Protein AF-A0AA41TY16-F1 (afdb_monomer)

Foldseek 3Di:
DDDDPDDDDFKDFPDKPPQQPAFPFPFWKKKFAFWQQQVLLVVQCVVQFWWKKKKFFAAPVRDTPDIDIFGRKGFNDWAQHPVHHNGIMTMIGGGDADPDDPGDDPPRGQKIFMWIQPAPDRDDAPPFPTHRRTITRDMDTDDDDDPFQFDWMKRAFIDGDDPNVVLVVVVVVVCVVPNDDDLVVSQVVSQPDWDWDFDAAPVRATQAIFTFPFRFSDWAQHPVHHPGIMTTGGGGPNRGQHSLLVVVCVCCNNHADQDPPPLLPGDPSNLLSLQRSQVSVLVVPVPDDDADEEAAEWEFECPRLQALSVVQLSVQCRQVNGSGGCDRGLVSVLCCLVVRSNYDPPYEYEYEPLVNNCVRQCDVSRNSSVVVVVSCVVSNYHYHYD

Organism: NCBI:txid2908204

Radius of gyration: 24.27 Å; Cα contacts (8 Å, |Δi|>4): 783; chains: 1; bounding box: 64×51×65 Å

Solvent-accessible surface area (backbone atoms only — not comparable to full-atom values): 20918 Å² total; per-residue (Å²): 145,76,97,66,90,75,89,74,75,42,58,55,57,76,47,67,45,61,51,49,49,75,75,77,79,63,68,44,38,42,34,38,33,37,23,61,40,53,71,58,53,55,48,42,41,72,66,62,48,63,27,29,36,37,40,38,24,16,32,89,87,66,47,80,73,48,57,39,69,37,43,57,24,27,44,75,44,80,43,77,24,91,89,31,87,91,20,26,26,36,36,32,36,30,45,70,54,80,83,61,71,82,71,69,65,59,93,71,48,53,30,30,40,36,26,41,34,75,26,94,58,92,69,95,61,92,85,72,79,66,38,82,52,38,44,23,52,40,78,45,77,52,80,89,68,74,97,45,67,60,47,70,29,35,37,31,34,22,48,63,27,64,73,47,36,52,51,52,51,53,49,54,56,45,43,73,72,75,44,93,70,63,69,71,64,59,36,68,73,51,73,69,67,90,37,69,52,73,40,61,20,80,82,69,47,61,41,45,78,32,65,33,51,62,38,67,79,42,80,42,78,24,90,90,30,87,95,22,30,25,38,33,27,39,26,55,60,43,52,54,58,57,52,51,29,53,68,44,51,66,58,35,37,84,33,76,44,84,55,74,71,73,58,59,86,43,54,67,67,22,25,44,40,44,44,51,34,12,45,45,35,41,66,68,45,70,73,75,71,81,47,42,59,60,70,44,74,30,67,28,71,20,86,60,18,62,48,71,44,37,43,29,47,32,47,0,26,37,63,52,34,37,63,22,45,43,28,82,50,69,65,43,30,51,49,26,56,75,64,43,55,44,44,27,73,48,33,35,40,38,31,36,45,38,63,47,27,46,73,56,17,58,46,90,63,39,37,56,44,57,52,49,56,48,50,43,45,74,68,52,34,46,77,47,78,73

Sequence (386 aa):
MTDEGGEALLAECADVEGLFAPDDPVADWVWLAGCTTRDLWDALLAEGREVSIWLAARDEAGQDIGGDGFDHAVVCEVVPSPEHPGCVDVGLQYRIDLWQARPELPSAAAAVSVEVLSGLATDSGPGREWRSSGDCRGVQYRVDGPWFPVHPLTLVGCTPQGRLADALAAFAERLARDGAHDPEEASREMEFGPVMLRVFDDAGLGVEDIPLGLDIAEVRPSVRFRGRVDLVVTAPAGFRPPPAARPVWELWRNGPPNEPGLWERLDTPGRRAWLHCAVVRGRAYGIGTVDDPPGAVYDLDGRQVTDEAGMYCALGEAVNGPGGYFGQDPQGLHECCSRDFGARSPFTIVWNDAEVARTHGSSPGDAWFTDTVALLREEGVEVVLR

Mean predicted aligned error: 13.05 Å

Structure (mmCIF, N/CA/C/O backbone):
data_AF-A0AA41TY16-F1
#
_entry.id   AF-A0AA41TY16-F1
#
loop_
_atom_site.group_PDB
_atom_site.id
_atom_site.type_symbol
_atom_site.label_atom_id
_atom_site.label_alt_id
_atom_site.label_comp_id
_atom_site.label_asym_id
_atom_site.label_entity_id
_atom_site.label_seq_id
_atom_site.pdbx_PDB_ins_code
_atom_site.Cartn_x
_atom_site.Cartn_y
_atom_site.Cartn_z
_atom_site.occupancy
_atom_site.B_iso_or_equiv
_atom_site.auth_seq_id
_atom_site.auth_comp_id
_atom_site.auth_asym_id
_atom_site.auth_atom_id
_atom_site.pdbx_PDB_model_num
ATOM 1 N N . MET A 1 1 ? -13.909 17.088 -26.161 1.00 36.31 1 MET A N 1
ATOM 2 C CA . MET A 1 1 ? -12.628 16.966 -26.886 1.00 36.31 1 MET A CA 1
ATOM 3 C C . MET A 1 1 ? -11.784 18.156 -26.499 1.00 36.31 1 MET A C 1
ATOM 5 O O . MET A 1 1 ? -11.872 19.209 -27.118 1.00 36.31 1 MET A O 1
ATOM 9 N N . THR A 1 2 ? -11.060 17.978 -25.410 1.00 32.31 2 THR A N 1
ATOM 10 C CA . THR A 1 2 ? -10.043 18.876 -24.876 1.00 32.31 2 THR A CA 1
ATOM 11 C C . THR A 1 2 ? -8.872 17.963 -24.548 1.00 32.31 2 THR A C 1
ATOM 13 O O . THR A 1 2 ? -9.070 16.891 -23.985 1.00 32.31 2 THR A O 1
ATOM 16 N N . ASP A 1 3 ? -7.716 18.352 -25.060 1.00 40.22 3 ASP A N 1
ATOM 17 C CA . ASP A 1 3 ? -6.417 17.700 -24.962 1.00 40.22 3 ASP A CA 1
ATOM 18 C C . ASP A 1 3 ? -5.929 17.800 -23.505 1.00 40.22 3 ASP A C 1
ATOM 20 O O . ASP A 1 3 ? -5.492 18.862 -23.067 1.00 40.22 3 ASP A O 1
ATOM 24 N N . GLU A 1 4 ? -6.116 16.730 -22.729 1.00 35.38 4 GLU A N 1
ATOM 25 C CA . GLU A 1 4 ? -5.512 16.515 -21.407 1.00 35.38 4 GLU A CA 1
ATOM 26 C C . GLU A 1 4 ? -4.443 15.428 -21.585 1.00 35.38 4 GLU A C 1
ATOM 28 O O . GLU A 1 4 ? -4.716 14.396 -22.196 1.00 35.38 4 GLU A O 1
ATOM 33 N N . GLY A 1 5 ? -3.213 15.706 -21.137 1.00 41.50 5 GLY A N 1
ATOM 34 C CA . GLY A 1 5 ? -1.983 14.989 -21.499 1.00 41.50 5 GLY A CA 1
ATOM 35 C C . GLY A 1 5 ? -2.115 13.465 -21.535 1.00 41.50 5 GLY A C 1
ATOM 36 O O . GLY A 1 5 ? -2.224 12.815 -20.501 1.00 41.50 5 GLY A O 1
ATOM 37 N N . GLY A 1 6 ? -2.092 12.909 -22.748 1.00 56.47 6 GLY A N 1
ATOM 38 C CA . GLY A 1 6 ? -2.291 11.485 -22.987 1.00 56.47 6 GLY A CA 1
ATOM 39 C C . GLY A 1 6 ? -1.142 10.637 -22.454 1.00 56.47 6 GLY A C 1
ATOM 40 O O . GLY A 1 6 ? 0.024 10.855 -22.789 1.00 56.47 6 GLY A O 1
ATOM 41 N N . GLU A 1 7 ? -1.485 9.631 -21.658 1.00 70.94 7 GLU A N 1
ATOM 42 C CA . GLU A 1 7 ? -0.573 8.557 -21.282 1.00 70.94 7 GLU A CA 1
ATOM 43 C C . GLU A 1 7 ? -0.052 7.854 -22.543 1.00 70.94 7 GLU A C 1
ATOM 45 O O . GLU A 1 7 ? -0.823 7.454 -23.418 1.00 70.94 7 GLU A O 1
ATOM 50 N N . ALA A 1 8 ? 1.268 7.704 -22.651 1.00 82.12 8 ALA A N 1
ATOM 51 C CA . ALA A 1 8 ? 1.906 7.066 -23.795 1.00 82.12 8 ALA A CA 1
ATOM 52 C C . ALA A 1 8 ? 2.510 5.719 -23.387 1.00 82.12 8 ALA A C 1
ATOM 54 O O . ALA A 1 8 ? 3.395 5.668 -22.529 1.00 82.12 8 ALA A O 1
ATOM 55 N N . LEU A 1 9 ? 2.070 4.641 -24.041 1.00 88.38 9 LEU A N 1
ATOM 56 C CA . LEU A 1 9 ? 2.633 3.304 -23.860 1.00 88.38 9 LEU A CA 1
ATOM 57 C C . LEU A 1 9 ? 4.105 3.283 -24.296 1.00 88.38 9 LEU A C 1
ATOM 59 O O . LEU A 1 9 ? 4.428 3.595 -25.44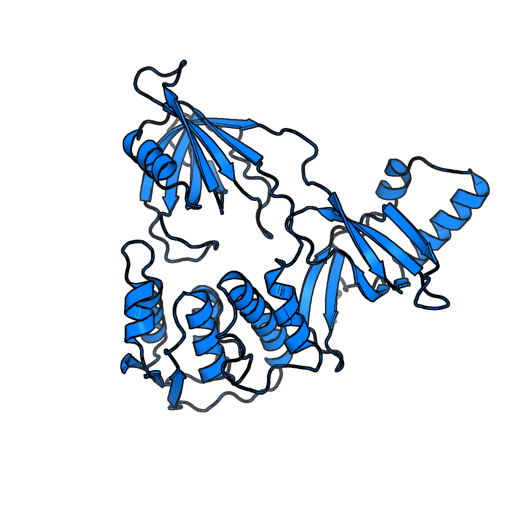3 1.00 88.38 9 LEU A O 1
ATOM 63 N N . LEU A 1 10 ? 4.992 2.911 -23.371 1.00 89.38 10 LEU A N 1
ATOM 64 C CA . LEU A 1 10 ? 6.436 2.842 -23.615 1.00 89.38 10 LEU A CA 1
ATOM 65 C C . LEU A 1 10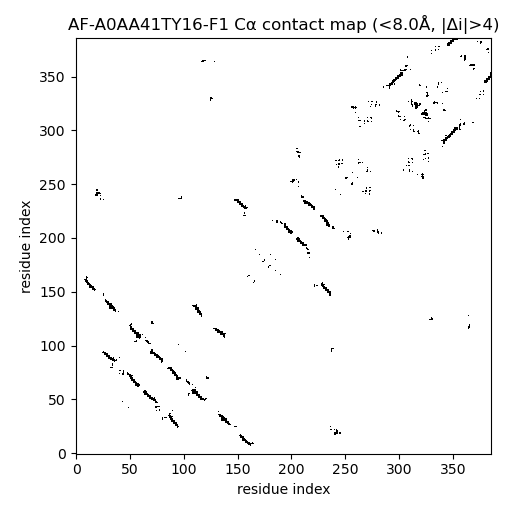 ? 6.893 1.462 -24.075 1.00 89.38 10 LEU A C 1
ATOM 67 O O . LEU A 1 10 ? 7.721 1.353 -24.974 1.00 89.38 10 LEU A O 1
ATOM 71 N N . ALA A 1 11 ? 6.379 0.409 -23.451 1.00 91.75 11 ALA A N 1
ATOM 72 C CA . ALA A 1 11 ? 6.694 -0.964 -23.802 1.00 91.75 11 ALA A CA 1
ATOM 73 C C . ALA A 1 11 ? 5.616 -1.913 -23.289 1.00 91.75 11 ALA A C 1
ATOM 75 O O . ALA A 1 11 ? 4.996 -1.666 -22.258 1.00 91.75 11 ALA A O 1
ATOM 76 N N . GLU A 1 12 ? 5.474 -3.040 -23.977 1.00 93.81 12 GLU A N 1
ATOM 77 C CA . GLU A 1 12 ? 4.784 -4.218 -23.454 1.00 93.81 12 GLU A CA 1
ATOM 78 C C . GLU A 1 12 ? 5.824 -5.268 -23.083 1.00 93.81 12 GLU A C 1
ATOM 80 O O . GLU A 1 12 ? 6.515 -5.792 -23.965 1.00 93.81 12 GLU A O 1
ATOM 85 N N . CYS A 1 13 ? 5.934 -5.576 -21.796 1.00 93.62 13 CYS A N 1
ATOM 86 C CA . CYS A 1 13 ? 6.875 -6.554 -21.262 1.00 93.62 13 CYS A CA 1
ATOM 87 C C . CYS A 1 13 ? 6.139 -7.815 -20.813 1.00 93.62 13 CYS A C 1
ATOM 89 O O . CYS A 1 13 ? 4.978 -7.760 -20.421 1.00 93.62 13 CYS A O 1
ATOM 91 N N . ALA A 1 14 ? 6.807 -8.959 -20.930 1.00 92.12 14 ALA A N 1
ATOM 92 C CA . ALA A 1 14 ? 6.218 -10.255 -20.615 1.00 92.12 14 ALA A CA 1
ATOM 93 C C . ALA A 1 14 ? 6.331 -10.613 -19.127 1.00 92.12 14 ALA A C 1
ATOM 95 O O . ALA A 1 14 ? 5.535 -11.408 -18.639 1.00 92.12 14 ALA A O 1
ATOM 96 N N . ASP A 1 15 ? 7.339 -10.081 -18.433 1.00 90.38 15 ASP A N 1
ATOM 97 C CA . ASP A 1 15 ? 7.577 -10.332 -17.010 1.00 90.38 15 ASP A CA 1
ATOM 98 C C . ASP A 1 15 ? 8.468 -9.230 -16.408 1.00 90.38 15 ASP A C 1
ATOM 100 O O . ASP A 1 15 ? 9.044 -8.415 -17.138 1.00 90.38 15 ASP A O 1
ATOM 104 N N . VAL A 1 16 ? 8.615 -9.227 -15.085 1.00 89.81 16 VAL A N 1
ATOM 105 C CA . VAL A 1 16 ? 9.540 -8.358 -14.352 1.00 89.81 16 VAL A CA 1
ATOM 106 C C . VAL A 1 16 ? 10.264 -9.135 -13.251 1.00 89.81 16 VAL A C 1
ATOM 108 O O . VAL A 1 16 ? 9.668 -9.661 -12.312 1.00 89.81 16 VAL A O 1
ATOM 111 N N . GLU A 1 17 ? 11.590 -9.195 -13.344 1.00 89.31 17 GLU A N 1
ATOM 112 C CA . GLU A 1 17 ? 12.448 -9.836 -12.347 1.00 89.31 17 GLU A CA 1
ATOM 113 C C . GLU A 1 17 ? 12.971 -8.814 -11.330 1.00 89.31 17 GLU A C 1
ATOM 115 O O . GLU A 1 17 ? 13.314 -7.683 -11.676 1.00 89.31 17 GLU A O 1
ATOM 120 N N . GLY A 1 18 ? 13.053 -9.229 -10.062 1.00 83.94 18 GLY A N 1
ATOM 121 C CA . GLY A 1 18 ? 13.531 -8.388 -8.956 1.00 83.94 18 GLY A CA 1
ATOM 122 C C . GLY A 1 18 ? 12.464 -7.495 -8.314 1.00 83.94 18 GLY A C 1
ATOM 123 O O . GLY A 1 18 ? 12.773 -6.817 -7.336 1.00 83.94 18 GLY A O 1
ATOM 124 N N . LEU A 1 19 ? 11.218 -7.523 -8.809 1.00 84.31 19 LEU A N 1
ATOM 125 C CA . LEU A 1 19 ? 10.144 -6.6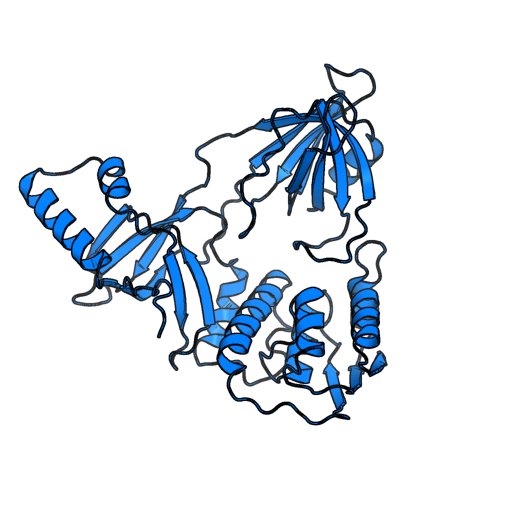51 -8.318 1.00 84.31 19 LEU A CA 1
ATOM 126 C C . LEU A 1 19 ? 9.807 -6.889 -6.843 1.00 84.31 19 LEU A C 1
ATOM 128 O O . LEU A 1 19 ? 9.680 -5.938 -6.093 1.00 84.31 19 LEU A O 1
ATOM 132 N N . PHE A 1 20 ? 9.720 -8.152 -6.428 1.00 82.75 20 PHE A N 1
ATOM 133 C CA . PHE A 1 20 ? 9.403 -8.545 -5.048 1.00 82.75 20 PHE A CA 1
ATOM 134 C C . PHE A 1 20 ? 10.643 -8.883 -4.219 1.00 82.75 20 PHE A C 1
ATOM 136 O O . PHE A 1 20 ? 10.540 -9.585 -3.210 1.00 82.75 20 PHE A O 1
ATOM 143 N N . ALA A 1 21 ? 11.839 -8.516 -4.690 1.00 76.75 21 ALA A N 1
ATOM 144 C CA . ALA A 1 21 ? 13.020 -8.699 -3.863 1.00 76.75 21 ALA A CA 1
ATOM 145 C C . ALA A 1 21 ? 12.862 -7.812 -2.619 1.00 76.75 21 ALA A C 1
ATOM 147 O O . ALA A 1 21 ? 12.394 -6.683 -2.766 1.00 76.75 21 ALA A O 1
ATOM 148 N N . PRO A 1 22 ? 13.208 -8.311 -1.417 1.00 65.56 22 PRO A N 1
ATOM 149 C CA . PRO A 1 22 ? 13.161 -7.481 -0.224 1.00 65.56 22 PRO A CA 1
ATOM 150 C C . PRO A 1 22 ? 13.961 -6.205 -0.492 1.00 65.56 22 PRO A C 1
ATOM 152 O O . PRO A 1 22 ? 15.063 -6.267 -1.048 1.00 65.56 22 PRO A O 1
ATOM 155 N N . ASP A 1 23 ? 13.378 -5.057 -0.162 1.00 59.78 23 ASP A N 1
ATOM 156 C CA . ASP A 1 23 ? 14.166 -3.842 -0.045 1.00 59.78 23 ASP A CA 1
ATOM 157 C C . ASP A 1 23 ? 15.191 -4.104 1.059 1.00 59.78 23 ASP A C 1
ATOM 159 O O . ASP A 1 23 ? 14.830 -4.512 2.167 1.00 59.78 23 ASP A O 1
ATOM 163 N N . ASP A 1 24 ? 16.476 -3.926 0.751 1.00 50.94 24 ASP A N 1
ATOM 164 C CA . ASP A 1 24 ? 17.439 -3.720 1.824 1.00 50.94 24 ASP A CA 1
ATOM 165 C C . ASP A 1 24 ? 16.988 -2.412 2.481 1.00 50.94 24 ASP A C 1
ATOM 167 O O . ASP A 1 24 ? 16.934 -1.396 1.780 1.00 50.94 24 ASP A O 1
ATOM 171 N N . PRO A 1 25 ? 16.568 -2.413 3.760 1.00 50.25 25 PRO A N 1
ATOM 172 C CA . PRO A 1 25 ? 16.015 -1.217 4.361 1.00 50.25 25 PRO A CA 1
ATOM 173 C C . PRO A 1 25 ? 17.067 -0.121 4.262 1.00 50.25 25 PRO A C 1
ATOM 175 O O . PRO A 1 25 ? 18.160 -0.230 4.826 1.00 50.25 25 PRO A O 1
ATOM 178 N N . VAL A 1 26 ? 16.731 0.944 3.538 1.00 51.00 26 VAL A N 1
ATOM 179 C CA . VAL A 1 26 ? 17.454 2.205 3.655 1.00 51.00 26 VAL A CA 1
ATOM 180 C C . VAL A 1 26 ? 17.033 2.770 4.977 1.00 51.00 26 VAL A C 1
ATOM 182 O O . VAL A 1 26 ? 16.065 3.507 5.104 1.00 51.00 26 VAL A O 1
ATOM 185 N N . ALA A 1 27 ? 17.740 2.317 5.985 1.00 56.97 27 ALA A N 1
ATOM 186 C CA . ALA A 1 27 ? 17.789 2.965 7.255 1.00 56.97 27 ALA A CA 1
ATOM 187 C C . ALA A 1 27 ? 18.425 4.343 7.056 1.00 56.97 27 ALA A C 1
ATOM 189 O O . ALA A 1 27 ? 19.647 4.473 7.170 1.00 56.97 27 ALA A O 1
ATOM 190 N N . ASP A 1 28 ? 17.621 5.350 6.728 1.00 67.00 28 ASP A N 1
ATOM 191 C CA . ASP A 1 28 ? 18.090 6.725 6.808 1.00 67.00 28 ASP A CA 1
ATOM 192 C C . ASP A 1 28 ? 17.935 7.208 8.252 1.00 67.00 28 ASP A C 1
ATOM 194 O O . ASP A 1 28 ? 17.070 6.739 9.003 1.00 67.00 28 ASP A O 1
ATOM 198 N N . TRP A 1 29 ? 18.840 8.085 8.675 1.00 75.12 29 TRP A N 1
ATOM 199 C CA . TRP A 1 29 ? 18.924 8.496 10.073 1.00 75.12 29 TRP A CA 1
ATOM 200 C C . TRP A 1 29 ? 18.531 9.953 10.240 1.00 75.12 29 TRP A C 1
ATOM 202 O O . TRP A 1 29 ? 19.067 10.849 9.578 1.00 75.12 29 TRP A O 1
ATOM 212 N N . VAL A 1 30 ? 17.659 10.199 11.212 1.00 80.31 30 VAL A N 1
ATOM 213 C CA . VAL A 1 30 ? 17.373 11.541 11.707 1.00 80.31 30 VAL A CA 1
ATOM 214 C C . VAL A 1 30 ? 17.738 11.628 13.183 1.00 80.31 30 VAL A C 1
ATOM 216 O O . VAL A 1 30 ? 17.378 10.779 13.997 1.00 80.31 30 VAL A O 1
ATOM 219 N N . TRP A 1 31 ? 18.507 12.656 13.517 1.00 85.12 31 TRP A N 1
ATOM 220 C CA . TRP A 1 31 ? 18.919 12.974 14.872 1.00 85.12 31 TRP A CA 1
ATOM 221 C C . TRP A 1 31 ? 18.128 14.170 15.373 1.00 85.12 31 TRP A C 1
ATOM 223 O O . TRP A 1 31 ? 18.196 15.256 14.796 1.00 85.12 31 TRP A O 1
ATOM 233 N N . LEU A 1 32 ? 17.389 13.979 16.459 1.00 87.25 32 LEU A N 1
ATOM 234 C CA . LEU A 1 32 ? 16.696 15.051 17.157 1.00 87.25 32 LEU A CA 1
ATOM 235 C C . LEU A 1 32 ? 17.582 15.527 18.306 1.00 87.25 32 LEU A C 1
ATOM 237 O O . LEU A 1 32 ? 17.952 14.736 19.170 1.00 87.25 32 LEU A O 1
ATOM 241 N N . ALA A 1 33 ? 17.935 16.808 18.319 1.00 87.94 33 ALA A N 1
ATOM 242 C CA . ALA A 1 33 ? 18.823 17.384 19.322 1.00 87.94 33 ALA A CA 1
ATOM 243 C C . ALA A 1 33 ? 18.033 18.074 20.439 1.00 87.94 33 ALA A C 1
ATOM 245 O O . ALA A 1 33 ? 17.071 18.801 20.178 1.00 87.94 33 ALA A O 1
ATOM 246 N N . GLY A 1 34 ? 18.468 17.910 21.688 1.00 87.31 34 GLY A N 1
ATOM 247 C CA . GLY A 1 34 ? 17.952 18.676 22.823 1.00 87.31 34 GLY A CA 1
ATOM 248 C C . GLY A 1 34 ? 16.484 18.413 23.160 1.00 87.31 34 GLY A C 1
ATOM 249 O O . GLY A 1 34 ? 15.770 19.348 23.522 1.00 87.31 34 GLY A O 1
ATOM 250 N N . CYS A 1 35 ? 16.038 17.167 23.044 1.00 88.94 35 CYS A N 1
ATOM 251 C CA . CYS A 1 35 ? 14.676 16.755 23.341 1.00 88.94 35 CYS A CA 1
ATOM 252 C C . CYS A 1 35 ? 14.386 16.736 24.849 1.00 88.94 35 CYS A C 1
ATOM 254 O O . CYS A 1 35 ? 15.192 16.254 25.653 1.00 88.94 35 CYS A O 1
ATOM 256 N N . THR A 1 36 ? 13.217 17.250 25.237 1.00 85.31 36 THR A N 1
ATOM 257 C CA . THR A 1 36 ? 12.833 17.453 26.645 1.00 85.31 36 THR A CA 1
ATOM 258 C C . THR A 1 36 ? 12.190 16.225 27.302 1.00 85.31 36 THR A C 1
ATOM 260 O O . THR A 1 36 ? 12.350 16.026 28.508 1.00 85.31 36 THR A O 1
ATOM 263 N N . THR A 1 37 ? 11.512 15.365 26.536 1.00 81.38 37 THR A N 1
ATOM 264 C CA . THR A 1 37 ? 10.734 14.227 27.067 1.00 81.38 37 THR A CA 1
ATOM 265 C C . THR A 1 37 ? 11.529 12.921 27.085 1.00 81.38 37 THR A C 1
ATOM 267 O O . THR A 1 37 ? 11.246 11.990 26.335 1.00 81.38 37 THR A O 1
ATOM 270 N N . ARG A 1 38 ? 12.541 12.825 27.952 1.00 83.69 38 ARG A N 1
ATOM 271 C CA . ARG A 1 38 ? 13.393 11.625 28.044 1.00 83.69 38 ARG A CA 1
ATOM 272 C C . ARG A 1 38 ? 12.615 10.322 28.281 1.00 83.69 38 ARG A C 1
ATOM 274 O O . ARG A 1 38 ? 12.908 9.334 27.622 1.00 83.69 38 ARG A O 1
ATOM 281 N N . ASP A 1 39 ? 11.638 10.326 29.186 1.00 81.31 39 ASP A N 1
ATOM 282 C CA . ASP A 1 39 ? 10.916 9.104 29.579 1.00 81.31 39 ASP A CA 1
ATOM 283 C C . ASP A 1 39 ? 10.185 8.444 28.398 1.00 81.31 39 ASP A C 1
ATOM 285 O O . ASP A 1 39 ? 10.117 7.220 28.318 1.00 81.31 39 ASP A O 1
ATOM 289 N N . LEU A 1 40 ? 9.676 9.250 27.459 1.00 81.12 40 LEU A N 1
ATOM 290 C CA . LEU A 1 40 ? 9.062 8.748 26.231 1.00 81.12 40 LEU A CA 1
ATOM 291 C C . LEU A 1 40 ? 10.097 8.059 25.341 1.00 81.12 40 LEU A C 1
ATOM 293 O O . LEU A 1 40 ? 9.866 6.949 24.871 1.00 81.12 40 LEU A O 1
ATOM 297 N N . TRP A 1 41 ? 11.228 8.722 25.101 1.00 85.44 41 TRP A N 1
ATOM 298 C CA . TRP A 1 41 ? 12.276 8.190 24.237 1.00 85.44 41 TRP A CA 1
ATOM 299 C C . TRP A 1 41 ? 12.883 6.911 24.808 1.00 85.44 41 TRP A C 1
ATOM 301 O O . TRP A 1 41 ? 13.086 5.955 24.066 1.00 85.44 41 TRP A O 1
ATOM 311 N N . ASP A 1 42 ? 13.094 6.862 26.125 1.00 83.38 42 ASP A N 1
ATOM 312 C CA . ASP A 1 42 ? 13.559 5.661 26.820 1.00 83.38 42 ASP A CA 1
ATOM 313 C C . ASP A 1 42 ? 12.527 4.515 26.709 1.00 83.38 42 ASP A C 1
ATOM 315 O O . ASP A 1 42 ? 12.916 3.359 26.535 1.00 83.38 42 ASP A O 1
ATOM 319 N N . ALA A 1 43 ? 11.219 4.811 26.747 1.00 78.75 43 ALA A N 1
ATOM 320 C CA . ALA A 1 43 ? 10.167 3.812 26.540 1.00 78.75 43 ALA A CA 1
ATOM 321 C C . ALA A 1 43 ? 10.147 3.274 25.098 1.00 78.75 43 ALA A C 1
ATOM 323 O O . ALA A 1 43 ? 10.173 2.062 24.899 1.00 78.75 43 ALA A O 1
ATOM 324 N N . LEU A 1 44 ? 10.175 4.157 24.096 1.00 80.81 44 LEU A N 1
ATOM 325 C CA . LEU A 1 44 ? 10.202 3.771 22.682 1.00 80.81 44 LEU A CA 1
ATOM 326 C C . LEU A 1 44 ? 11.467 2.975 22.324 1.00 80.81 44 LEU A C 1
ATOM 328 O O . LEU A 1 44 ? 11.385 1.976 21.610 1.00 80.81 44 LEU A O 1
ATOM 332 N N . LEU A 1 45 ? 12.621 3.371 22.871 1.00 83.44 45 LEU A N 1
ATOM 333 C CA . LEU A 1 45 ? 13.878 2.634 22.731 1.00 83.44 45 LEU A CA 1
ATOM 334 C C . LEU A 1 45 ? 13.780 1.230 23.347 1.00 83.44 45 LEU A C 1
ATOM 336 O O . LEU A 1 45 ? 14.275 0.265 22.769 1.00 83.44 45 LEU A O 1
ATOM 340 N N . ALA A 1 46 ? 13.151 1.104 24.520 1.00 78.69 46 ALA A N 1
ATOM 341 C CA . ALA A 1 46 ? 12.983 -0.180 25.195 1.00 78.69 46 ALA A CA 1
ATOM 342 C C . ALA A 1 46 ? 12.004 -1.114 24.466 1.00 78.69 46 ALA A C 1
ATOM 344 O O . ALA A 1 46 ? 12.197 -2.330 24.484 1.00 78.69 46 ALA A O 1
ATOM 345 N N . GLU A 1 47 ? 10.963 -0.562 23.838 1.00 78.38 47 GLU A N 1
ATOM 346 C CA . GLU A 1 47 ? 10.008 -1.329 23.036 1.00 78.38 47 GLU A CA 1
ATOM 347 C C . GLU A 1 47 ? 10.613 -1.791 21.706 1.00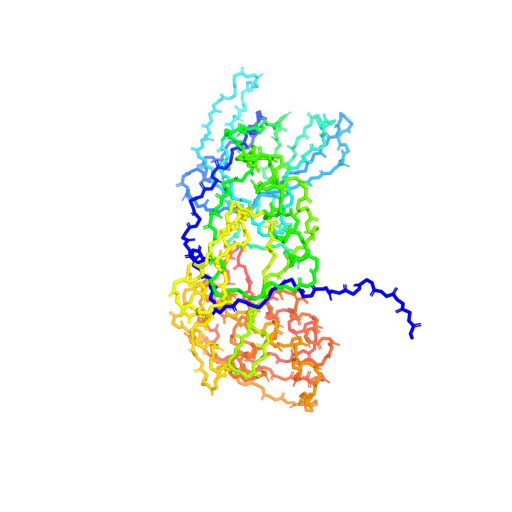 78.38 47 GLU A C 1
ATOM 349 O O . GLU A 1 47 ? 10.293 -2.887 21.245 1.00 78.38 47 GLU A O 1
ATOM 354 N N . GLY A 1 48 ? 11.485 -0.978 21.093 1.00 71.50 48 GLY A N 1
ATOM 355 C CA . GLY A 1 48 ? 12.166 -1.312 19.837 1.00 71.50 48 GLY A CA 1
ATOM 356 C C . GLY A 1 48 ? 11.212 -1.559 18.663 1.00 71.50 48 GLY A C 1
ATOM 357 O O . GLY A 1 48 ? 11.566 -2.262 17.718 1.00 71.50 48 GLY A O 1
ATOM 358 N N . ARG A 1 49 ? 9.987 -1.030 18.748 1.00 69.19 49 ARG A N 1
ATOM 359 C CA . ARG A 1 49 ? 8.948 -1.155 17.722 1.00 69.19 49 ARG A CA 1
ATOM 360 C C . ARG A 1 49 ? 8.973 0.025 16.762 1.00 69.19 49 ARG A C 1
ATOM 362 O O . ARG A 1 49 ? 9.409 1.118 17.114 1.00 69.19 49 ARG A O 1
ATOM 369 N N . GLU A 1 50 ? 8.416 -0.201 15.582 1.00 74.06 50 GLU A N 1
ATOM 370 C CA . GLU A 1 50 ? 8.118 0.865 14.633 1.00 74.06 50 GLU A CA 1
ATOM 371 C C . GLU A 1 50 ? 6.988 1.768 15.159 1.00 74.06 50 GLU A C 1
ATOM 373 O O . GLU A 1 50 ? 6.005 1.307 15.762 1.00 74.06 50 GLU A O 1
ATOM 378 N N . VAL A 1 51 ? 7.150 3.069 14.929 1.00 71.44 51 VAL A N 1
ATOM 379 C CA . VAL A 1 51 ? 6.196 4.137 15.236 1.00 71.44 51 VAL A CA 1
ATOM 380 C C . VAL A 1 51 ? 6.130 5.139 14.085 1.00 71.44 51 VAL A C 1
ATOM 382 O O . VAL A 1 51 ? 7.080 5.269 13.317 1.00 71.44 51 VAL A O 1
ATOM 385 N N . SER A 1 52 ? 5.025 5.875 13.991 1.00 74.69 52 SER A N 1
ATOM 386 C CA . SER A 1 52 ? 4.945 7.057 13.128 1.00 74.69 52 SER A CA 1
ATOM 387 C C . SER A 1 52 ? 5.217 8.310 13.956 1.00 74.69 52 SER A C 1
ATOM 389 O O . SER A 1 52 ? 4.649 8.497 15.038 1.00 74.69 52 SER A O 1
ATOM 391 N N . ILE A 1 53 ? 6.103 9.169 13.460 1.00 77.06 53 ILE A N 1
ATOM 392 C CA . ILE A 1 53 ? 6.525 10.405 14.125 1.00 77.06 53 ILE A CA 1
ATOM 393 C C . ILE A 1 53 ? 6.210 11.579 13.207 1.00 77.06 53 ILE A C 1
ATOM 395 O O . ILE A 1 53 ? 6.602 11.578 12.049 1.00 77.06 53 ILE A O 1
ATOM 399 N N . TRP A 1 54 ? 5.543 12.602 13.726 1.00 80.25 54 TRP A N 1
ATOM 400 C CA . TRP A 1 54 ? 5.370 13.877 13.049 1.00 80.25 54 TRP A CA 1
ATOM 401 C C . TRP A 1 54 ? 6.268 14.914 13.707 1.00 80.25 54 TRP A C 1
ATOM 403 O O . TRP A 1 54 ? 6.253 15.105 14.927 1.00 80.25 54 TRP A O 1
ATOM 413 N N . LEU A 1 55 ? 7.069 15.588 12.890 1.00 81.75 55 LEU A N 1
ATOM 414 C CA . LEU A 1 55 ? 7.908 16.694 13.315 1.00 81.75 55 LEU A CA 1
ATOM 415 C C . LEU A 1 55 ? 7.276 17.992 12.826 1.00 81.75 55 LEU A C 1
ATOM 417 O O . LEU A 1 55 ? 7.274 18.262 11.631 1.00 81.75 55 LEU A O 1
ATOM 421 N N . ALA A 1 56 ? 6.776 18.823 13.738 1.00 82.25 56 ALA A N 1
ATOM 422 C CA . ALA A 1 56 ? 6.301 20.164 13.410 1.00 82.25 56 ALA A CA 1
ATOM 423 C C . ALA A 1 56 ? 7.410 21.194 13.669 1.00 82.25 56 ALA A C 1
ATOM 425 O O . ALA A 1 56 ? 7.893 21.341 14.793 1.00 82.25 56 ALA A O 1
ATOM 426 N N . ALA A 1 57 ? 7.823 21.907 12.622 1.00 83.12 57 ALA A N 1
ATOM 427 C CA . ALA A 1 57 ? 8.820 22.967 12.683 1.00 83.12 57 ALA A CA 1
ATOM 428 C C . ALA A 1 57 ? 8.202 24.298 13.117 1.00 83.12 57 ALA A C 1
ATOM 430 O O . ALA A 1 57 ? 7.191 24.745 12.567 1.00 83.12 57 ALA A O 1
ATOM 431 N N . ARG A 1 58 ? 8.885 24.975 14.043 1.00 81.69 58 ARG A N 1
ATOM 432 C CA . ARG A 1 58 ? 8.514 26.300 14.547 1.00 81.69 58 ARG A CA 1
ATOM 433 C C . ARG A 1 58 ? 9.621 27.317 14.299 1.00 81.69 58 ARG A C 1
ATOM 435 O O . ARG A 1 58 ? 10.803 26.985 14.397 1.00 81.69 58 ARG A O 1
ATOM 442 N N . ASP A 1 59 ? 9.247 28.554 13.994 1.00 80.44 59 ASP A N 1
ATOM 443 C CA . ASP A 1 59 ? 10.189 29.676 13.904 1.00 80.44 59 ASP A CA 1
ATOM 444 C C . ASP A 1 59 ? 10.607 30.210 15.293 1.00 80.44 59 ASP A C 1
ATOM 446 O O . ASP A 1 59 ? 10.169 29.717 16.334 1.00 80.44 59 ASP A O 1
ATOM 450 N N . GLU A 1 60 ? 11.464 31.238 15.332 1.00 79.88 60 GLU A N 1
ATOM 451 C CA . GLU A 1 60 ? 11.913 31.869 16.588 1.00 79.88 60 GLU A CA 1
ATOM 452 C C . GLU A 1 60 ? 10.769 32.498 17.408 1.00 79.88 60 GLU A C 1
ATOM 454 O O . GLU A 1 60 ? 10.909 32.688 18.618 1.00 79.88 60 GLU A O 1
ATOM 459 N N . ALA A 1 61 ? 9.641 32.827 16.769 1.00 80.38 61 ALA A N 1
ATOM 460 C CA . ALA A 1 61 ? 8.451 33.355 17.429 1.00 80.38 61 ALA A CA 1
ATOM 461 C C . ALA A 1 61 ? 7.531 32.240 17.969 1.00 80.38 61 ALA A C 1
ATOM 463 O O . ALA A 1 61 ? 6.546 32.542 18.646 1.00 80.38 61 ALA A O 1
ATOM 464 N N . GLY A 1 62 ? 7.861 30.969 17.710 1.00 76.56 62 GLY A N 1
ATOM 465 C CA . GLY A 1 62 ? 7.082 29.798 18.105 1.00 76.56 62 GLY A CA 1
ATOM 466 C C . GLY A 1 62 ? 5.918 29.476 17.164 1.00 76.56 62 GLY A C 1
ATOM 467 O O . GLY A 1 62 ? 5.076 28.643 17.510 1.00 76.56 62 GLY A O 1
ATOM 468 N N . GLN A 1 63 ? 5.844 30.123 15.998 1.00 79.00 63 GLN A N 1
ATOM 469 C CA . GLN A 1 63 ? 4.794 29.887 15.012 1.00 79.00 63 GLN A CA 1
ATOM 470 C C . GLN A 1 63 ? 5.110 28.640 14.179 1.00 79.00 63 GLN A C 1
ATOM 472 O O . GLN A 1 63 ? 6.245 28.460 13.742 1.00 79.00 63 GLN A O 1
ATOM 477 N N . ASP A 1 64 ? 4.099 27.802 13.931 1.00 80.44 64 ASP A N 1
ATOM 478 C CA . ASP A 1 64 ? 4.221 26.645 13.040 1.00 80.44 64 ASP A CA 1
ATOM 479 C C . ASP A 1 64 ? 4.471 27.103 11.598 1.00 80.44 64 ASP A C 1
ATOM 481 O O . ASP A 1 64 ? 3.684 27.862 11.022 1.00 80.44 64 ASP A O 1
ATOM 485 N N . ILE A 1 65 ? 5.584 26.643 11.026 1.00 79.19 65 ILE A N 1
ATOM 486 C CA . ILE A 1 65 ? 6.034 26.992 9.668 1.00 79.19 65 ILE A CA 1
ATOM 487 C C . ILE A 1 65 ? 6.049 25.792 8.716 1.00 79.19 65 ILE A C 1
ATOM 489 O O . ILE A 1 65 ? 6.423 25.932 7.552 1.00 79.19 65 ILE A O 1
ATOM 493 N N . GLY A 1 66 ? 5.635 24.622 9.197 1.00 77.06 66 GLY A N 1
ATOM 494 C CA . GLY A 1 66 ? 5.551 23.387 8.430 1.00 77.06 66 GLY A CA 1
ATOM 495 C C . GLY A 1 66 ? 5.833 22.178 9.308 1.00 77.06 66 GLY A C 1
ATOM 496 O O . GLY A 1 66 ? 6.040 22.301 10.513 1.00 77.06 66 GLY A O 1
ATOM 497 N N . GLY A 1 67 ? 5.855 21.006 8.702 1.00 75.06 67 GLY A N 1
ATOM 498 C CA . GLY A 1 67 ? 6.193 19.769 9.378 1.00 75.06 67 GLY A CA 1
ATOM 499 C C . GLY A 1 67 ? 6.195 18.617 8.398 1.00 75.06 67 GLY A C 1
ATOM 500 O O . GLY A 1 67 ? 5.715 18.776 7.275 1.00 75.06 67 GLY A O 1
ATOM 501 N N . ASP A 1 68 ? 6.749 17.495 8.828 1.00 73.06 68 ASP A N 1
ATOM 502 C CA . ASP A 1 68 ? 6.759 16.289 8.018 1.00 73.06 68 ASP A CA 1
ATOM 503 C C . ASP A 1 68 ? 6.671 15.021 8.869 1.00 73.06 68 ASP A C 1
ATOM 505 O O . ASP A 1 68 ? 7.010 15.019 10.061 1.00 73.06 68 ASP A O 1
ATOM 509 N N . GLY A 1 69 ? 6.176 13.961 8.239 1.00 74.81 69 GLY A N 1
ATOM 510 C CA . GLY A 1 69 ? 5.957 12.653 8.834 1.00 74.81 69 GLY A CA 1
ATOM 511 C C . GLY A 1 69 ? 7.114 11.699 8.563 1.00 74.81 69 GLY A C 1
ATOM 512 O O . GLY A 1 69 ? 7.739 11.725 7.510 1.00 74.81 69 GLY A O 1
ATOM 513 N N . PHE A 1 70 ? 7.376 10.836 9.534 1.00 73.62 70 PHE A N 1
ATOM 514 C CA . PHE A 1 70 ? 8.317 9.732 9.456 1.00 73.62 70 PHE A CA 1
ATOM 515 C C . PHE A 1 70 ? 7.550 8.474 9.827 1.00 73.62 70 PHE A C 1
ATOM 517 O O . PHE A 1 70 ? 7.275 8.235 11.007 1.00 73.62 70 PHE A O 1
ATOM 524 N N . ASP A 1 71 ? 7.182 7.688 8.824 1.00 69.12 71 ASP A N 1
ATOM 525 C CA . ASP A 1 71 ? 6.581 6.380 9.044 1.00 69.12 71 ASP A CA 1
ATOM 526 C C . ASP A 1 71 ? 7.660 5.318 9.269 1.00 69.12 71 ASP A C 1
ATOM 528 O O . ASP A 1 71 ? 8.821 5.471 8.879 1.00 69.12 71 ASP A O 1
ATOM 532 N N . HIS A 1 72 ? 7.284 4.235 9.955 1.00 70.38 72 HIS A N 1
ATOM 533 C CA . HIS A 1 72 ? 8.197 3.135 10.280 1.00 70.38 72 HIS A CA 1
ATOM 534 C C . HIS A 1 72 ? 9.480 3.580 11.007 1.00 70.38 72 HIS A C 1
ATOM 536 O O . HIS A 1 72 ? 10.546 2.986 10.836 1.00 70.38 72 HIS A O 1
ATOM 542 N N . ALA A 1 73 ? 9.393 4.637 11.815 1.00 77.56 73 ALA A N 1
ATOM 543 C CA . ALA A 1 73 ? 10.512 5.118 12.599 1.00 77.56 73 ALA A CA 1
ATOM 544 C C . ALA A 1 73 ? 10.757 4.195 13.799 1.00 77.56 73 ALA A C 1
ATOM 546 O O . ALA A 1 73 ? 9.831 3.804 14.507 1.00 77.56 73 ALA A O 1
ATOM 547 N N . VAL A 1 74 ? 12.015 3.873 14.063 1.00 81.44 74 VAL A N 1
ATOM 548 C CA . VAL A 1 74 ? 12.469 3.120 15.229 1.00 81.44 74 VAL A CA 1
ATOM 549 C C . VAL A 1 74 ? 13.447 3.992 15.997 1.00 81.44 74 VAL A C 1
ATOM 551 O O . VAL A 1 74 ? 14.401 4.535 15.436 1.00 81.44 74 VAL A O 1
ATOM 554 N N . VAL A 1 75 ? 13.222 4.118 17.305 1.00 84.81 75 VAL A N 1
ATOM 555 C CA . VAL A 1 75 ? 14.183 4.769 18.197 1.00 84.81 75 VAL A CA 1
ATOM 556 C C . VAL A 1 75 ? 15.350 3.818 18.411 1.00 84.81 75 VAL A C 1
ATOM 558 O O . VAL A 1 75 ? 15.195 2.759 19.016 1.00 84.81 75 VAL A O 1
ATOM 561 N N . CYS A 1 76 ? 16.521 4.189 17.903 1.00 85.56 76 CYS A N 1
ATOM 562 C CA . CYS A 1 76 ? 17.718 3.357 17.986 1.00 85.56 76 CYS A CA 1
ATOM 563 C C . CYS A 1 76 ? 18.668 3.809 19.093 1.00 85.56 76 CYS A C 1
ATOM 565 O O . CYS A 1 76 ? 19.418 2.993 19.629 1.00 85.56 76 CYS A O 1
ATOM 567 N N . GLU A 1 77 ? 18.657 5.099 19.432 1.00 88.19 77 GLU A N 1
ATOM 568 C CA . GLU A 1 77 ? 19.580 5.663 20.409 1.00 88.19 77 GLU A CA 1
ATOM 569 C C . GLU A 1 77 ? 18.963 6.850 21.156 1.00 88.19 77 GLU A C 1
ATOM 571 O O . GLU A 1 77 ? 18.295 7.694 20.564 1.00 88.19 77 GLU A O 1
ATOM 576 N N . VAL A 1 78 ? 19.210 6.916 22.467 1.00 89.81 78 VAL A N 1
ATOM 577 C CA . VAL A 1 78 ? 18.841 8.040 23.337 1.00 89.81 78 VAL A CA 1
ATOM 578 C C . VAL A 1 78 ? 20.036 8.350 24.228 1.00 89.81 78 VAL A C 1
ATOM 580 O O . VAL A 1 78 ? 20.418 7.544 25.081 1.00 89.81 78 VAL A O 1
ATOM 583 N N . VAL A 1 79 ? 20.653 9.514 24.035 1.00 91.50 79 VAL A N 1
ATOM 584 C CA . VAL A 1 79 ? 21.877 9.910 24.747 1.00 91.50 79 VAL A CA 1
ATOM 585 C C . VAL A 1 79 ? 21.726 11.280 25.398 1.00 91.50 79 VAL A C 1
ATOM 587 O O . VAL A 1 79 ? 20.995 12.122 24.892 1.00 91.50 79 VAL A O 1
ATOM 590 N N . PRO A 1 80 ? 22.393 11.559 26.533 1.00 92.25 80 PRO A N 1
ATOM 591 C CA . PRO A 1 80 ? 22.410 12.906 27.097 1.00 92.25 80 PRO A CA 1
ATOM 592 C C . PRO A 1 80 ? 22.948 13.924 26.086 1.00 92.25 80 PRO A C 1
ATOM 594 O O . PRO A 1 80 ? 24.029 13.722 25.532 1.00 92.25 80 PRO A O 1
ATOM 597 N N . SER A 1 81 ? 22.222 15.026 25.893 1.00 86.75 81 SER A N 1
ATOM 598 C CA . SER A 1 81 ? 22.628 16.061 24.942 1.00 86.75 81 SER A CA 1
ATOM 599 C C . SER A 1 81 ? 23.888 16.785 25.442 1.00 86.75 81 SER A C 1
ATOM 601 O O . SER A 1 81 ? 23.884 17.306 26.566 1.00 86.75 81 SER A O 1
ATOM 603 N N . PRO A 1 82 ? 24.975 16.855 24.649 1.00 86.06 82 PRO A N 1
ATOM 604 C CA . PRO A 1 82 ? 26.179 17.583 25.030 1.00 86.06 82 PRO A CA 1
ATOM 605 C C . PRO A 1 82 ? 25.971 19.104 24.968 1.00 86.06 82 PRO A C 1
ATOM 607 O O . PRO A 1 82 ? 26.640 19.842 25.691 1.00 86.06 82 PRO A O 1
ATOM 610 N N . GLU A 1 83 ? 25.037 19.572 24.135 1.00 83.81 83 GLU A N 1
ATOM 611 C CA . GLU A 1 83 ? 24.760 20.996 23.911 1.00 83.81 83 GLU A CA 1
ATOM 612 C C . GLU A 1 83 ? 23.656 21.539 24.831 1.00 83.81 83 GLU A C 1
ATOM 614 O O . GLU A 1 83 ? 23.619 22.736 25.135 1.00 83.81 83 GLU A O 1
ATOM 619 N N . HIS A 1 84 ? 22.772 20.665 25.325 1.00 84.38 84 HIS A N 1
ATOM 620 C CA . HIS A 1 84 ? 21.590 21.054 26.092 1.00 84.38 84 HIS A CA 1
ATOM 621 C C . HIS A 1 84 ? 21.491 20.298 27.430 1.00 84.38 84 HIS A C 1
ATOM 623 O O . HIS A 1 84 ? 20.900 19.218 27.501 1.00 84.38 84 HIS A O 1
ATOM 629 N N . PRO A 1 85 ? 22.024 20.867 28.532 1.00 87.44 85 PRO A N 1
ATOM 630 C CA . PRO A 1 85 ? 21.974 20.239 29.849 1.00 87.44 85 PRO A CA 1
ATOM 631 C C . PRO A 1 85 ? 20.544 19.898 30.288 1.00 87.44 85 PRO A C 1
ATOM 633 O O . PRO A 1 85 ? 19.665 20.758 30.298 1.00 87.44 85 PRO A O 1
ATOM 636 N N . GLY A 1 86 ? 20.325 18.643 30.687 1.00 85.69 86 GLY A N 1
ATOM 637 C CA . GLY A 1 86 ? 19.012 18.137 31.105 1.00 85.69 86 GLY A CA 1
ATOM 638 C C . GLY A 1 86 ? 18.122 17.632 29.964 1.00 85.69 86 GLY A C 1
ATOM 639 O O . GLY A 1 86 ? 17.035 17.142 30.247 1.00 85.69 86 GLY A O 1
ATOM 640 N N . CYS A 1 87 ? 18.582 17.713 28.713 1.00 90.25 87 CYS A N 1
ATOM 641 C CA . CYS A 1 87 ? 17.900 17.167 27.538 1.00 90.25 87 CYS A CA 1
ATOM 642 C C . CYS A 1 87 ? 18.616 15.910 27.011 1.00 90.25 87 CYS A C 1
ATOM 644 O O . CYS A 1 87 ? 19.729 15.583 27.442 1.00 90.25 87 CYS A O 1
ATOM 646 N N . VAL A 1 88 ? 17.986 15.219 26.060 1.00 90.38 88 VAL A N 1
ATOM 647 C CA . VAL A 1 88 ? 18.567 14.075 25.338 1.00 90.38 88 VAL A CA 1
ATOM 648 C C . VAL A 1 88 ? 18.617 14.337 23.837 1.00 90.38 88 VAL A C 1
ATOM 650 O O . VAL A 1 88 ? 17.748 15.022 23.308 1.00 90.38 88 VAL A O 1
ATOM 653 N N . ASP A 1 89 ? 19.620 13.790 23.164 1.00 89.62 89 ASP A N 1
ATOM 654 C CA . ASP A 1 89 ? 19.630 13.661 21.712 1.00 89.62 89 ASP A CA 1
ATOM 655 C C . ASP A 1 89 ? 19.149 12.252 21.346 1.00 89.62 89 ASP A C 1
ATOM 657 O O . ASP A 1 89 ? 19.474 11.276 22.033 1.00 89.62 89 ASP A O 1
ATOM 661 N N . VAL A 1 90 ? 18.345 12.154 20.290 1.00 87.56 90 VAL A N 1
ATOM 662 C CA . VAL A 1 90 ? 17.636 10.931 19.903 1.00 87.56 90 VAL A CA 1
ATOM 663 C C . VAL A 1 90 ? 17.981 10.573 18.468 1.00 87.56 90 VAL A C 1
ATOM 665 O O . VAL A 1 90 ? 17.760 11.375 17.563 1.00 87.56 90 VAL A O 1
ATOM 668 N N . GLY A 1 91 ? 18.501 9.366 18.265 1.00 87.31 91 GLY A N 1
ATOM 669 C CA . GLY A 1 91 ? 18.757 8.789 16.952 1.00 87.31 91 GLY A CA 1
ATOM 670 C C . GLY A 1 91 ? 17.581 7.925 16.510 1.00 87.31 91 GLY A C 1
ATOM 671 O O . GLY A 1 91 ? 17.280 6.907 17.140 1.00 87.31 91 GLY A O 1
ATOM 672 N N . LEU A 1 92 ? 16.937 8.328 15.419 1.00 83.25 92 LEU A N 1
ATOM 673 C CA . LEU A 1 92 ? 15.838 7.610 14.789 1.00 83.25 92 LEU A CA 1
ATOM 674 C C . LEU A 1 92 ? 16.307 7.027 13.461 1.00 83.25 92 LEU A C 1
ATOM 676 O O . LEU A 1 92 ? 16.912 7.727 12.646 1.00 83.25 92 LEU A O 1
ATOM 680 N N . GLN A 1 93 ? 15.971 5.766 13.235 1.00 79.81 93 GLN A N 1
ATOM 681 C CA . GLN A 1 93 ? 16.033 5.140 11.925 1.00 79.81 93 GLN A CA 1
ATOM 682 C C . GLN A 1 93 ? 14.621 5.108 11.359 1.00 79.81 93 GLN A C 1
ATOM 684 O O . GLN A 1 93 ? 13.714 4.678 12.059 1.00 79.81 93 GLN A O 1
ATOM 689 N N . TYR A 1 94 ? 14.416 5.557 10.129 1.00 72.44 94 TYR A N 1
ATOM 690 C CA . TYR A 1 94 ? 13.095 5.554 9.499 1.00 72.44 94 TYR A CA 1
ATOM 691 C C . TYR A 1 94 ? 13.170 4.958 8.099 1.00 72.44 94 TYR A C 1
ATOM 693 O O . TYR A 1 94 ? 14.257 4.834 7.526 1.00 72.44 94 TYR A O 1
ATOM 701 N N . ARG A 1 95 ? 12.011 4.571 7.562 1.00 66.94 95 ARG A N 1
ATOM 702 C CA . ARG A 1 95 ? 11.885 4.131 6.172 1.00 66.94 95 ARG A CA 1
ATOM 703 C C . ARG A 1 95 ? 11.120 5.184 5.388 1.00 66.94 95 ARG A C 1
ATOM 705 O O . ARG A 1 95 ? 10.191 5.792 5.905 1.00 66.94 95 ARG A O 1
ATOM 712 N N . ILE A 1 96 ? 11.499 5.367 4.133 1.00 56.59 96 ILE A N 1
ATOM 713 C CA . ILE A 1 96 ? 10.761 6.220 3.205 1.00 56.59 96 ILE A CA 1
ATOM 714 C C . ILE A 1 96 ? 9.761 5.323 2.476 1.00 56.59 96 ILE A C 1
ATOM 716 O O . ILE A 1 96 ? 10.165 4.451 1.706 1.00 56.59 96 ILE A O 1
ATOM 720 N N . ASP A 1 97 ? 8.473 5.514 2.747 1.00 49.69 97 ASP A N 1
ATOM 721 C CA . ASP A 1 97 ? 7.396 4.800 2.062 1.00 49.69 97 ASP A CA 1
ATOM 722 C C . ASP A 1 97 ? 6.931 5.546 0.793 1.00 49.69 97 ASP A C 1
ATOM 724 O O . ASP A 1 97 ? 7.181 6.738 0.603 1.00 49.69 97 ASP A O 1
ATOM 728 N N . LEU A 1 98 ? 6.224 4.798 -0.064 1.00 42.28 98 LEU A N 1
ATOM 729 C CA . LEU A 1 98 ? 5.765 5.038 -1.448 1.00 42.28 98 LEU A CA 1
ATOM 730 C C . LEU A 1 98 ? 5.214 6.418 -1.852 1.00 42.28 98 LEU A C 1
ATOM 732 O O . LEU A 1 98 ? 4.990 6.650 -3.041 1.00 42.28 98 LEU A O 1
ATOM 736 N N . TRP A 1 99 ? 4.985 7.330 -0.915 1.00 38.38 99 TRP A N 1
ATOM 737 C CA . TRP A 1 99 ? 4.296 8.600 -1.159 1.00 38.38 99 TRP A CA 1
ATOM 738 C C . TRP A 1 99 ? 4.900 9.789 -0.409 1.00 38.38 99 TRP A C 1
ATOM 740 O O . TRP A 1 99 ? 4.388 10.903 -0.529 1.00 38.38 99 TRP A O 1
ATOM 750 N N . GLN A 1 100 ? 5.990 9.585 0.335 1.00 42.44 100 GLN A N 1
ATOM 751 C CA . GLN A 1 100 ? 6.678 10.659 1.043 1.00 42.44 100 GLN A CA 1
ATOM 752 C C . GLN A 1 100 ? 7.873 11.147 0.222 1.00 42.44 100 GLN A C 1
ATOM 754 O O . GLN A 1 100 ? 8.801 10.402 -0.093 1.00 42.44 100 GLN A O 1
ATOM 759 N N . ALA A 1 101 ? 7.849 12.436 -0.133 1.00 45.28 101 ALA A N 1
ATOM 760 C CA . ALA A 1 101 ? 9.082 13.145 -0.448 1.00 45.28 101 ALA A CA 1
ATOM 761 C C . ALA A 1 101 ? 9.984 13.132 0.796 1.00 45.28 101 ALA A C 1
ATOM 763 O O . ALA A 1 101 ? 9.508 12.867 1.899 1.00 45.28 101 ALA A O 1
ATOM 764 N N . ARG A 1 102 ? 11.281 13.421 0.627 1.00 53.50 102 ARG A N 1
ATOM 765 C CA . ARG A 1 102 ? 12.187 13.627 1.762 1.00 53.50 102 ARG A CA 1
ATOM 766 C C . ARG A 1 102 ? 11.482 14.475 2.823 1.00 53.50 102 ARG A C 1
ATOM 768 O O . ARG A 1 102 ? 11.087 15.586 2.468 1.00 53.50 102 ARG A O 1
ATOM 775 N N . PRO A 1 103 ? 11.432 14.018 4.085 1.00 58.38 103 PRO A N 1
ATOM 776 C CA . PRO A 1 103 ? 11.064 14.885 5.179 1.00 58.38 103 PRO A CA 1
ATOM 777 C C . PRO A 1 103 ? 11.992 16.102 5.216 1.00 58.38 103 PRO A C 1
ATOM 779 O O . PRO A 1 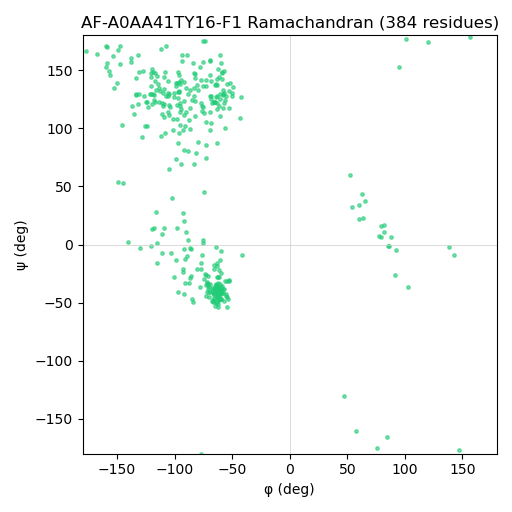103 ? 13.147 16.010 5.638 1.00 58.38 103 PRO A O 1
ATOM 782 N N . GLU A 1 104 ? 11.532 17.237 4.694 1.00 62.22 104 GLU A N 1
ATOM 783 C CA . GLU A 1 104 ? 12.292 18.485 4.657 1.00 62.22 104 GLU A CA 1
ATOM 784 C C . GLU A 1 104 ? 11.628 19.485 5.584 1.00 62.22 104 GLU A C 1
ATOM 786 O O . GLU A 1 104 ? 10.735 20.251 5.218 1.00 62.22 104 GLU A O 1
ATOM 791 N N . LEU A 1 105 ? 12.117 19.510 6.822 1.00 63.22 105 LEU A N 1
ATOM 792 C CA . LEU A 1 105 ? 11.766 20.600 7.713 1.00 63.22 105 LEU A CA 1
ATOM 793 C C . LEU A 1 105 ? 12.320 21.917 7.147 1.00 63.22 105 LEU A C 1
ATOM 795 O O . LEU A 1 105 ? 13.473 21.956 6.699 1.00 63.22 105 LEU A O 1
ATOM 799 N N . PRO A 1 106 ? 11.540 23.011 7.199 1.00 62.38 106 PRO A N 1
ATOM 800 C CA . PRO A 1 106 ? 11.995 24.320 6.759 1.00 62.38 106 PRO A CA 1
ATOM 801 C C . PRO A 1 106 ? 13.345 24.681 7.389 1.00 62.38 106 PRO A C 1
ATOM 803 O O . PRO A 1 106 ? 13.497 24.644 8.608 1.00 62.38 106 PRO A O 1
ATOM 806 N N . SER A 1 107 ? 14.318 25.115 6.580 1.00 60.47 107 SER A N 1
ATOM 807 C CA . SER A 1 107 ? 15.661 25.492 7.065 1.00 60.47 107 SER A CA 1
ATOM 808 C C . SER A 1 107 ? 15.659 26.654 8.070 1.00 60.47 107 SER A C 1
ATOM 810 O O . SER A 1 107 ? 16.677 26.937 8.692 1.00 60.47 107 SER A O 1
ATOM 812 N N . ALA A 1 108 ? 14.534 27.365 8.181 1.00 58.31 108 ALA A N 1
ATOM 813 C CA . ALA A 1 108 ? 14.297 28.454 9.123 1.00 58.31 108 ALA A CA 1
ATOM 814 C C . ALA A 1 108 ? 13.736 27.984 10.483 1.00 58.31 108 ALA A C 1
ATOM 816 O O . ALA A 1 108 ? 13.409 28.826 11.319 1.00 58.31 108 ALA A O 1
ATOM 817 N N . ALA A 1 109 ? 13.588 26.674 10.707 1.00 63.62 109 ALA A N 1
ATOM 818 C CA . ALA A 1 109 ? 13.095 26.133 11.968 1.00 63.62 109 ALA A CA 1
ATOM 819 C C . ALA A 1 109 ? 14.079 26.413 13.115 1.00 63.62 109 ALA A C 1
ATOM 821 O O . ALA A 1 109 ? 15.242 26.017 13.065 1.00 63.62 109 ALA A O 1
ATOM 822 N N . ALA A 1 110 ? 13.595 27.081 14.162 1.00 68.25 110 ALA A N 1
ATOM 823 C CA . ALA A 1 110 ? 14.336 27.350 15.393 1.00 68.25 110 ALA A CA 1
ATOM 824 C C . ALA A 1 110 ? 14.095 26.275 16.468 1.00 68.25 110 ALA A C 1
ATOM 826 O O . ALA A 1 110 ? 14.887 26.139 17.400 1.00 68.25 110 ALA A O 1
ATOM 827 N N . ALA A 1 111 ? 12.990 25.535 16.355 1.00 77.00 111 ALA A N 1
ATOM 828 C CA . ALA A 1 111 ? 12.637 24.413 17.214 1.00 77.00 111 ALA A CA 1
ATOM 829 C C . ALA A 1 111 ? 11.726 23.434 16.464 1.00 77.00 111 ALA A C 1
ATOM 831 O O . ALA A 1 111 ? 11.114 23.787 15.451 1.00 77.00 111 ALA A O 1
ATOM 832 N N . VAL A 1 112 ? 11.622 22.212 16.983 1.00 78.25 112 VAL A N 1
ATOM 833 C CA . VAL A 1 112 ? 10.752 21.172 16.435 1.00 78.25 112 VAL A CA 1
ATOM 834 C C . VAL A 1 112 ? 9.950 20.544 17.563 1.00 78.25 112 VAL A C 1
ATOM 836 O O . VAL A 1 112 ? 10.528 20.002 18.502 1.00 78.25 112 VAL A O 1
ATOM 839 N N . SER A 1 113 ? 8.624 20.607 17.476 1.00 78.69 113 SER A N 1
ATOM 840 C CA . SER A 1 113 ? 7.761 19.819 18.354 1.00 78.69 113 SER A CA 1
ATOM 841 C C . SER A 1 113 ? 7.544 18.446 17.739 1.00 78.69 113 SER A C 1
ATOM 843 O O . SER A 1 113 ? 7.262 18.323 16.547 1.00 78.69 113 SER A O 1
ATOM 845 N N . VAL A 1 114 ? 7.692 17.423 18.567 1.00 74.81 114 VAL A N 1
ATOM 846 C CA . VAL A 1 114 ? 7.528 16.030 18.186 1.00 74.81 114 VAL A CA 1
ATOM 847 C C . VAL A 1 114 ? 6.156 15.574 18.630 1.00 74.81 114 VAL A C 1
ATOM 849 O O . VAL A 1 114 ? 5.796 15.662 19.809 1.00 74.81 114 VAL A O 1
ATOM 852 N N . GLU A 1 115 ? 5.413 15.030 17.687 1.00 73.25 115 GLU A N 1
ATOM 853 C CA . GLU A 1 115 ? 4.183 14.315 17.951 1.00 73.25 115 GLU A CA 1
ATOM 854 C C . GLU A 1 115 ? 4.420 12.860 17.573 1.00 73.25 115 GLU A C 1
ATOM 856 O O . GLU A 1 115 ? 4.834 12.550 16.458 1.00 73.25 115 GLU A O 1
ATOM 861 N N . VAL A 1 116 ? 4.223 11.957 18.528 1.00 64.88 116 VAL A N 1
ATOM 862 C CA . VAL A 1 116 ? 4.355 10.524 18.275 1.00 64.88 116 VAL A CA 1
ATOM 863 C C . VAL A 1 116 ? 2.963 9.949 18.201 1.00 64.88 116 VAL A C 1
ATOM 865 O O . VAL A 1 116 ? 2.131 10.142 19.095 1.00 64.88 116 VAL A O 1
ATOM 868 N N . LEU A 1 117 ? 2.728 9.205 17.134 1.00 61.41 117 LEU A N 1
ATOM 869 C CA . LEU A 1 117 ? 1.567 8.364 17.031 1.00 61.41 117 LEU A CA 1
ATOM 870 C C . LEU A 1 117 ? 1.960 6.952 17.460 1.00 61.41 117 LEU A C 1
ATOM 872 O O . LEU A 1 117 ? 2.495 6.160 16.685 1.00 61.41 117 LEU A O 1
ATOM 876 N N . SER A 1 118 ? 1.699 6.629 18.725 1.00 48.84 118 SER A N 1
ATOM 877 C CA . SER A 1 118 ? 1.880 5.275 19.247 1.00 48.84 118 SER A CA 1
ATOM 878 C C . SER A 1 118 ? 0.650 4.416 18.919 1.00 48.84 118 SER A C 1
ATOM 880 O O . SER A 1 118 ? -0.130 4.055 19.797 1.00 48.84 118 SER A O 1
ATOM 882 N N . GLY A 1 119 ? 0.475 4.115 17.638 1.00 44.72 119 GLY A N 1
ATOM 883 C CA . GLY A 1 119 ? -0.415 3.087 17.096 1.00 44.72 119 GLY A CA 1
ATOM 884 C C . GLY A 1 119 ? 0.378 2.306 16.050 1.00 44.72 119 GLY A C 1
ATOM 885 O O . GLY A 1 119 ? 1.254 2.879 15.405 1.00 44.72 119 GLY A O 1
ATOM 886 N N . LEU A 1 120 ? 0.190 0.990 15.932 1.00 36.19 120 LEU A N 1
ATOM 887 C CA . LEU A 1 120 ? 0.843 0.196 14.880 1.00 36.19 120 LEU A CA 1
ATOM 888 C C . LEU A 1 120 ? 0.165 0.520 13.542 1.00 36.19 120 LEU A C 1
ATOM 890 O O . LEU A 1 120 ? -0.645 -0.265 13.068 1.00 36.19 120 LEU A O 1
ATOM 894 N N . ALA A 1 121 ? 0.411 1.689 12.950 1.00 36.31 121 ALA A N 1
ATOM 895 C CA . ALA A 1 121 ? -0.326 2.054 11.748 1.00 36.31 121 ALA A CA 1
ATOM 896 C C . ALA A 1 121 ? 0.511 2.873 10.766 1.00 36.31 121 ALA A C 1
ATOM 898 O O . ALA A 1 121 ? 0.686 4.080 10.905 1.00 36.31 121 ALA A O 1
ATOM 899 N N . THR A 1 122 ? 0.939 2.160 9.736 1.00 34.59 122 THR A N 1
ATOM 900 C CA . THR A 1 122 ? 1.727 2.544 8.565 1.00 34.59 122 THR A CA 1
ATOM 901 C C . THR A 1 122 ? 0.904 3.349 7.545 1.00 34.59 122 THR A C 1
ATOM 903 O O . THR A 1 122 ? 0.893 2.990 6.377 1.00 34.59 122 THR A O 1
ATOM 906 N N . ASP A 1 123 ? 0.110 4.343 7.963 1.00 40.88 123 ASP A N 1
ATOM 907 C CA . ASP A 1 123 ? -0.690 5.144 7.014 1.00 40.88 123 ASP A CA 1
ATOM 908 C C . ASP A 1 123 ? -1.106 6.514 7.557 1.00 40.88 123 ASP A C 1
ATOM 910 O O . ASP A 1 123 ? -1.221 6.727 8.753 1.00 40.88 123 ASP A O 1
ATOM 914 N N . SER A 1 124 ? -1.387 7.469 6.682 1.00 38.75 124 SER A N 1
ATOM 915 C CA . SER A 1 124 ? -1.675 8.873 7.009 1.00 38.75 124 SER A CA 1
ATOM 916 C C . SER A 1 124 ? -3.178 9.197 6.884 1.00 38.75 124 SER A C 1
ATOM 918 O O . SER A 1 124 ? -3.600 9.967 6.030 1.00 38.75 124 SER A O 1
ATOM 920 N N . GLY A 1 125 ? -4.020 8.590 7.733 1.00 37.69 125 GLY A N 1
ATOM 921 C CA . GLY A 1 125 ? -5.488 8.766 7.703 1.00 37.69 125 GLY A CA 1
ATOM 922 C C . GLY A 1 125 ? -6.053 9.813 8.692 1.00 37.69 125 GLY A C 1
ATOM 923 O O . GLY A 1 125 ? -5.512 9.962 9.795 1.00 37.69 125 GLY A O 1
ATOM 924 N N . PRO A 1 126 ? -7.159 10.517 8.357 1.00 31.08 126 PRO A N 1
ATOM 925 C CA . PRO A 1 126 ? -7.810 11.488 9.238 1.00 31.08 126 PRO A CA 1
ATOM 926 C C . PRO A 1 126 ? -8.610 10.768 10.338 1.00 31.08 126 PRO A C 1
ATOM 928 O O . PRO A 1 126 ? -9.529 10.009 10.056 1.00 31.08 126 PRO A O 1
ATOM 931 N N . GLY A 1 127 ? -8.235 10.996 11.599 1.00 43.34 127 GLY A N 1
ATOM 932 C CA . GLY A 1 127 ? -8.800 10.317 12.781 1.00 43.34 127 GLY A CA 1
ATOM 933 C C . GLY A 1 127 ? -7.769 10.016 13.877 1.00 43.34 127 GLY A C 1
ATOM 934 O O . GLY A 1 127 ? -8.124 9.639 14.988 1.00 43.34 127 GLY A O 1
ATOM 935 N N . ARG A 1 128 ? -6.480 10.224 13.586 1.00 54.03 128 ARG A N 1
ATOM 936 C CA . ARG A 1 128 ? -5.360 9.983 14.504 1.00 54.03 128 ARG A CA 1
ATOM 937 C C . ARG A 1 128 ? -5.248 11.084 15.554 1.00 54.03 128 ARG A C 1
ATOM 939 O O . ARG A 1 128 ? -5.000 12.242 15.223 1.00 54.03 128 ARG A O 1
ATOM 946 N N . GLU A 1 129 ? -5.378 10.720 16.828 1.00 49.03 129 GLU A N 1
ATOM 947 C CA . GLU A 1 129 ? -5.023 11.616 17.928 1.00 49.03 129 GLU A CA 1
ATOM 948 C C . GLU A 1 129 ? -3.500 11.586 18.114 1.00 49.03 129 GLU A C 1
ATOM 950 O O . GLU A 1 129 ? -2.947 10.775 18.861 1.00 49.03 129 GLU A O 1
ATOM 955 N N . TRP A 1 130 ? -2.813 12.460 17.380 1.00 57.91 130 TRP A N 1
ATOM 956 C CA . TRP A 1 130 ? -1.402 12.746 17.597 1.00 57.91 130 TRP A CA 1
ATOM 957 C C . TRP A 1 130 ? -1.192 13.196 19.038 1.00 57.91 130 TRP A C 1
ATOM 959 O O . TRP A 1 130 ? -1.825 14.139 19.522 1.00 57.91 130 TRP A O 1
ATOM 969 N N . ARG A 1 131 ? -0.303 12.506 19.754 1.00 58.81 131 ARG A N 1
ATOM 970 C CA . ARG A 1 131 ? 0.048 12.894 21.116 1.00 58.81 131 ARG A CA 1
ATOM 971 C C . ARG A 1 131 ? 1.299 13.741 21.058 1.00 58.81 131 ARG A C 1
ATOM 973 O O . ARG A 1 131 ? 2.377 13.241 20.726 1.00 58.81 131 ARG A O 1
ATOM 980 N N . SER A 1 132 ? 1.151 15.013 21.427 1.00 65.88 132 SER A N 1
ATOM 981 C CA . SER A 1 132 ? 2.300 15.875 21.687 1.00 65.88 132 SER A CA 1
ATOM 982 C C . SER A 1 132 ? 3.215 15.178 22.686 1.00 65.88 132 SER A C 1
ATOM 984 O O . SER A 1 132 ? 2.815 14.813 23.794 1.00 65.88 132 SER A O 1
ATOM 986 N N . SER A 1 133 ? 4.419 14.901 22.212 1.00 64.69 133 SER A N 1
ATOM 987 C CA . SER A 1 133 ? 5.339 13.934 22.792 1.00 64.69 133 SER A CA 1
ATOM 988 C C . SER A 1 133 ? 6.603 14.603 23.312 1.00 64.69 133 SER A C 1
ATOM 990 O O . SER A 1 133 ? 7.304 14.041 24.150 1.00 64.69 133 SER A O 1
ATOM 992 N N . GLY A 1 134 ? 6.867 15.840 22.903 1.00 73.94 134 GLY A N 1
ATOM 993 C CA . GLY A 1 134 ? 7.930 16.668 23.449 1.00 73.94 134 GLY A CA 1
ATOM 994 C C . GLY A 1 134 ? 8.382 17.741 22.480 1.00 73.94 134 GLY A C 1
ATOM 995 O O . GLY A 1 134 ? 7.930 17.799 21.341 1.00 73.94 134 GLY A O 1
ATOM 996 N N . ASP A 1 135 ? 9.330 18.550 22.937 1.00 83.56 135 ASP A N 1
ATOM 997 C CA . ASP A 1 135 ? 10.009 19.542 22.112 1.00 83.56 135 ASP A CA 1
ATOM 998 C C . ASP A 1 135 ? 11.479 19.163 21.978 1.00 83.56 135 ASP A C 1
ATOM 1000 O O . ASP A 1 135 ? 12.120 18.780 22.961 1.00 83.56 135 ASP A O 1
ATOM 1004 N N . CYS A 1 136 ? 12.016 19.312 20.773 1.00 85.38 136 CYS A N 1
ATOM 1005 C CA . CYS A 1 136 ? 13.430 19.199 20.452 1.00 85.38 136 CYS A CA 1
ATOM 1006 C C . CYS A 1 136 ? 13.925 20.535 19.877 1.00 85.38 136 CYS A C 1
ATOM 1008 O O . CYS A 1 136 ? 13.176 21.315 19.283 1.00 85.38 136 CYS A O 1
ATOM 1010 N N . ARG A 1 137 ? 15.207 20.836 20.081 1.00 83.50 137 ARG A N 1
ATOM 1011 C CA . ARG A 1 137 ? 15.822 22.116 19.694 1.00 83.50 137 ARG A CA 1
ATOM 1012 C C . ARG A 1 137 ? 16.420 22.119 18.297 1.00 83.50 137 ARG A C 1
ATOM 1014 O O . ARG A 1 137 ? 16.742 23.183 17.784 1.00 83.50 137 ARG A O 1
ATOM 1021 N N . GLY A 1 138 ? 16.569 20.954 17.683 1.00 77.88 138 GLY A N 1
ATOM 1022 C CA . GLY A 1 138 ? 17.086 20.853 16.330 1.00 77.88 138 GLY A CA 1
ATOM 1023 C C . GLY A 1 138 ? 16.879 19.474 15.740 1.00 77.88 138 GLY A C 1
ATOM 1024 O O . GLY A 1 138 ? 16.608 18.509 16.454 1.00 77.88 138 GLY A O 1
ATOM 1025 N N . VAL A 1 139 ? 17.021 19.408 14.422 1.00 76.88 139 VAL A N 1
ATOM 1026 C CA . VAL A 1 139 ? 16.951 18.176 13.641 1.00 76.88 139 VAL A CA 1
ATOM 1027 C C . VAL A 1 139 ? 18.155 18.139 12.718 1.00 76.88 139 VAL A C 1
ATOM 1029 O O . VAL A 1 139 ? 18.450 19.114 12.027 1.00 76.88 139 VAL A O 1
ATOM 1032 N N . GLN A 1 140 ? 18.870 17.023 12.729 1.00 74.88 140 GLN A N 1
ATOM 1033 C CA . GLN A 1 140 ? 20.016 16.772 11.873 1.00 74.88 140 GLN A CA 1
ATOM 1034 C C . GLN A 1 140 ? 19.767 15.495 11.080 1.00 74.88 140 GLN A C 1
ATOM 1036 O O . GLN A 1 140 ? 19.639 14.411 11.640 1.00 74.88 140 GLN A O 1
ATOM 1041 N N . TYR A 1 141 ? 19.720 15.622 9.760 1.00 69.62 141 TYR A N 1
ATOM 1042 C CA . TYR A 1 141 ? 19.644 14.476 8.861 1.00 69.62 141 TYR A CA 1
ATOM 1043 C C . TYR A 1 141 ? 21.054 13.965 8.594 1.00 69.62 141 TYR A C 1
ATOM 1045 O O . TYR A 1 141 ? 21.905 14.729 8.125 1.00 69.62 141 TYR A O 1
ATOM 1053 N N . ARG A 1 142 ? 21.309 12.683 8.858 1.00 62.34 142 ARG A N 1
ATOM 1054 C CA . ARG A 1 142 ? 22.562 12.045 8.456 1.00 62.34 142 ARG A CA 1
ATOM 1055 C C . ARG A 1 142 ? 22.310 11.220 7.205 1.00 62.34 142 ARG A C 1
ATOM 1057 O O . ARG A 1 142 ? 21.865 10.088 7.295 1.00 62.34 142 ARG A O 1
ATOM 1064 N N . VAL A 1 143 ? 22.655 11.803 6.062 1.00 54.34 143 VAL A N 1
ATOM 1065 C CA . VAL A 1 143 ? 22.604 11.129 4.763 1.00 54.34 143 VAL A CA 1
ATOM 1066 C C . VAL A 1 143 ? 23.921 10.386 4.543 1.00 54.34 143 VAL A C 1
ATOM 1068 O O . VAL A 1 143 ? 24.915 10.993 4.138 1.00 54.34 143 VAL A O 1
ATOM 1071 N N . ASP A 1 144 ? 23.939 9.079 4.786 1.00 47.38 144 ASP A N 1
ATOM 1072 C CA . ASP A 1 144 ? 25.062 8.221 4.397 1.00 47.38 144 ASP A CA 1
ATOM 1073 C C . ASP A 1 144 ? 24.741 7.539 3.043 1.00 47.38 144 ASP A C 1
ATOM 1075 O O . ASP A 1 144 ? 24.239 6.422 3.006 1.00 47.38 144 ASP A O 1
ATOM 1079 N N . GLY A 1 145 ? 25.051 8.197 1.912 1.00 47.78 145 GLY A N 1
ATOM 1080 C CA . GLY A 1 145 ? 24.982 7.603 0.558 1.00 47.78 145 GLY A CA 1
ATOM 1081 C C . GLY A 1 145 ? 24.026 8.289 -0.439 1.00 47.78 145 GLY A C 1
ATOM 1082 O O . GLY A 1 145 ? 23.347 9.253 -0.086 1.00 47.78 145 GLY A O 1
ATOM 1083 N N . PRO A 1 146 ? 24.012 7.862 -1.723 1.00 44.31 146 PRO A N 1
ATOM 1084 C CA . PRO A 1 146 ? 23.056 8.359 -2.711 1.00 44.31 146 PRO A CA 1
ATOM 1085 C C . PRO A 1 146 ? 21.613 7.997 -2.322 1.00 44.31 146 PRO A C 1
ATOM 1087 O O . PRO A 1 146 ? 21.345 6.914 -1.813 1.00 44.31 146 PRO A O 1
ATOM 1090 N N . TRP A 1 147 ? 20.711 8.941 -2.591 1.00 49.78 147 TRP A N 1
ATOM 1091 C CA . TRP A 1 147 ? 19.396 9.156 -1.967 1.00 49.78 147 TRP A CA 1
ATOM 1092 C C . TRP A 1 147 ? 18.327 8.063 -2.131 1.00 49.78 147 TRP A C 1
ATOM 1094 O O . TRP A 1 147 ? 17.260 8.166 -1.546 1.00 49.78 147 TRP A O 1
ATOM 1104 N N . PHE A 1 148 ? 18.624 7.000 -2.867 1.00 50.38 148 PHE A N 1
ATOM 1105 C CA . PHE A 1 148 ? 17.872 5.751 -2.895 1.00 50.38 148 PHE A CA 1
ATOM 1106 C C . PHE A 1 148 ? 18.882 4.661 -3.284 1.00 50.38 148 PHE A C 1
ATOM 1108 O O . PHE A 1 148 ? 19.630 4.880 -4.245 1.00 50.38 148 PHE A O 1
ATOM 1115 N N . PRO A 1 149 ? 18.949 3.483 -2.639 1.00 53.25 149 PRO A N 1
ATOM 1116 C CA . PRO A 1 149 ? 19.533 2.336 -3.292 1.00 53.25 149 PRO A CA 1
ATOM 1117 C C . PRO A 1 149 ? 18.666 2.101 -4.517 1.00 53.25 149 PRO A C 1
ATOM 1119 O O . PRO A 1 149 ? 17.480 1.785 -4.449 1.00 53.25 149 PRO A O 1
ATOM 1122 N N . VAL A 1 150 ? 19.263 2.361 -5.666 1.00 59.03 150 VAL A N 1
ATOM 1123 C CA . VAL A 1 150 ? 18.664 1.989 -6.928 1.00 59.03 150 VAL A CA 1
ATOM 1124 C C . VAL A 1 150 ? 18.716 0.476 -6.997 1.00 59.03 150 VAL A C 1
ATOM 1126 O O . VAL A 1 150 ? 19.789 -0.133 -7.011 1.00 59.03 150 VAL A O 1
ATOM 1129 N N . HIS A 1 151 ? 17.546 -0.147 -6.986 1.00 68.50 151 HIS A N 1
ATOM 1130 C CA . HIS A 1 151 ? 17.467 -1.583 -7.157 1.00 68.50 151 HIS A CA 1
ATOM 1131 C C . HIS A 1 151 ? 17.295 -1.877 -8.645 1.00 68.50 151 HIS A C 1
ATOM 1133 O O . HIS A 1 151 ? 16.357 -1.365 -9.264 1.00 68.50 151 HIS A O 1
ATOM 1139 N N . PRO A 1 152 ? 18.193 -2.677 -9.248 1.00 76.88 152 PRO A N 1
ATOM 1140 C CA . PRO A 1 152 ? 18.017 -3.081 -10.626 1.00 76.88 152 PRO A CA 1
ATOM 1141 C C . PRO A 1 152 ? 16.805 -4.011 -10.718 1.00 76.88 152 PRO A C 1
ATOM 1143 O O . PRO A 1 152 ? 16.753 -5.068 -10.085 1.00 76.88 152 PRO A O 1
ATOM 1146 N N . LEU A 1 153 ? 15.842 -3.615 -11.537 1.00 85.19 153 LEU A N 1
ATOM 1147 C CA . LEU A 1 153 ? 14.716 -4.424 -11.974 1.00 85.19 153 LEU A CA 1
ATOM 1148 C C . LEU A 1 153 ? 14.967 -4.824 -13.421 1.00 85.19 153 LEU A C 1
ATOM 1150 O O . LEU A 1 153 ? 15.463 -4.023 -14.208 1.00 85.19 153 LEU A O 1
ATOM 1154 N N . THR A 1 154 ? 14.631 -6.054 -13.797 1.00 90.62 154 THR A N 1
ATOM 1155 C CA . THR A 1 154 ? 14.714 -6.461 -15.206 1.00 90.62 154 THR A CA 1
ATOM 1156 C C . THR A 1 154 ? 13.314 -6.615 -15.763 1.00 90.62 154 THR A C 1
ATOM 1158 O O . THR A 1 154 ? 12.611 -7.556 -15.407 1.00 90.62 154 THR A O 1
ATOM 1161 N N . LEU A 1 155 ? 12.912 -5.713 -16.654 1.00 92.75 155 LEU A N 1
ATOM 1162 C CA . LEU A 1 155 ? 11.719 -5.887 -17.471 1.00 92.75 155 LEU A CA 1
ATOM 1163 C C . LEU A 1 155 ? 12.060 -6.882 -18.585 1.00 92.75 155 LEU A C 1
ATOM 1165 O O . LEU A 1 155 ? 12.927 -6.622 -19.419 1.00 92.75 155 LEU A O 1
ATOM 1169 N N . VAL A 1 156 ? 11.420 -8.045 -18.584 1.00 94.62 156 VAL A N 1
ATOM 1170 C CA . VAL A 1 156 ? 11.777 -9.177 -19.446 1.00 94.62 156 VAL A CA 1
ATOM 1171 C C . VAL A 1 156 ? 10.865 -9.221 -20.666 1.00 94.62 156 VAL A C 1
ATOM 1173 O O . VAL A 1 156 ? 9.642 -9.107 -20.560 1.00 94.62 156 VAL A O 1
ATOM 1176 N N . GLY A 1 157 ? 11.440 -9.457 -21.845 1.00 95.81 157 GLY A N 1
ATOM 1177 C CA . GLY A 1 157 ? 10.673 -9.694 -23.066 1.00 95.81 157 GLY A CA 1
ATOM 1178 C C . GLY A 1 157 ? 9.819 -8.497 -23.479 1.00 95.81 157 GLY A C 1
ATOM 1179 O O . GLY A 1 157 ? 8.656 -8.655 -23.857 1.00 95.81 157 GLY A O 1
ATOM 1180 N N . CYS A 1 158 ? 10.393 -7.304 -23.411 1.00 95.50 158 CYS A N 1
ATOM 1181 C CA . CYS A 1 158 ? 9.770 -6.052 -23.792 1.00 95.50 158 CYS A CA 1
ATOM 1182 C C . CYS A 1 158 ? 9.724 -5.855 -25.309 1.00 95.50 158 CYS A C 1
ATOM 1184 O O . CYS A 1 158 ? 10.676 -6.158 -26.035 1.00 95.50 158 CYS A O 1
ATOM 1186 N N . THR A 1 159 ? 8.613 -5.290 -25.775 1.00 95.81 159 THR A N 1
ATOM 1187 C CA . THR A 1 159 ? 8.467 -4.692 -27.106 1.00 95.81 159 THR A CA 1
ATOM 1188 C C . THR A 1 159 ? 8.394 -3.175 -26.930 1.00 95.81 159 THR A C 1
ATOM 1190 O O . THR A 1 159 ? 7.316 -2.677 -26.599 1.00 95.81 159 THR A O 1
ATOM 1193 N N . PRO A 1 160 ? 9.516 -2.443 -27.080 1.00 92.38 160 PRO A N 1
ATOM 1194 C CA . PRO A 1 160 ? 9.535 -0.987 -26.979 1.00 92.38 160 PRO A CA 1
ATOM 1195 C C . PRO A 1 160 ? 8.650 -0.331 -28.039 1.00 92.38 160 PRO A C 1
ATOM 1197 O O . PRO A 1 160 ? 8.581 -0.802 -29.176 1.00 92.38 160 PRO A O 1
ATOM 1200 N N . GLN A 1 161 ? 8.002 0.771 -27.678 1.00 90.94 161 GLN A N 1
ATOM 1201 C CA . GLN A 1 161 ? 7.091 1.530 -28.530 1.00 90.94 161 GLN A CA 1
ATOM 1202 C C . GLN A 1 161 ? 7.324 3.037 -28.377 1.00 90.94 161 GLN A C 1
ATOM 1204 O O . GLN A 1 161 ? 7.910 3.504 -27.396 1.00 90.94 161 GLN A O 1
ATOM 1209 N N . GLY A 1 162 ? 6.860 3.798 -29.373 1.00 88.88 162 GLY A N 1
ATOM 1210 C CA . GLY A 1 162 ? 6.888 5.261 -29.379 1.00 88.88 162 GLY A CA 1
ATOM 1211 C C . GLY A 1 162 ? 8.241 5.838 -28.960 1.00 88.88 162 GLY A C 1
ATOM 1212 O O . GLY A 1 162 ? 9.292 5.386 -29.412 1.00 88.88 162 GLY A O 1
ATOM 1213 N N . ARG A 1 163 ? 8.201 6.792 -28.024 1.00 86.44 163 ARG A N 1
ATOM 1214 C CA . ARG A 1 163 ? 9.387 7.505 -27.531 1.00 86.44 163 ARG A CA 1
ATOM 1215 C C . ARG A 1 163 ? 10.488 6.593 -26.981 1.00 86.44 163 ARG A C 1
ATOM 1217 O O . ARG A 1 163 ? 11.656 6.943 -27.100 1.00 86.44 163 ARG A O 1
ATOM 1224 N N . LEU A 1 164 ? 10.147 5.435 -26.405 1.00 86.94 164 LEU A N 1
ATOM 1225 C CA . LEU A 1 164 ? 11.164 4.497 -25.930 1.00 86.94 164 LEU A CA 1
ATOM 1226 C C . LEU A 1 164 ? 11.852 3.795 -27.103 1.00 86.94 164 LEU A C 1
ATOM 1228 O O . LEU A 1 164 ? 13.075 3.700 -27.121 1.00 86.94 164 LEU A O 1
ATOM 1232 N N . ALA A 1 165 ? 11.094 3.338 -28.103 1.00 88.62 165 ALA A N 1
ATOM 1233 C CA . ALA A 1 165 ? 11.677 2.740 -29.304 1.00 88.62 165 ALA A CA 1
ATOM 1234 C C . ALA A 1 165 ? 12.606 3.726 -30.033 1.00 88.62 165 ALA A C 1
ATOM 1236 O O . ALA A 1 165 ? 13.713 3.346 -30.420 1.00 88.62 165 ALA A O 1
ATOM 1237 N N . ASP A 1 166 ? 12.186 4.989 -30.152 1.00 86.44 166 ASP A N 1
ATOM 1238 C CA . ASP A 1 166 ? 12.975 6.052 -30.780 1.00 86.44 166 ASP A CA 1
ATOM 1239 C C . ASP A 1 166 ? 14.277 6.323 -30.009 1.00 86.44 166 ASP A C 1
ATOM 1241 O O . ASP A 1 166 ? 15.355 6.379 -30.606 1.00 86.44 166 ASP A O 1
ATOM 1245 N N . ALA A 1 167 ? 14.201 6.421 -28.677 1.00 82.62 167 ALA A N 1
ATOM 1246 C CA . ALA A 1 167 ? 15.369 6.624 -27.823 1.00 82.62 167 ALA A CA 1
ATOM 1247 C C . ALA A 1 167 ? 16.362 5.453 -27.917 1.00 82.62 167 ALA A C 1
ATOM 1249 O O . ALA A 1 167 ? 17.566 5.668 -28.053 1.00 82.62 167 ALA A O 1
ATOM 1250 N N . LEU A 1 168 ? 15.870 4.208 -27.909 1.00 83.75 168 LEU A N 1
ATOM 1251 C CA . LEU A 1 168 ? 16.715 3.018 -28.045 1.00 83.75 168 LEU A CA 1
ATOM 1252 C C . LEU A 1 168 ? 17.387 2.935 -29.421 1.00 83.75 168 LEU A C 1
ATOM 1254 O O . LEU A 1 168 ? 18.556 2.553 -29.509 1.00 83.75 168 LEU A O 1
ATOM 1258 N N . ALA A 1 169 ? 16.683 3.311 -30.492 1.00 83.94 169 ALA A N 1
ATOM 1259 C CA . ALA A 1 169 ? 17.256 3.359 -31.835 1.00 83.94 169 ALA A CA 1
ATOM 1260 C C . ALA A 1 169 ? 18.358 4.426 -31.934 1.00 83.94 169 ALA A C 1
ATOM 1262 O O . ALA A 1 169 ? 19.455 4.134 -32.413 1.00 83.94 169 ALA A O 1
ATOM 1263 N N . ALA A 1 170 ? 18.102 5.630 -31.411 1.00 78.81 170 ALA A N 1
ATOM 1264 C CA . ALA A 1 170 ? 19.081 6.712 -31.368 1.00 78.81 170 ALA A CA 1
ATOM 1265 C C . ALA A 1 170 ? 20.329 6.328 -30.555 1.00 78.81 170 ALA A C 1
ATOM 1267 O O . ALA A 1 170 ? 21.457 6.587 -30.987 1.00 78.81 170 ALA A O 1
ATOM 1268 N N . PHE A 1 171 ? 20.137 5.657 -29.415 1.00 74.94 171 PHE A N 1
ATOM 1269 C CA . PHE A 1 171 ? 21.227 5.141 -28.592 1.00 74.94 171 PHE A CA 1
ATOM 1270 C C . PHE A 1 171 ? 22.071 4.108 -29.350 1.00 74.94 171 PHE A C 1
ATOM 1272 O O . PHE A 1 171 ? 23.295 4.233 -29.402 1.00 74.94 171 PHE A O 1
ATOM 1279 N N . ALA A 1 172 ? 21.436 3.137 -30.015 1.00 76.94 172 ALA A N 1
ATOM 1280 C CA . ALA A 1 172 ? 22.135 2.116 -30.796 1.00 76.94 172 ALA A CA 1
ATOM 1281 C C . ALA A 1 172 ? 22.945 2.711 -31.964 1.00 76.94 172 ALA A C 1
ATOM 1283 O O . ALA A 1 172 ? 24.095 2.320 -32.184 1.00 76.94 172 ALA A O 1
ATOM 1284 N N . GLU A 1 173 ? 22.380 3.678 -32.696 1.00 77.31 173 GLU A N 1
ATOM 1285 C CA . GLU A 1 173 ? 23.094 4.389 -33.763 1.00 77.31 173 GLU A CA 1
ATOM 1286 C C . GLU A 1 173 ? 24.321 5.137 -33.235 1.00 77.31 173 GLU A C 1
ATOM 1288 O O . GLU A 1 173 ? 25.378 5.131 -33.869 1.00 77.31 173 GLU A O 1
ATOM 1293 N N . ARG A 1 174 ? 24.200 5.782 -32.073 1.00 68.62 174 ARG A N 1
ATOM 1294 C CA . ARG A 1 174 ? 25.277 6.573 -31.471 1.00 68.62 174 ARG A CA 1
ATOM 1295 C C . ARG A 1 174 ? 26.388 5.687 -30.918 1.00 68.62 174 ARG A C 1
ATOM 1297 O O . ARG A 1 174 ? 27.552 5.961 -31.191 1.00 68.62 174 ARG A O 1
ATOM 1304 N N . LEU A 1 175 ? 26.047 4.568 -30.279 1.00 69.44 175 LEU A N 1
ATOM 1305 C CA . LEU A 1 175 ? 27.018 3.564 -29.828 1.00 69.44 175 LEU A CA 1
ATOM 1306 C C . LEU A 1 175 ? 27.837 2.998 -31.002 1.00 69.44 175 LEU A C 1
ATOM 1308 O O . LEU A 1 175 ? 29.039 2.761 -30.877 1.00 69.44 175 LEU A O 1
ATOM 1312 N N . ALA A 1 176 ? 27.202 2.837 -32.168 1.00 74.69 176 ALA A N 1
ATOM 1313 C CA . ALA A 1 176 ? 27.871 2.421 -33.398 1.00 74.69 176 ALA A CA 1
ATOM 1314 C C . ALA A 1 176 ? 28.784 3.508 -34.005 1.00 74.69 176 ALA A C 1
ATOM 1316 O O . ALA A 1 176 ? 29.741 3.162 -34.701 1.00 74.69 176 ALA A O 1
ATOM 1317 N N . ARG A 1 177 ? 28.506 4.799 -33.765 1.00 76.06 177 ARG A N 1
ATOM 1318 C CA . ARG A 1 177 ? 29.330 5.928 -34.241 1.00 76.06 177 ARG A CA 1
ATOM 1319 C C . ARG A 1 177 ? 30.507 6.244 -33.317 1.00 76.06 177 ARG A C 1
ATOM 1321 O O . ARG A 1 177 ? 31.627 6.370 -33.805 1.00 76.06 177 ARG A O 1
ATOM 1328 N N . ASP A 1 178 ? 30.245 6.364 -32.017 1.00 73.19 178 ASP A N 1
ATOM 1329 C CA . ASP A 1 178 ? 31.138 7.038 -31.064 1.00 73.19 178 ASP A CA 1
ATOM 1330 C C . ASP A 1 178 ? 31.801 6.073 -30.057 1.00 73.19 178 ASP A C 1
ATOM 1332 O O . ASP A 1 178 ? 32.721 6.463 -29.339 1.00 73.19 178 ASP A O 1
ATOM 1336 N N . GLY A 1 179 ? 31.399 4.793 -30.035 1.00 66.75 179 GLY A N 1
ATOM 1337 C CA . GLY A 1 179 ? 31.901 3.785 -29.093 1.00 66.75 179 GLY A CA 1
ATOM 1338 C C . GLY A 1 179 ? 31.171 3.789 -27.741 1.00 66.75 179 GLY A C 1
ATOM 1339 O O . GLY A 1 179 ? 30.077 4.334 -27.617 1.00 66.75 179 GLY A O 1
ATOM 1340 N N . ALA A 1 180 ? 31.749 3.127 -26.728 1.00 57.38 180 ALA A N 1
ATOM 1341 C CA . ALA A 1 180 ? 31.157 3.047 -25.388 1.00 57.38 180 ALA A CA 1
ATOM 1342 C C . ALA A 1 180 ? 31.103 4.439 -24.735 1.00 57.38 180 ALA A C 1
ATOM 1344 O O . ALA A 1 180 ? 32.134 5.099 -24.605 1.00 57.38 180 ALA A O 1
ATOM 1345 N N . HIS A 1 181 ? 29.905 4.868 -24.343 1.00 60.78 181 HIS A N 1
ATOM 1346 C CA . HIS A 1 181 ? 29.661 6.152 -23.686 1.00 60.78 181 HIS A CA 1
ATOM 1347 C C . HIS A 1 181 ? 29.669 6.014 -22.162 1.00 60.78 181 HIS A C 1
ATOM 1349 O O . HIS A 1 181 ? 29.538 4.903 -21.643 1.00 60.78 181 HIS A O 1
ATOM 1355 N N . ASP A 1 182 ? 29.800 7.144 -21.463 1.00 57.66 182 ASP A N 1
ATOM 1356 C CA . ASP A 1 182 ? 29.530 7.210 -20.028 1.00 57.66 182 ASP A CA 1
ATOM 1357 C C . ASP A 1 182 ? 28.051 6.838 -19.781 1.00 57.66 182 ASP A C 1
ATOM 1359 O O . ASP A 1 182 ? 27.163 7.504 -20.331 1.00 57.66 182 ASP A O 1
ATOM 1363 N N . PRO A 1 183 ? 27.759 5.772 -19.011 1.00 52.12 183 PRO A N 1
ATOM 1364 C CA . PRO A 1 183 ? 26.392 5.365 -18.694 1.00 52.12 183 PRO A CA 1
ATOM 1365 C C . PRO A 1 183 ? 25.555 6.488 -18.068 1.00 52.12 183 PRO A C 1
ATOM 1367 O O . PRO A 1 183 ? 24.353 6.559 -18.312 1.00 52.12 183 PRO A O 1
ATOM 1370 N N . GLU A 1 184 ? 26.183 7.391 -17.309 1.00 52.84 184 GLU A N 1
ATOM 1371 C CA . GLU A 1 184 ? 25.490 8.483 -16.616 1.00 52.84 184 GLU A CA 1
ATOM 1372 C C . GLU A 1 184 ? 25.004 9.576 -17.590 1.00 52.84 184 GLU A C 1
ATOM 1374 O O . GLU A 1 184 ? 23.952 10.185 -17.391 1.00 52.84 184 GLU A O 1
ATOM 1379 N N . GLU A 1 185 ? 25.739 9.810 -18.681 1.00 55.31 185 GLU A N 1
ATOM 1380 C CA . GLU A 1 185 ? 25.384 10.787 -19.720 1.00 55.31 185 GLU A CA 1
ATOM 1381 C C . GLU A 1 185 ? 24.295 10.240 -20.659 1.00 55.31 185 GLU A C 1
ATOM 1383 O O . GLU A 1 185 ? 23.378 10.967 -21.039 1.00 55.31 185 GLU A O 1
ATOM 1388 N N . ALA A 1 186 ? 24.340 8.938 -20.968 1.00 52.53 186 ALA A N 1
ATOM 1389 C CA . ALA A 1 186 ? 23.310 8.260 -21.758 1.00 52.53 186 ALA A CA 1
ATOM 1390 C C . ALA A 1 186 ? 21.954 8.170 -21.032 1.00 52.53 186 ALA A C 1
ATOM 1392 O O . ALA A 1 186 ? 20.909 8.335 -21.660 1.00 52.53 186 ALA A O 1
ATOM 1393 N N . SER A 1 187 ? 21.979 7.945 -19.715 1.00 51.97 187 SER A N 1
ATOM 1394 C CA . SER A 1 187 ? 20.793 7.908 -18.852 1.00 51.97 187 SER A CA 1
ATOM 1395 C C . SER A 1 187 ? 20.061 9.261 -18.804 1.00 51.97 187 SER A C 1
ATOM 1397 O O . SER A 1 187 ? 18.853 9.318 -19.035 1.00 51.97 187 SER A O 1
ATOM 1399 N N . ARG A 1 188 ? 20.791 10.377 -18.631 1.00 54.69 188 ARG A N 1
ATOM 1400 C CA . ARG A 1 188 ? 20.217 11.743 -18.604 1.00 54.69 188 ARG A CA 1
ATOM 1401 C C . ARG A 1 188 ? 19.522 12.161 -19.904 1.00 54.69 188 ARG A C 1
ATOM 1403 O O . ARG A 1 188 ? 18.620 12.990 -19.877 1.00 54.69 188 ARG A O 1
ATOM 1410 N N . GLU A 1 189 ? 19.931 11.621 -21.051 1.00 53.22 189 GLU A N 1
ATOM 1411 C CA . GLU A 1 189 ? 19.275 11.904 -22.339 1.00 53.22 189 GLU A CA 1
ATOM 1412 C C . GLU A 1 189 ? 17.942 11.136 -22.508 1.00 53.22 189 GLU A C 1
ATOM 1414 O O . GLU A 1 189 ? 17.125 11.501 -23.356 1.00 53.22 189 GLU A O 1
ATOM 1419 N N . MET A 1 190 ? 17.694 10.101 -21.694 1.00 58.38 190 MET A N 1
ATOM 1420 C CA . MET A 1 190 ? 16.510 9.230 -21.725 1.00 58.38 190 MET A CA 1
ATOM 1421 C C . MET A 1 190 ? 15.492 9.561 -20.617 1.00 58.38 190 MET A C 1
ATOM 1423 O O . MET A 1 190 ? 14.882 8.671 -20.028 1.00 58.38 190 MET A O 1
ATOM 1427 N N . GLU A 1 191 ? 15.262 10.842 -20.325 1.00 63.28 191 GLU A N 1
ATOM 1428 C CA . GLU A 1 191 ? 14.271 11.241 -19.318 1.00 63.28 191 GLU A CA 1
ATOM 1429 C C . GLU A 1 191 ? 12.829 11.040 -19.823 1.00 63.28 191 GLU A C 1
ATOM 1431 O O . GLU A 1 191 ? 12.295 11.807 -20.628 1.00 63.28 191 GLU A O 1
ATOM 1436 N N . PHE A 1 192 ? 12.157 10.000 -19.319 1.00 65.62 192 PHE A N 1
ATOM 1437 C CA . PHE A 1 192 ? 10.772 9.674 -19.684 1.00 65.62 192 PHE A CA 1
ATOM 1438 C C . PHE A 1 192 ? 9.701 10.341 -18.798 1.00 65.62 192 PHE A C 1
ATOM 1440 O O . PHE A 1 192 ? 8.513 10.032 -18.944 1.00 65.62 192 PHE A O 1
ATOM 1447 N N . GLY A 1 193 ? 10.058 11.304 -17.945 1.00 62.66 193 GLY A N 1
ATOM 1448 C CA . GLY A 1 193 ? 9.127 11.841 -16.945 1.00 62.66 193 GLY A CA 1
ATOM 1449 C C . GLY A 1 193 ? 8.598 10.731 -16.016 1.00 62.66 193 GLY A C 1
ATOM 1450 O O . GLY A 1 193 ? 9.220 9.671 -15.933 1.00 62.66 193 GLY A O 1
ATOM 1451 N N . PRO A 1 194 ? 7.465 10.926 -15.318 1.00 67.88 194 PRO A N 1
ATOM 1452 C CA . PRO A 1 194 ? 6.874 9.863 -14.509 1.00 67.88 194 PRO A CA 1
ATOM 1453 C C . PRO A 1 194 ? 6.425 8.699 -15.405 1.00 67.88 194 PRO A C 1
ATOM 1455 O O . PRO A 1 194 ? 5.695 8.891 -16.381 1.00 67.88 194 PRO A O 1
ATOM 1458 N N . VAL A 1 195 ? 6.870 7.486 -15.077 1.00 78.62 195 VAL A N 1
ATOM 1459 C CA . VAL A 1 195 ? 6.480 6.244 -15.755 1.00 78.62 195 VAL A CA 1
ATOM 1460 C C . VAL A 1 195 ? 5.721 5.370 -14.765 1.00 78.62 195 VAL A C 1
ATOM 1462 O O . VAL A 1 195 ? 6.031 5.364 -13.582 1.00 78.62 195 VAL A O 1
ATOM 1465 N N . MET A 1 196 ? 4.720 4.634 -15.246 1.00 80.88 196 MET A N 1
ATOM 1466 C CA . MET A 1 196 ? 3.974 3.660 -14.449 1.00 80.88 196 MET A CA 1
ATOM 1467 C C . MET A 1 196 ? 4.165 2.269 -15.057 1.00 80.88 196 MET A C 1
ATOM 1469 O O . MET A 1 196 ? 3.951 2.078 -16.256 1.00 80.88 196 MET A O 1
ATOM 1473 N N . LEU A 1 197 ? 4.549 1.295 -14.238 1.00 86.69 197 LEU A N 1
ATOM 1474 C CA . LEU A 1 197 ? 4.447 -0.123 -14.547 1.00 86.69 197 LEU A CA 1
ATOM 1475 C C . LEU A 1 197 ? 3.019 -0.576 -14.233 1.00 86.69 197 LEU A C 1
ATOM 1477 O O . LEU A 1 197 ? 2.635 -0.649 -13.069 1.00 86.69 197 LEU A O 1
ATOM 1481 N N . ARG A 1 198 ? 2.247 -0.888 -15.275 1.00 86.75 198 ARG A N 1
ATOM 1482 C CA . ARG A 1 198 ? 0.902 -1.456 -15.137 1.00 86.75 198 ARG A CA 1
ATOM 1483 C C . ARG A 1 198 ? 0.940 -2.963 -15.268 1.00 86.75 198 ARG A C 1
ATOM 1485 O O . ARG A 1 198 ? 1.512 -3.490 -16.224 1.00 86.75 198 ARG A O 1
ATOM 1492 N N . VAL A 1 199 ? 0.307 -3.638 -14.326 1.00 85.50 199 VAL A N 1
ATOM 1493 C CA . VAL A 1 199 ? 0.219 -5.092 -14.268 1.00 85.50 199 VAL A CA 1
ATOM 1494 C C . VAL A 1 199 ? -1.183 -5.489 -14.670 1.00 85.50 199 VAL A C 1
ATOM 1496 O O . VAL A 1 199 ? -2.153 -4.955 -14.140 1.00 85.50 199 VAL A O 1
ATOM 1499 N N . PHE A 1 200 ? -1.285 -6.433 -15.597 1.00 84.12 200 PHE A N 1
ATOM 1500 C CA . PHE A 1 200 ? -2.557 -6.942 -16.085 1.00 84.12 200 PHE A CA 1
ATOM 1501 C C . PHE A 1 200 ? -2.693 -8.426 -15.757 1.00 84.12 200 PHE A C 1
ATOM 1503 O O . PHE A 1 200 ? -1.699 -9.155 -15.731 1.00 84.12 200 PHE A O 1
ATOM 1510 N N . ASP A 1 201 ? -3.924 -8.863 -15.521 1.00 81.62 201 ASP A N 1
ATOM 1511 C CA . ASP A 1 201 ? -4.275 -10.278 -15.481 1.00 81.62 201 ASP A CA 1
ATOM 1512 C C . ASP A 1 201 ? -4.328 -10.882 -16.901 1.00 81.62 201 ASP A C 1
ATOM 1514 O O . ASP A 1 201 ? -4.212 -10.184 -17.915 1.00 81.62 201 ASP A O 1
ATOM 1518 N N . ASP A 1 202 ? -4.538 -12.196 -16.988 1.00 82.12 202 ASP A N 1
ATOM 1519 C CA . ASP A 1 202 ? -4.652 -12.916 -18.264 1.00 82.12 202 ASP A CA 1
ATOM 1520 C C . ASP A 1 202 ? -5.863 -12.468 -19.118 1.00 82.12 202 ASP A C 1
ATOM 1522 O O . ASP A 1 202 ? -5.925 -12.762 -20.316 1.00 82.12 202 ASP A O 1
ATOM 1526 N N . ALA A 1 203 ? -6.830 -11.758 -18.526 1.00 77.31 203 ALA A N 1
ATOM 1527 C CA . ALA A 1 203 ? -7.976 -11.167 -19.214 1.00 77.31 203 ALA A CA 1
ATOM 1528 C C . ALA A 1 203 ? -7.719 -9.718 -19.681 1.00 77.31 203 ALA A C 1
ATOM 1530 O O . ALA A 1 203 ? -8.567 -9.144 -20.370 1.00 77.31 203 ALA A O 1
ATOM 1531 N N . GLY A 1 204 ? -6.555 -9.142 -19.363 1.00 75.19 204 GLY A N 1
ATOM 1532 C CA . GLY A 1 204 ? -6.174 -7.774 -19.708 1.00 75.19 204 GLY A CA 1
ATOM 1533 C C . GLY A 1 204 ? -6.735 -6.708 -18.763 1.00 75.19 204 GLY A C 1
ATOM 1534 O O . GLY A 1 204 ? -6.762 -5.532 -19.130 1.00 75.19 204 GLY A O 1
ATOM 1535 N N . LEU A 1 205 ? -7.201 -7.086 -17.573 1.00 74.81 205 LEU A N 1
ATOM 1536 C CA . LEU A 1 205 ? -7.672 -6.161 -16.544 1.00 74.81 205 LEU A CA 1
ATOM 1537 C C . LEU A 1 205 ? -6.525 -5.789 -15.605 1.00 74.81 205 LEU A C 1
ATOM 1539 O O . LEU A 1 205 ? -5.697 -6.627 -15.256 1.00 74.81 205 LEU A O 1
ATOM 1543 N N . GLY A 1 206 ? -6.470 -4.515 -15.212 1.00 75.81 206 GLY A N 1
ATOM 1544 C CA . GLY A 1 206 ? -5.434 -4.008 -14.316 1.00 75.81 206 GLY A CA 1
ATOM 1545 C C . GLY A 1 206 ? -5.505 -4.673 -12.940 1.00 75.81 206 GLY A C 1
ATOM 1546 O O . GLY A 1 206 ? -6.563 -4.689 -12.312 1.00 75.81 206 GLY A O 1
ATOM 1547 N N . VAL A 1 207 ? -4.373 -5.204 -12.489 1.00 75.31 207 VAL A N 1
ATOM 1548 C CA . VAL A 1 207 ? -4.155 -5.750 -11.143 1.00 75.31 207 VAL A CA 1
ATOM 1549 C C . VAL A 1 207 ? -3.494 -4.703 -10.255 1.00 75.31 207 VAL A C 1
ATOM 1551 O O . VAL A 1 207 ? -3.883 -4.561 -9.104 1.00 75.31 207 VAL A O 1
ATOM 1554 N N . GLU A 1 208 ? -2.522 -3.963 -10.797 1.00 77.38 208 GLU A N 1
ATOM 1555 C CA . GLU A 1 208 ? -1.717 -2.997 -10.052 1.00 77.38 208 GLU A CA 1
ATOM 1556 C C . GLU A 1 208 ? -1.139 -1.921 -10.981 1.00 77.38 208 GLU A C 1
ATOM 1558 O O . GLU A 1 208 ? -0.722 -2.236 -12.098 1.00 77.38 208 GLU A O 1
ATOM 1563 N N . ASP A 1 209 ? -1.014 -0.692 -10.478 1.00 77.50 209 ASP A N 1
ATOM 1564 C CA . ASP A 1 209 ? -0.203 0.366 -11.080 1.00 77.50 209 ASP A CA 1
ATOM 1565 C C . ASP A 1 209 ? 0.932 0.763 -10.125 1.00 77.50 209 ASP A C 1
ATOM 1567 O O . ASP A 1 209 ? 0.685 1.190 -8.999 1.00 77.50 209 ASP A O 1
ATOM 1571 N N . ILE A 1 210 ? 2.181 0.659 -10.585 1.00 76.81 210 ILE A N 1
ATOM 1572 C CA . ILE A 1 210 ? 3.380 0.950 -9.789 1.00 76.81 210 ILE A CA 1
ATOM 1573 C C . ILE A 1 210 ? 4.155 2.104 -10.423 1.00 76.81 210 ILE A C 1
ATOM 1575 O O . ILE A 1 210 ? 4.545 1.989 -11.587 1.00 76.81 210 ILE A O 1
ATOM 1579 N N . PRO A 1 211 ? 4.446 3.197 -9.700 1.00 73.25 211 PRO A N 1
ATOM 1580 C CA . PRO A 1 211 ? 5.358 4.214 -10.199 1.00 73.25 211 PRO A CA 1
ATOM 1581 C C . PRO A 1 211 ? 6.742 3.618 -10.458 1.00 73.25 211 PRO A C 1
ATOM 1583 O O . PRO A 1 211 ? 7.326 2.954 -9.612 1.00 73.25 211 PRO A O 1
ATOM 1586 N N . LEU A 1 212 ? 7.283 3.854 -11.644 1.00 71.50 212 LEU A N 1
ATOM 1587 C CA . LEU A 1 212 ? 8.602 3.397 -12.042 1.00 71.50 212 LEU A CA 1
ATOM 1588 C C . LEU A 1 212 ? 9.459 4.615 -12.380 1.00 71.50 212 LEU A C 1
ATOM 1590 O O . LEU A 1 212 ? 9.151 5.375 -13.297 1.00 71.50 212 LEU A O 1
ATOM 1594 N N . GLY A 1 213 ? 10.577 4.778 -11.672 1.00 67.50 213 GLY A N 1
ATOM 1595 C CA . GLY A 1 213 ? 11.682 5.574 -12.194 1.00 67.50 213 GLY A CA 1
ATOM 1596 C C . GLY A 1 213 ? 12.276 4.816 -13.376 1.00 67.50 213 GLY A C 1
ATOM 1597 O O . GLY A 1 213 ? 12.909 3.783 -13.176 1.00 67.50 213 GLY A O 1
ATOM 1598 N N . LEU A 1 214 ? 12.001 5.253 -14.607 1.00 68.19 214 LEU A N 1
ATOM 1599 C CA . LEU A 1 214 ? 12.550 4.596 -15.791 1.00 68.19 214 LEU A CA 1
ATOM 1600 C C . LEU A 1 214 ? 13.908 5.205 -16.132 1.00 68.19 214 LEU A C 1
ATOM 1602 O O . LEU A 1 214 ? 14.014 6.048 -17.018 1.00 68.19 214 LEU A O 1
ATOM 1606 N N . ASP A 1 215 ? 14.930 4.751 -15.421 1.00 73.00 215 ASP A N 1
ATOM 1607 C CA . ASP A 1 215 ? 16.323 4.925 -15.811 1.00 73.00 215 ASP A CA 1
ATOM 1608 C C . ASP A 1 215 ? 16.837 3.594 -16.370 1.00 73.00 215 ASP A C 1
ATOM 1610 O O . ASP A 1 215 ? 16.779 2.565 -15.699 1.00 73.00 215 ASP A O 1
ATOM 1614 N N . ILE A 1 216 ? 17.248 3.581 -17.638 1.00 77.50 216 ILE A N 1
ATOM 1615 C CA . ILE A 1 216 ? 17.634 2.355 -18.342 1.00 77.50 216 ILE A CA 1
ATOM 1616 C C . ILE A 1 216 ? 19.138 2.165 -18.188 1.00 77.50 216 ILE A C 1
ATOM 1618 O O . ILE A 1 216 ? 19.934 2.719 -18.944 1.00 77.50 216 ILE A O 1
ATOM 1622 N N . ALA A 1 217 ? 19.517 1.313 -17.241 1.00 76.75 217 ALA A N 1
ATOM 1623 C CA . ALA A 1 217 ? 20.905 0.936 -17.022 1.00 76.75 217 ALA A CA 1
ATOM 1624 C C . ALA A 1 217 ? 21.442 0.038 -18.147 1.00 76.75 217 ALA A C 1
ATOM 1626 O O . ALA A 1 217 ? 22.623 0.102 -18.494 1.00 76.75 217 ALA A O 1
ATOM 1627 N N . GLU A 1 218 ? 20.596 -0.830 -18.714 1.00 79.75 218 GLU A N 1
ATOM 1628 C CA . GLU A 1 218 ? 21.028 -1.754 -19.759 1.00 79.75 218 GLU A CA 1
ATOM 1629 C C . GLU A 1 218 ? 19.889 -2.249 -20.656 1.00 79.75 218 GLU A C 1
ATOM 1631 O O . GLU A 1 218 ? 18.761 -2.450 -20.211 1.00 79.75 218 GLU A O 1
ATOM 1636 N N . VAL A 1 219 ? 20.215 -2.533 -21.921 1.00 85.75 219 VAL A N 1
ATOM 1637 C CA . VAL A 1 219 ? 19.314 -3.182 -22.882 1.00 85.75 219 VAL A CA 1
ATOM 1638 C C . VAL A 1 219 ? 19.989 -4.396 -23.495 1.00 85.75 219 VAL A C 1
ATOM 1640 O O . VAL A 1 219 ? 21.091 -4.304 -24.039 1.00 85.75 219 VAL A O 1
ATOM 1643 N N . ARG A 1 220 ? 19.313 -5.545 -23.446 1.00 87.19 220 ARG A N 1
ATOM 1644 C CA . ARG A 1 220 ? 19.819 -6.812 -23.989 1.00 87.19 220 ARG A CA 1
ATOM 1645 C C . ARG A 1 220 ? 18.770 -7.490 -24.865 1.00 87.19 220 ARG A C 1
ATOM 1647 O O . ARG A 1 220 ? 17.584 -7.379 -24.581 1.00 87.19 220 ARG A O 1
ATOM 1654 N N . PRO A 1 221 ? 19.153 -8.247 -25.906 1.00 90.75 221 PRO A N 1
ATOM 1655 C CA . PRO A 1 221 ? 18.222 -9.164 -26.555 1.00 90.75 221 PRO A CA 1
ATOM 1656 C C . PRO A 1 221 ? 17.668 -10.169 -25.541 1.00 90.75 221 PRO A C 1
ATOM 1658 O O . PRO A 1 221 ? 18.439 -10.778 -24.798 1.00 90.75 221 PRO A O 1
ATOM 1661 N N . SER A 1 222 ? 16.350 -10.372 -25.535 1.00 91.56 222 SER A N 1
ATOM 1662 C CA . SER A 1 222 ? 15.725 -11.299 -24.598 1.00 91.56 222 SER A CA 1
ATOM 1663 C C . SER A 1 222 ? 16.086 -12.740 -24.935 1.00 91.56 222 SER A C 1
ATOM 1665 O O . SER A 1 222 ? 15.896 -13.207 -26.064 1.00 91.56 222 SER A O 1
ATOM 1667 N N . VAL A 1 223 ? 16.576 -13.473 -23.935 1.00 92.81 223 VAL A N 1
ATOM 1668 C CA . VAL A 1 223 ? 16.914 -14.898 -24.086 1.00 92.81 223 VAL A CA 1
ATOM 1669 C C . VAL A 1 223 ? 15.645 -15.757 -24.123 1.00 92.81 223 VAL A C 1
ATOM 1671 O O . VAL A 1 223 ? 15.619 -16.802 -24.774 1.00 92.81 223 VAL A O 1
ATOM 1674 N N . ARG A 1 224 ? 14.579 -15.310 -23.444 1.00 92.69 224 ARG A N 1
ATOM 1675 C CA . ARG A 1 224 ? 13.300 -16.031 -23.337 1.00 92.69 224 ARG A CA 1
ATOM 1676 C C . ARG A 1 224 ? 12.345 -15.711 -24.485 1.00 92.69 224 ARG A C 1
ATOM 1678 O O . ARG A 1 224 ? 11.605 -16.592 -24.918 1.00 92.69 224 ARG A O 1
ATOM 1685 N N . PHE A 1 225 ? 12.378 -14.484 -25.006 1.00 92.94 225 PHE A N 1
ATOM 1686 C CA . PHE A 1 225 ? 11.394 -14.001 -25.975 1.00 92.94 225 PHE A CA 1
ATOM 1687 C C . PHE A 1 225 ? 12.056 -13.513 -27.266 1.00 92.94 225 PHE A C 1
ATOM 1689 O O . PHE A 1 225 ? 12.593 -12.411 -27.357 1.00 92.94 225 PHE A O 1
ATOM 1696 N N . ARG A 1 226 ? 11.998 -14.343 -28.313 1.00 93.12 226 ARG A N 1
ATOM 1697 C CA . ARG A 1 226 ? 12.637 -14.047 -29.602 1.00 93.12 226 ARG A CA 1
ATOM 1698 C C . ARG A 1 226 ? 12.118 -12.734 -30.200 1.00 93.12 226 ARG A C 1
ATOM 1700 O O . ARG A 1 226 ? 10.917 -12.572 -30.380 1.00 93.12 226 ARG A O 1
ATOM 1707 N N . GLY A 1 227 ? 13.039 -11.852 -30.588 1.00 90.00 227 GLY A N 1
ATOM 1708 C CA . GLY A 1 227 ? 12.708 -10.561 -31.203 1.00 90.00 227 GLY A CA 1
ATOM 1709 C C . GLY A 1 227 ? 12.275 -9.482 -30.208 1.00 90.00 227 GLY A C 1
ATOM 1710 O O . GLY A 1 227 ? 11.866 -8.411 -30.639 1.00 90.00 227 GLY A O 1
ATOM 1711 N N . ARG A 1 228 ? 12.373 -9.757 -28.903 1.00 95.25 228 ARG A N 1
ATOM 1712 C CA . ARG A 1 228 ? 12.117 -8.809 -27.814 1.00 95.25 228 ARG A CA 1
ATOM 1713 C C . ARG A 1 228 ? 13.412 -8.479 -27.071 1.00 95.25 228 ARG A C 1
ATOM 1715 O O . ARG A 1 228 ? 14.427 -9.151 -27.275 1.00 95.25 228 ARG A O 1
ATOM 1722 N N . VAL A 1 229 ? 13.380 -7.461 -26.216 1.00 91.88 229 VAL A N 1
ATOM 1723 C CA . VAL A 1 229 ? 14.530 -7.030 -25.401 1.00 91.88 229 VAL A CA 1
ATOM 1724 C C . VAL A 1 229 ? 14.231 -7.153 -23.913 1.00 91.88 229 VAL A C 1
ATOM 1726 O O . VAL A 1 229 ? 13.091 -6.991 -23.503 1.00 91.88 229 VAL A O 1
ATOM 1729 N N . ASP A 1 230 ? 15.249 -7.432 -23.114 1.00 92.81 230 ASP A N 1
ATOM 1730 C CA . ASP A 1 230 ? 15.200 -7.282 -21.665 1.00 92.81 230 ASP A CA 1
ATOM 1731 C C . ASP A 1 230 ? 15.800 -5.907 -21.318 1.00 92.81 230 ASP A C 1
ATOM 1733 O O . ASP A 1 230 ? 16.859 -5.542 -21.843 1.00 92.81 230 ASP A O 1
ATOM 1737 N N . LEU A 1 231 ? 15.108 -5.135 -20.479 1.00 89.56 231 LEU A N 1
ATOM 1738 C CA . LEU A 1 231 ? 15.525 -3.808 -20.021 1.00 89.56 231 LEU A CA 1
ATOM 1739 C C . LEU A 1 231 ? 15.890 -3.894 -18.541 1.00 89.56 231 LEU A C 1
ATOM 1741 O O . LEU A 1 231 ? 15.036 -4.228 -17.722 1.00 89.56 231 LEU A O 1
ATOM 1745 N N . VAL A 1 232 ? 17.136 -3.585 -18.193 1.00 86.25 232 VAL A N 1
ATOM 1746 C CA . VAL A 1 232 ? 17.529 -3.382 -16.797 1.00 86.25 232 VAL A CA 1
ATOM 1747 C C . VAL A 1 232 ? 17.258 -1.928 -16.464 1.00 86.25 232 VAL A C 1
ATOM 1749 O O . VAL A 1 232 ? 17.843 -1.035 -17.077 1.00 86.25 232 VAL A O 1
ATOM 1752 N N . VAL A 1 233 ? 16.359 -1.710 -15.512 1.00 81.38 233 VAL A N 1
ATOM 1753 C CA . VAL A 1 233 ? 15.934 -0.386 -15.072 1.00 81.38 233 VAL A CA 1
ATOM 1754 C C . VAL A 1 233 ? 16.302 -0.179 -13.610 1.00 81.38 233 VAL A C 1
ATOM 1756 O O . VAL A 1 233 ? 16.205 -1.103 -12.801 1.00 81.38 233 VAL A O 1
ATOM 1759 N N . THR A 1 234 ? 16.743 1.020 -13.267 1.00 72.00 234 THR A N 1
ATOM 1760 C CA . THR A 1 234 ? 17.047 1.434 -11.897 1.00 72.00 234 THR A CA 1
ATOM 1761 C C . THR A 1 234 ? 15.858 2.207 -11.348 1.00 72.00 234 THR A C 1
ATOM 1763 O O . THR A 1 234 ? 15.594 3.336 -11.747 1.00 72.00 234 THR A O 1
ATOM 1766 N N . ALA A 1 235 ? 15.124 1.589 -10.422 1.00 63.72 235 ALA A N 1
ATOM 1767 C CA . ALA A 1 235 ? 14.024 2.249 -9.731 1.00 63.72 235 ALA A CA 1
ATOM 1768 C C . ALA A 1 235 ? 14.495 2.747 -8.355 1.00 63.72 235 ALA A C 1
ATOM 1770 O O . ALA A 1 235 ? 15.223 2.015 -7.671 1.00 63.72 235 ALA A O 1
ATOM 1771 N N . PRO A 1 236 ? 14.086 3.956 -7.924 1.00 57.59 236 PRO A N 1
ATOM 1772 C CA . PRO A 1 236 ? 14.258 4.374 -6.540 1.00 57.59 236 PRO 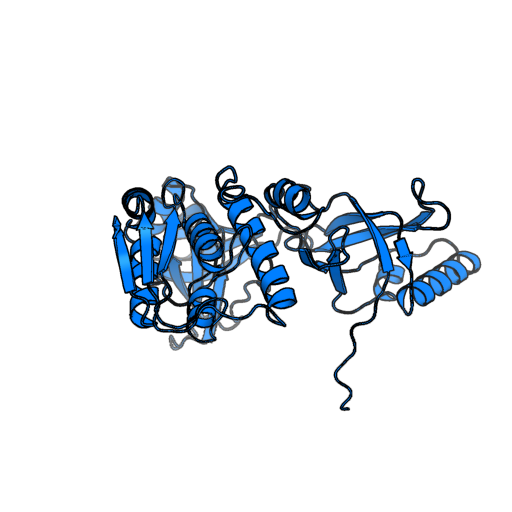A CA 1
ATOM 1773 C C . PRO A 1 236 ? 13.621 3.347 -5.594 1.00 57.59 236 PRO A C 1
ATOM 1775 O O . PRO A 1 236 ? 12.529 2.838 -5.866 1.00 57.59 236 PRO A O 1
ATOM 1778 N N . ALA A 1 237 ? 14.304 3.033 -4.493 1.00 51.97 237 ALA A N 1
ATOM 1779 C CA . ALA A 1 237 ? 13.728 2.237 -3.416 1.00 51.97 237 ALA A CA 1
ATOM 1780 C C . ALA A 1 237 ? 12.447 2.883 -2.878 1.00 51.97 237 ALA A C 1
ATOM 1782 O O . ALA A 1 237 ? 12.289 4.101 -2.922 1.00 51.97 237 ALA A O 1
ATOM 1783 N N . GLY A 1 238 ? 11.527 2.048 -2.405 1.00 53.53 238 GLY A N 1
ATOM 1784 C CA . GLY A 1 238 ? 10.191 2.466 -1.996 1.00 53.53 238 GLY A CA 1
ATOM 1785 C C . GLY A 1 238 ? 9.136 2.116 -3.037 1.00 53.53 238 GLY A C 1
ATOM 1786 O O . GLY A 1 238 ? 8.081 1.649 -2.656 1.00 53.53 238 GLY A O 1
ATOM 1787 N N . PHE A 1 239 ? 9.410 2.184 -4.347 1.00 61.00 239 PHE A N 1
ATOM 1788 C CA . PHE A 1 239 ? 8.366 1.912 -5.350 1.00 61.00 239 PHE A CA 1
ATOM 1789 C C . PHE A 1 239 ? 7.981 0.440 -5.560 1.00 61.00 239 PHE A C 1
ATOM 1791 O O . PHE A 1 239 ? 7.150 0.125 -6.407 1.00 61.00 239 PHE A O 1
ATOM 1798 N N . ARG A 1 240 ? 8.582 -0.493 -4.819 1.00 74.00 240 ARG A N 1
ATOM 1799 C CA . ARG A 1 240 ? 8.375 -1.927 -5.033 1.00 74.00 240 ARG A CA 1
ATOM 1800 C C . ARG A 1 240 ? 7.291 -2.478 -4.106 1.00 74.00 240 ARG A C 1
ATOM 1802 O O . ARG A 1 240 ? 7.290 -2.161 -2.919 1.00 74.00 240 ARG A O 1
ATOM 1809 N N . PRO A 1 241 ? 6.401 -3.354 -4.604 1.00 76.25 241 PRO A N 1
ATOM 1810 C CA . PRO A 1 241 ? 5.504 -4.095 -3.736 1.00 76.25 241 PRO A CA 1
ATOM 1811 C C . PRO A 1 241 ? 6.305 -4.927 -2.726 1.00 76.25 241 PRO A C 1
ATOM 1813 O O . PRO A 1 241 ? 7.325 -5.522 -3.097 1.00 76.25 241 PRO A O 1
ATOM 1816 N N . PRO A 1 242 ? 5.834 -5.053 -1.473 1.00 75.88 242 PRO A N 1
ATOM 1817 C CA . PRO A 1 242 ? 6.499 -5.900 -0.496 1.00 75.88 242 PRO A CA 1
ATOM 1818 C C . PRO A 1 242 ? 6.536 -7.356 -0.990 1.00 75.88 242 PRO A C 1
ATOM 1820 O O . PRO A 1 242 ? 5.648 -7.778 -1.739 1.00 75.88 242 PRO A O 1
ATOM 1823 N N . PRO A 1 243 ? 7.481 -8.191 -0.521 1.00 82.94 243 PRO A N 1
ATOM 1824 C CA . PRO A 1 243 ? 7.526 -9.606 -0.894 1.00 82.94 243 PRO A CA 1
ATOM 1825 C C . PRO A 1 243 ? 6.199 -10.353 -0.663 1.00 82.94 243 PRO A C 1
ATOM 1827 O O . PRO A 1 243 ? 5.856 -11.262 -1.421 1.00 82.94 243 PRO A O 1
ATOM 1830 N N . ALA A 1 244 ? 5.424 -9.931 0.344 1.00 84.44 244 ALA A N 1
ATOM 1831 C CA . ALA A 1 244 ? 4.096 -10.456 0.659 1.00 84.44 244 ALA A CA 1
ATOM 1832 C C . ALA A 1 244 ? 3.029 -10.185 -0.426 1.00 84.44 244 ALA A C 1
ATOM 1834 O O . ALA A 1 244 ? 2.021 -10.886 -0.468 1.00 84.44 244 ALA A O 1
ATOM 1835 N N . ALA A 1 245 ? 3.251 -9.234 -1.341 1.00 87.06 245 ALA A N 1
ATOM 1836 C CA . ALA A 1 245 ? 2.358 -8.968 -2.470 1.00 87.06 245 ALA A CA 1
ATOM 1837 C C . ALA A 1 245 ? 2.449 -10.041 -3.566 1.00 87.06 245 ALA A C 1
ATOM 1839 O O . ALA A 1 245 ? 1.480 -10.283 -4.285 1.00 87.06 245 ALA A O 1
ATOM 1840 N N . ARG A 1 246 ? 3.583 -10.744 -3.678 1.00 89.06 246 ARG A N 1
ATOM 1841 C CA . ARG A 1 246 ? 3.775 -11.794 -4.688 1.00 89.06 246 ARG A CA 1
ATOM 1842 C C . ARG A 1 246 ? 2.689 -12.882 -4.657 1.00 89.06 246 ARG A C 1
ATOM 1844 O O . ARG A 1 246 ? 2.090 -13.123 -5.706 1.00 89.06 246 ARG A O 1
ATOM 1851 N N . PRO A 1 247 ? 2.403 -13.547 -3.518 1.00 90.19 247 PRO A N 1
ATOM 1852 C CA . PRO A 1 247 ? 1.341 -14.550 -3.469 1.00 90.19 247 PRO A CA 1
ATOM 1853 C C . PRO A 1 247 ? -0.047 -13.960 -3.751 1.00 90.19 247 PRO A C 1
ATOM 1855 O O . PRO A 1 247 ? -0.902 -14.674 -4.268 1.00 90.19 247 PRO A O 1
ATOM 1858 N N . VAL A 1 248 ? -0.282 -12.674 -3.460 1.00 91.12 248 VAL A N 1
ATOM 1859 C CA . VAL A 1 248 ? -1.531 -11.990 -3.830 1.00 91.12 248 VAL A CA 1
ATOM 1860 C C . VAL A 1 248 ? -1.642 -11.904 -5.346 1.00 91.12 248 VAL A C 1
ATOM 1862 O O . VAL A 1 248 ? -2.609 -12.393 -5.913 1.00 91.12 248 VAL A O 1
ATOM 1865 N N . TRP A 1 249 ? -0.627 -11.391 -6.034 1.00 88.44 249 TRP A N 1
ATOM 1866 C CA . TRP A 1 249 ? -0.662 -11.282 -7.494 1.00 88.44 249 TRP A CA 1
ATOM 1867 C C . TRP A 1 249 ? -0.771 -12.637 -8.195 1.00 88.44 249 TRP A C 1
ATOM 1869 O O . TRP A 1 249 ? -1.412 -12.749 -9.236 1.00 88.44 249 TRP A O 1
ATOM 1879 N N . GLU A 1 250 ? -0.180 -13.691 -7.630 1.00 89.19 250 GLU A N 1
ATOM 1880 C CA . GLU A 1 250 ? -0.352 -15.055 -8.138 1.00 89.19 250 GLU A CA 1
ATOM 1881 C C . GLU A 1 250 ? -1.816 -15.525 -8.055 1.00 89.19 250 GLU A C 1
ATOM 1883 O O . GLU A 1 250 ? -2.276 -16.215 -8.965 1.00 89.19 250 GLU A O 1
ATOM 1888 N N . LEU A 1 251 ? -2.566 -15.112 -7.025 1.00 89.88 251 LEU A N 1
ATOM 1889 C CA . LEU A 1 251 ? -4.004 -15.391 -6.910 1.00 89.88 251 LEU A CA 1
ATOM 1890 C C . LEU A 1 251 ? -4.843 -14.584 -7.904 1.00 89.88 251 LEU A C 1
ATOM 1892 O O . LEU A 1 251 ? -5.849 -15.092 -8.389 1.00 89.88 251 LEU A O 1
ATOM 1896 N N . TRP A 1 252 ? -4.419 -13.360 -8.219 1.00 89.06 252 TRP A N 1
ATOM 1897 C CA . TRP A 1 252 ? -5.142 -12.435 -9.099 1.00 89.06 252 TRP A CA 1
ATOM 1898 C C . TRP A 1 252 ? -4.771 -12.585 -10.585 1.00 89.06 252 TRP A C 1
ATOM 1900 O O . TRP A 1 252 ? -5.440 -12.031 -11.454 1.00 89.06 252 TRP A O 1
ATOM 1910 N N . ARG A 1 253 ? -3.725 -13.362 -10.906 1.00 84.12 253 ARG A N 1
ATOM 1911 C CA . ARG A 1 253 ? -3.205 -13.537 -12.276 1.00 84.12 253 ARG A CA 1
ATOM 1912 C C . ARG A 1 253 ? -4.246 -14.047 -13.271 1.00 84.12 253 ARG A C 1
ATOM 1914 O O . ARG A 1 253 ? -4.248 -13.629 -14.422 1.00 84.12 253 ARG A O 1
ATOM 1921 N N . ASN A 1 254 ? -5.112 -14.957 -12.834 1.00 82.56 254 ASN A N 1
ATOM 1922 C CA . ASN A 1 254 ? -6.126 -15.578 -13.694 1.00 82.56 254 ASN A CA 1
ATOM 1923 C C . ASN A 1 254 ? -7.462 -14.819 -13.659 1.00 82.56 254 ASN A C 1
ATOM 1925 O O . ASN A 1 254 ? -8.510 -15.395 -13.962 1.00 82.56 254 ASN A O 1
ATOM 1929 N N . GLY A 1 255 ? -7.430 -13.555 -13.246 1.00 80.06 255 GLY A N 1
ATOM 1930 C CA . GLY A 1 255 ? -8.608 -12.776 -12.925 1.00 80.06 255 GLY A CA 1
ATOM 1931 C C . GLY A 1 255 ? -8.858 -12.692 -11.424 1.00 80.06 255 GLY A C 1
ATOM 1932 O O . GLY A 1 255 ? -8.135 -13.283 -10.615 1.00 80.06 255 GLY A O 1
ATOM 1933 N N . PRO A 1 256 ? -9.893 -11.937 -11.038 1.00 78.56 256 PRO A N 1
ATOM 1934 C CA . PRO A 1 256 ? -10.161 -11.678 -9.643 1.00 78.56 256 PRO A CA 1
ATOM 1935 C C . PRO A 1 256 ? -10.485 -12.950 -8.851 1.00 78.56 256 PRO A C 1
ATOM 1937 O O . PRO A 1 256 ? -11.096 -13.878 -9.394 1.00 78.56 256 PRO A O 1
ATOM 1940 N N . PRO A 1 257 ? -10.169 -12.955 -7.544 1.00 87.81 257 PRO A N 1
ATOM 1941 C CA . PRO A 1 257 ? -10.621 -13.987 -6.624 1.00 87.81 257 PRO A CA 1
ATOM 1942 C C . PRO A 1 257 ? -12.127 -14.234 -6.751 1.00 87.81 257 PRO A C 1
ATOM 1944 O O . PRO A 1 257 ? -12.915 -13.294 -6.829 1.00 87.81 257 PRO A O 1
ATOM 1947 N N . ASN A 1 258 ? -12.527 -15.503 -6.770 1.00 88.12 258 ASN A N 1
ATOM 1948 C CA . ASN A 1 258 ? -13.926 -15.933 -6.870 1.00 88.12 258 ASN A CA 1
ATOM 1949 C C . ASN A 1 258 ? -14.382 -16.779 -5.668 1.00 88.12 258 ASN A C 1
ATOM 1951 O O . ASN A 1 258 ? -15.546 -17.173 -5.602 1.00 88.12 258 ASN A O 1
ATOM 1955 N N . GLU A 1 259 ? -13.480 -17.036 -4.722 1.00 91.69 259 GLU A N 1
ATOM 1956 C CA . GLU A 1 259 ? -13.733 -17.747 -3.472 1.00 91.69 259 GLU A CA 1
ATOM 1957 C C . GLU A 1 259 ? -13.505 -16.791 -2.292 1.00 91.69 259 GLU A C 1
ATOM 1959 O O . GLU A 1 259 ? -12.488 -16.088 -2.283 1.00 91.69 259 GLU A O 1
ATOM 1964 N N . PRO A 1 260 ? -14.425 -16.745 -1.311 1.00 93.69 260 PRO A N 1
ATOM 1965 C CA . PRO A 1 260 ? -14.260 -15.905 -0.133 1.00 93.69 260 PRO A CA 1
ATOM 1966 C C . PRO A 1 260 ? -13.133 -16.416 0.776 1.00 93.69 260 PRO A C 1
ATOM 1968 O O . PRO A 1 260 ? -12.778 -17.597 0.745 1.00 93.69 260 PRO A O 1
ATOM 1971 N N . GLY A 1 261 ? -12.582 -15.530 1.603 1.00 95.06 261 GLY A N 1
ATOM 1972 C CA . GLY A 1 261 ? -11.616 -15.866 2.650 1.00 95.06 261 GLY A CA 1
ATOM 1973 C C . GLY A 1 261 ? -10.185 -16.124 2.162 1.00 95.06 261 GLY A C 1
ATOM 1974 O O . GLY A 1 261 ? -9.311 -16.512 2.936 1.00 95.06 261 GLY A O 1
ATOM 1975 N N . LEU A 1 262 ? -9.876 -15.896 0.881 1.00 95.38 262 LEU A N 1
ATOM 1976 C CA . LEU A 1 262 ? -8.519 -16.115 0.353 1.00 95.38 262 LEU A CA 1
ATOM 1977 C C . LEU A 1 262 ? -7.463 -15.164 0.947 1.00 95.38 262 LEU A C 1
ATOM 1979 O O . LEU A 1 262 ? -6.272 -15.501 0.937 1.00 95.38 262 LEU A O 1
ATOM 1983 N N . TRP A 1 263 ? -7.896 -14.023 1.490 1.00 95.81 263 TRP A N 1
ATOM 1984 C CA . TRP A 1 263 ? -7.073 -13.054 2.217 1.00 95.81 263 TRP A CA 1
ATOM 1985 C C . TRP A 1 263 ? -6.733 -13.501 3.649 1.00 95.81 263 TRP A C 1
ATOM 1987 O O . TRP A 1 263 ? -5.740 -13.044 4.210 1.00 95.81 263 TRP A O 1
ATOM 1997 N N . GLU A 1 264 ? -7.500 -14.422 4.243 1.00 95.75 264 GLU A N 1
ATOM 1998 C CA . GLU A 1 264 ? -7.403 -14.779 5.669 1.00 95.75 264 GLU A CA 1
ATOM 1999 C C . GLU A 1 264 ? -6.022 -15.316 6.062 1.00 95.75 264 GLU A C 1
ATOM 2001 O O . GLU A 1 264 ? -5.491 -15.000 7.127 1.00 95.75 264 GLU A O 1
ATOM 2006 N N . ARG A 1 265 ? -5.420 -16.110 5.168 1.00 92.81 265 ARG A N 1
ATOM 2007 C CA . ARG A 1 265 ? -4.101 -16.742 5.344 1.00 92.81 265 ARG A CA 1
ATOM 2008 C C . ARG A 1 265 ? -2.917 -15.790 5.164 1.00 92.81 265 ARG A C 1
ATOM 2010 O O . ARG A 1 265 ? -1.780 -16.215 5.361 1.00 92.81 265 ARG A O 1
ATOM 2017 N N . LEU A 1 266 ? -3.168 -14.568 4.703 1.00 92.69 266 LEU A N 1
ATOM 2018 C CA . LEU A 1 266 ? -2.140 -13.557 4.501 1.00 92.69 266 LEU A CA 1
ATOM 2019 C C . LEU A 1 266 ? -1.837 -12.869 5.834 1.00 92.69 266 LEU A C 1
ATOM 2021 O O . LEU A 1 266 ? -2.727 -12.690 6.666 1.00 92.69 266 LEU A O 1
ATOM 2025 N N . ASP A 1 267 ? -0.582 -12.475 6.017 1.00 87.12 267 ASP A N 1
ATOM 2026 C CA . ASP A 1 267 ? -0.182 -11.565 7.085 1.00 87.12 267 ASP A CA 1
ATOM 2027 C C . ASP A 1 267 ? -0.631 -10.127 6.772 1.00 87.12 267 ASP A C 1
ATOM 2029 O O . ASP A 1 267 ? -1.165 -9.844 5.697 1.00 87.12 267 ASP A O 1
ATOM 2033 N N . THR A 1 268 ? -0.430 -9.198 7.708 1.00 84.69 268 THR A N 1
ATOM 2034 C CA . THR A 1 268 ? -0.854 -7.801 7.540 1.00 84.69 268 THR A CA 1
ATOM 2035 C C . THR A 1 268 ? -0.306 -7.158 6.253 1.00 84.69 268 THR A C 1
ATOM 2037 O O . THR A 1 268 ? -1.099 -6.555 5.526 1.00 84.69 268 THR A O 1
ATOM 2040 N N . PRO A 1 269 ? 0.988 -7.308 5.886 1.00 80.75 269 PRO A N 1
ATOM 2041 C CA . PRO A 1 269 ? 1.492 -6.816 4.600 1.00 80.75 269 PRO A CA 1
ATOM 2042 C C . PRO A 1 269 ? 0.802 -7.449 3.385 1.00 80.75 269 PRO A C 1
ATOM 2044 O O . PRO A 1 269 ? 0.475 -6.744 2.431 1.00 80.75 269 PRO A O 1
ATOM 2047 N N . GLY A 1 270 ? 0.535 -8.758 3.410 1.00 86.50 270 GLY A N 1
ATOM 2048 C CA . GLY A 1 270 ? -0.204 -9.429 2.342 1.00 86.50 270 GLY A CA 1
ATOM 2049 C C . GLY A 1 270 ? -1.659 -8.957 2.236 1.00 86.50 270 GLY A C 1
ATOM 2050 O O . GLY A 1 270 ? -2.156 -8.757 1.131 1.00 86.50 270 GLY A O 1
ATOM 2051 N N . ARG A 1 271 ? -2.338 -8.706 3.363 1.00 92.25 271 ARG A N 1
ATOM 2052 C CA . ARG A 1 271 ? -3.706 -8.144 3.395 1.00 92.25 271 ARG A CA 1
ATOM 2053 C C . ARG A 1 271 ? -3.752 -6.718 2.845 1.00 92.25 271 ARG A C 1
ATOM 2055 O O . ARG A 1 271 ? -4.670 -6.372 2.112 1.00 92.25 271 ARG A O 1
ATOM 2062 N N . ARG A 1 272 ? -2.733 -5.901 3.119 1.00 86.75 272 ARG A N 1
ATOM 2063 C CA . ARG A 1 272 ? -2.591 -4.569 2.503 1.00 86.75 272 ARG A CA 1
ATOM 2064 C C . ARG A 1 272 ? -2.403 -4.663 0.988 1.00 86.75 272 ARG A C 1
ATOM 2066 O O . ARG A 1 272 ? -3.092 -3.971 0.247 1.00 86.75 272 ARG A O 1
ATOM 2073 N N . ALA A 1 273 ? -1.546 -5.573 0.522 1.00 86.38 273 ALA A N 1
ATOM 2074 C CA . ALA A 1 273 ? -1.388 -5.825 -0.911 1.00 86.38 273 ALA A CA 1
ATOM 2075 C C . ALA A 1 273 ? -2.699 -6.308 -1.564 1.00 86.38 273 ALA A C 1
ATOM 2077 O O . ALA A 1 273 ? -3.023 -5.904 -2.676 1.00 86.38 273 ALA A O 1
ATOM 2078 N N . TRP A 1 274 ? -3.487 -7.125 -0.858 1.00 92.44 274 TRP A N 1
ATOM 2079 C CA . TRP A 1 274 ? -4.820 -7.541 -1.302 1.00 92.44 274 TRP A CA 1
ATOM 2080 C C . TRP A 1 274 ? -5.770 -6.356 -1.502 1.00 92.44 274 TRP A C 1
ATOM 2082 O O . TRP A 1 274 ? -6.433 -6.275 -2.535 1.00 92.44 274 TRP A O 1
ATOM 2092 N N . LEU A 1 275 ? -5.819 -5.426 -0.543 1.00 89.00 275 LEU A N 1
ATOM 2093 C CA . LEU A 1 275 ? -6.643 -4.217 -0.635 1.00 89.00 275 LEU A CA 1
ATOM 2094 C C . LEU A 1 275 ? -6.230 -3.319 -1.802 1.00 89.00 275 LEU A C 1
ATOM 2096 O O . LEU A 1 275 ? -7.100 -2.782 -2.488 1.00 89.00 275 LEU A O 1
ATOM 2100 N N . HIS A 1 276 ? -4.928 -3.216 -2.074 1.00 85.56 276 HIS A N 1
ATOM 2101 C CA . HIS A 1 276 ? -4.436 -2.421 -3.192 1.00 85.56 276 HIS A CA 1
ATOM 2102 C C . HIS A 1 276 ? -4.868 -3.007 -4.553 1.00 85.56 276 HIS A C 1
ATOM 2104 O O . HIS A 1 276 ? -5.420 -2.298 -5.398 1.00 85.56 276 HIS A O 1
ATOM 2110 N N . CYS A 1 277 ? -4.777 -4.330 -4.731 1.00 86.62 277 CYS A N 1
ATOM 2111 C CA . CYS A 1 277 ? -5.343 -4.979 -5.918 1.00 86.62 277 CYS A CA 1
ATOM 2112 C C . CYS A 1 277 ? -6.873 -4.797 -5.996 1.00 86.62 277 CYS A C 1
ATOM 2114 O O . CYS A 1 277 ? -7.434 -4.556 -7.071 1.00 86.62 277 CYS A O 1
ATOM 2116 N N . ALA A 1 278 ? -7.566 -4.856 -4.852 1.00 89.00 278 ALA A N 1
ATOM 2117 C CA . ALA A 1 278 ? -9.010 -4.658 -4.784 1.00 89.00 278 ALA A CA 1
ATOM 2118 C C . ALA A 1 278 ? -9.439 -3.238 -5.174 1.00 89.00 278 ALA A C 1
ATOM 2120 O O . ALA A 1 278 ? -10.421 -3.101 -5.906 1.00 89.00 278 ALA A O 1
ATOM 2121 N N . VAL A 1 279 ? -8.714 -2.188 -4.767 1.00 83.69 279 VAL A N 1
ATOM 2122 C CA . VAL A 1 279 ? -9.047 -0.808 -5.160 1.00 83.69 279 VAL A CA 1
ATOM 2123 C C . VAL A 1 279 ? -8.792 -0.564 -6.644 1.00 83.69 279 VAL A C 1
ATOM 2125 O O . VAL A 1 279 ? -9.630 0.053 -7.305 1.00 83.69 279 VAL A O 1
ATOM 2128 N N . VAL A 1 280 ? -7.690 -1.080 -7.201 1.00 78.75 280 VAL A N 1
ATOM 2129 C CA . VAL A 1 280 ? -7.374 -0.962 -8.638 1.00 78.75 280 VAL A CA 1
ATOM 2130 C C . VAL A 1 280 ? -8.484 -1.613 -9.462 1.00 78.75 280 VAL A C 1
ATOM 2132 O O . VAL A 1 280 ? -9.047 -0.990 -10.369 1.00 78.75 280 VAL A O 1
ATOM 2135 N N . ARG A 1 281 ? -8.899 -2.823 -9.072 1.00 75.62 281 ARG A N 1
ATOM 2136 C CA . ARG A 1 281 ? -10.050 -3.501 -9.672 1.00 75.62 281 ARG A CA 1
ATOM 2137 C C . ARG A 1 281 ? -11.341 -2.719 -9.473 1.00 75.62 281 ARG A C 1
ATOM 2139 O O . ARG A 1 281 ? -12.098 -2.567 -10.424 1.00 75.62 281 ARG A O 1
ATOM 2146 N N . GLY A 1 282 ? -11.609 -2.236 -8.264 1.00 71.19 282 GLY A N 1
ATOM 2147 C CA . GLY A 1 282 ? -12.804 -1.465 -7.935 1.00 71.19 282 GLY A CA 1
ATOM 2148 C C . GLY A 1 282 ? -12.937 -0.207 -8.795 1.00 71.19 282 GLY A C 1
ATOM 2149 O O . GLY A 1 282 ? -14.021 0.093 -9.282 1.00 71.19 282 GLY A O 1
ATOM 2150 N N . ARG A 1 283 ? -11.825 0.477 -9.085 1.00 68.62 283 ARG A N 1
ATOM 2151 C CA . ARG A 1 283 ? -11.778 1.608 -10.026 1.00 68.62 283 ARG A CA 1
ATOM 2152 C C . ARG A 1 283 ? -12.050 1.175 -11.467 1.00 68.62 283 ARG A C 1
ATOM 2154 O O . ARG A 1 283 ? -12.760 1.877 -12.181 1.00 68.62 283 ARG A O 1
ATOM 2161 N N . ALA A 1 284 ? -11.532 0.020 -11.886 1.00 59.28 284 ALA A N 1
ATOM 2162 C CA . ALA A 1 284 ? -11.775 -0.535 -13.218 1.00 59.28 284 ALA A CA 1
ATOM 2163 C C . ALA A 1 284 ? -13.221 -1.052 -13.410 1.00 59.28 284 ALA A C 1
ATOM 2165 O O . ALA A 1 284 ? -13.770 -0.932 -14.504 1.00 59.28 284 ALA A O 1
ATOM 2166 N N . TYR A 1 285 ? -13.848 -1.594 -12.358 1.00 51.81 285 TYR A N 1
ATOM 2167 C CA . TYR A 1 285 ? -15.196 -2.188 -12.373 1.00 51.81 285 TYR A CA 1
ATOM 2168 C C . TYR A 1 285 ? -16.318 -1.276 -11.866 1.00 51.81 285 TYR A C 1
ATOM 2170 O O . TYR A 1 285 ? -17.483 -1.558 -12.148 1.00 51.81 285 TYR A O 1
ATOM 2178 N N . GLY A 1 286 ? -15.998 -0.153 -11.213 1.00 48.53 286 GLY A N 1
ATOM 2179 C CA . GLY A 1 286 ? -16.961 0.889 -10.827 1.00 48.53 286 GLY A CA 1
ATOM 2180 C C . GLY A 1 286 ? -17.706 1.509 -12.019 1.00 48.53 286 GLY A C 1
ATOM 2181 O O . GLY A 1 286 ? -18.642 2.285 -11.852 1.00 48.53 286 GLY A O 1
ATOM 2182 N N . ILE A 1 287 ? -17.332 1.126 -13.242 1.00 45.00 287 ILE A N 1
ATOM 2183 C CA . ILE A 1 287 ? -18.097 1.327 -14.466 1.00 45.00 287 ILE A CA 1
ATOM 2184 C C . ILE A 1 287 ? -18.845 0.018 -14.795 1.00 45.00 287 ILE A C 1
ATOM 2186 O O . ILE A 1 287 ? -18.478 -0.695 -15.726 1.00 45.00 287 ILE A O 1
ATOM 2190 N N . GLY A 1 288 ? -19.912 -0.315 -14.053 1.00 44.28 288 GLY A N 1
ATOM 2191 C CA . GLY A 1 288 ? -20.928 -1.255 -14.562 1.00 44.28 288 GLY A CA 1
ATOM 2192 C C . GLY A 1 288 ? -21.508 -2.323 -13.632 1.00 44.28 288 GLY A C 1
ATOM 2193 O O . GLY A 1 288 ? -22.402 -3.042 -14.084 1.00 44.28 288 GLY A O 1
ATOM 2194 N N . THR A 1 289 ? -21.083 -2.451 -12.373 1.00 61.09 289 THR A N 1
ATOM 2195 C CA . THR A 1 289 ? -21.851 -3.231 -11.382 1.00 61.09 289 THR A CA 1
ATOM 2196 C C . THR A 1 289 ? -23.018 -2.394 -10.864 1.00 61.09 289 THR A C 1
ATOM 2198 O O . THR A 1 289 ? -22.858 -1.211 -10.588 1.00 61.09 289 THR A O 1
ATOM 2201 N N . VAL A 1 290 ? -24.218 -2.976 -10.805 1.00 74.19 290 VAL A N 1
ATOM 2202 C CA . VAL A 1 290 ? -25.397 -2.286 -10.265 1.00 74.19 290 VAL A CA 1
ATOM 2203 C C . VAL A 1 290 ? -25.361 -2.411 -8.754 1.00 74.19 290 VAL A C 1
ATOM 2205 O O . VAL A 1 290 ? -25.355 -3.532 -8.255 1.00 74.19 290 VAL A O 1
ATOM 2208 N N . ASP A 1 291 ? -25.391 -1.280 -8.057 1.00 84.38 291 ASP A N 1
ATOM 2209 C CA . ASP A 1 291 ? -25.399 -1.270 -6.599 1.00 84.38 291 ASP A CA 1
ATOM 2210 C C . ASP A 1 291 ? -26.675 -1.901 -6.050 1.00 84.38 291 ASP A C 1
ATOM 2212 O O . ASP A 1 291 ? -27.808 -1.620 -6.499 1.00 84.38 291 ASP A O 1
ATOM 2216 N N . ASP A 1 292 ? -26.491 -2.712 -5.017 1.00 86.69 292 ASP A N 1
ATOM 2217 C CA . ASP A 1 292 ? -27.593 -3.334 -4.313 1.00 86.69 292 ASP A CA 1
ATOM 2218 C C . ASP A 1 292 ? -28.542 -2.263 -3.744 1.00 86.69 292 ASP A C 1
ATOM 2220 O O . ASP A 1 292 ? -28.154 -1.119 -3.462 1.00 86.69 292 ASP A O 1
ATOM 2224 N N . PRO A 1 293 ? -29.850 -2.562 -3.679 1.00 90.56 293 PRO A N 1
ATOM 2225 C CA . PRO A 1 293 ? -30.851 -1.582 -3.294 1.00 90.56 293 PRO A CA 1
ATOM 2226 C C . PRO A 1 293 ? -30.749 -1.195 -1.811 1.00 90.56 293 PRO A C 1
ATOM 2228 O O . PRO A 1 293 ? -30.280 -1.990 -0.996 1.00 90.56 293 PRO A O 1
ATOM 2231 N N . PRO A 1 294 ? -31.287 -0.019 -1.434 1.00 92.62 294 PRO A N 1
ATOM 2232 C CA . PRO A 1 294 ? -31.440 0.343 -0.031 1.00 92.62 294 PRO A CA 1
ATOM 2233 C C . PRO A 1 294 ? -32.161 -0.747 0.772 1.00 92.62 294 PRO A C 1
ATOM 2235 O O . PRO A 1 294 ? -33.150 -1.325 0.313 1.00 92.62 294 PRO A O 1
ATOM 2238 N N . GLY A 1 295 ? -31.683 -0.997 1.987 1.00 93.69 295 GLY A N 1
ATOM 2239 C CA . GLY A 1 295 ? -32.149 -2.051 2.887 1.00 93.69 295 GLY A CA 1
ATOM 2240 C C . GLY A 1 295 ? -31.453 -3.400 2.696 1.00 93.69 295 GLY A C 1
ATOM 2241 O O . GLY A 1 295 ? -31.881 -4.378 3.311 1.00 93.69 295 GLY A O 1
ATOM 2242 N N . ALA A 1 296 ? -30.415 -3.475 1.856 1.00 95.44 296 ALA A N 1
ATOM 2243 C CA . ALA A 1 296 ? -29.563 -4.655 1.749 1.00 95.44 296 ALA A CA 1
ATOM 2244 C C . ALA A 1 296 ? -28.908 -5.003 3.099 1.00 95.44 296 ALA A C 1
ATOM 2246 O O . ALA A 1 296 ? -28.628 -4.125 3.921 1.00 95.44 296 ALA A O 1
ATOM 2247 N N . VAL A 1 297 ? -28.681 -6.298 3.319 1.00 97.56 297 VAL A N 1
ATOM 2248 C CA . VAL A 1 297 ? -28.047 -6.834 4.528 1.00 97.56 297 VAL A CA 1
ATOM 2249 C C . VAL A 1 297 ? -26.841 -7.654 4.103 1.00 97.56 297 VAL A C 1
ATOM 2251 O O . VAL A 1 297 ? -26.996 -8.610 3.345 1.00 97.56 297 VAL A O 1
ATOM 2254 N N . TYR A 1 298 ? -25.670 -7.293 4.617 1.00 97.50 298 TYR A N 1
ATOM 2255 C CA . TYR A 1 298 ? -24.408 -7.965 4.327 1.00 97.50 298 TYR A CA 1
ATOM 2256 C C . TYR A 1 298 ? -23.915 -8.715 5.556 1.00 97.50 298 TYR A C 1
ATOM 2258 O O . TYR A 1 298 ? -23.845 -8.149 6.649 1.00 97.50 298 TYR A O 1
ATOM 2266 N N . ASP A 1 299 ? -23.562 -9.983 5.377 1.00 97.81 299 ASP A N 1
ATOM 2267 C CA . ASP A 1 299 ? -22.925 -10.790 6.411 1.00 97.81 299 ASP A CA 1
ATOM 2268 C C . ASP A 1 299 ? -21.405 -10.641 6.304 1.00 97.81 299 ASP A C 1
ATOM 2270 O O . ASP A 1 299 ? -20.792 -11.071 5.328 1.00 97.81 299 ASP A O 1
ATOM 2274 N N . LEU A 1 300 ? -20.798 -10.044 7.328 1.00 98.06 300 LEU A N 1
ATOM 2275 C CA . LEU A 1 300 ? -19.352 -9.947 7.474 1.00 98.06 300 LEU A CA 1
ATOM 2276 C C . LEU A 1 300 ? -18.863 -11.074 8.388 1.00 98.06 300 LEU A C 1
ATOM 2278 O O . LEU A 1 300 ? -19.346 -11.234 9.514 1.00 98.06 300 LEU A O 1
ATOM 2282 N N . ASP A 1 301 ? -17.902 -11.855 7.899 1.00 97.44 301 ASP A N 1
ATOM 2283 C CA . ASP A 1 301 ? -17.229 -12.908 8.662 1.00 97.44 301 ASP A CA 1
ATOM 2284 C C . ASP A 1 301 ? -16.023 -12.338 9.424 1.00 97.44 301 ASP A C 1
ATOM 2286 O O . ASP A 1 301 ? -15.001 -11.978 8.842 1.00 97.44 301 ASP A O 1
ATOM 2290 N N . GLY A 1 302 ? -16.151 -12.219 10.745 1.00 97.06 302 GLY A N 1
ATOM 2291 C CA . GLY A 1 302 ? -15.135 -11.626 11.610 1.00 97.06 302 GLY A CA 1
ATOM 2292 C C . GLY A 1 302 ? -14.062 -12.595 12.102 1.00 97.06 302 GLY A C 1
ATOM 2293 O O . GLY A 1 302 ? -13.139 -12.156 12.789 1.00 97.06 302 GLY A O 1
ATOM 2294 N N . ARG A 1 303 ? -14.135 -13.895 11.777 1.00 96.75 303 ARG A N 1
ATOM 2295 C CA . ARG A 1 303 ? -13.289 -14.934 12.405 1.00 96.75 303 ARG A CA 1
ATOM 2296 C C . ARG A 1 303 ? -11.787 -14.725 12.213 1.00 96.75 303 ARG A C 1
ATOM 2298 O O . ARG A 1 303 ? -11.008 -15.231 13.019 1.00 96.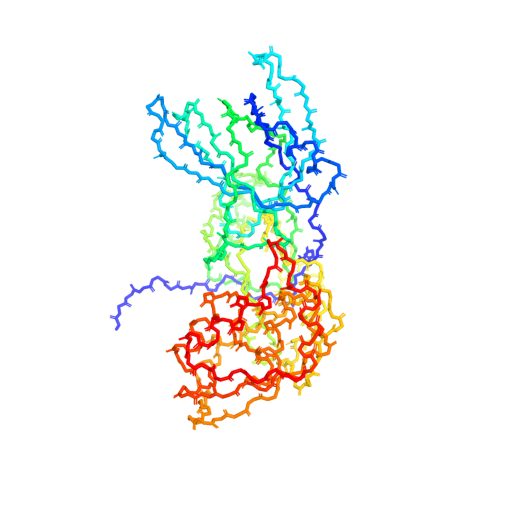75 303 ARG A O 1
ATOM 2305 N N . GLN A 1 304 ? -11.382 -14.013 11.161 1.00 96.25 304 GLN A N 1
ATOM 2306 C CA . GLN A 1 304 ? -9.981 -13.725 10.819 1.00 96.25 304 GLN A CA 1
ATOM 2307 C C . GLN A 1 304 ? -9.661 -12.223 10.784 1.00 96.25 304 GLN A C 1
ATOM 2309 O O . GLN A 1 304 ? -8.592 -11.818 10.323 1.00 96.25 304 GLN A O 1
ATOM 2314 N N . VAL A 1 305 ? -10.556 -11.390 11.323 1.00 96.69 305 VAL A N 1
ATOM 2315 C CA . VAL A 1 305 ? -10.346 -9.945 11.446 1.00 96.69 305 VAL A CA 1
ATOM 2316 C C . VAL A 1 305 ? -9.492 -9.661 12.685 1.00 96.69 305 VAL A C 1
ATOM 2318 O O . VAL A 1 305 ? -9.988 -9.330 13.759 1.00 96.69 305 VAL A O 1
ATOM 2321 N N . THR A 1 306 ? -8.186 -9.875 12.541 1.00 93.56 306 THR A N 1
ATOM 2322 C CA . THR A 1 306 ? -7.186 -9.758 13.620 1.00 93.56 306 THR A CA 1
ATOM 2323 C C . THR A 1 306 ? -6.353 -8.479 13.549 1.00 93.56 306 THR A C 1
ATOM 2325 O O . THR A 1 306 ? -5.564 -8.216 14.449 1.00 93.56 306 THR A O 1
ATOM 2328 N N . ASP A 1 307 ? -6.499 -7.708 12.476 1.00 86.75 307 ASP A N 1
ATOM 2329 C CA . ASP A 1 307 ? -5.844 -6.427 12.227 1.00 86.75 307 ASP A CA 1
ATOM 2330 C C . ASP A 1 307 ? -6.754 -5.533 11.365 1.00 86.75 307 ASP A C 1
ATOM 2332 O O . ASP A 1 307 ? -7.744 -5.996 10.788 1.00 86.75 307 ASP A O 1
ATOM 2336 N N . GLU A 1 308 ? -6.418 -4.244 11.277 1.00 89.00 308 GLU A N 1
ATOM 2337 C CA . GLU A 1 308 ? -7.182 -3.254 10.509 1.00 89.00 308 GLU A CA 1
ATOM 2338 C C . GLU A 1 308 ? -7.274 -3.624 9.014 1.00 89.00 308 GLU A C 1
ATOM 2340 O O . GLU A 1 308 ? -8.336 -3.533 8.400 1.00 89.00 308 GLU A O 1
ATOM 2345 N N . ALA A 1 309 ? -6.185 -4.124 8.420 1.00 87.62 309 ALA A N 1
ATOM 2346 C CA . ALA A 1 309 ? -6.186 -4.543 7.018 1.00 87.62 309 ALA A CA 1
ATOM 2347 C C . ALA A 1 309 ? -7.156 -5.714 6.766 1.00 87.62 309 ALA A C 1
ATOM 2349 O O . ALA A 1 309 ? -7.896 -5.713 5.781 1.00 87.62 309 ALA A O 1
ATOM 2350 N N . GLY A 1 310 ? -7.197 -6.701 7.665 1.00 95.31 310 GLY A N 1
ATOM 2351 C CA . GLY A 1 310 ? -8.139 -7.818 7.605 1.00 95.31 310 GLY A CA 1
ATOM 2352 C C . GLY A 1 310 ? -9.592 -7.372 7.756 1.00 95.31 310 GLY A C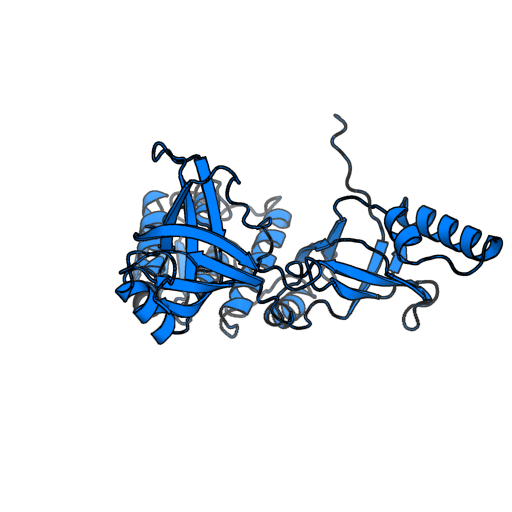 1
ATOM 2353 O O . GLY A 1 310 ? -10.469 -7.930 7.103 1.00 95.31 310 GLY A O 1
ATOM 2354 N N . MET A 1 311 ? -9.856 -6.330 8.547 1.00 96.62 311 MET A N 1
ATOM 2355 C CA . MET A 1 311 ? -11.190 -5.735 8.647 1.00 96.62 311 MET A CA 1
ATOM 2356 C C . MET A 1 311 ? -11.647 -5.143 7.311 1.00 96.62 311 MET A C 1
ATOM 2358 O O . MET A 1 311 ? -12.756 -5.447 6.871 1.00 96.62 311 MET A O 1
ATOM 2362 N N . TYR A 1 312 ? -10.815 -4.334 6.650 1.00 95.75 312 TYR A N 1
ATOM 2363 C CA . TYR A 1 312 ? -11.166 -3.785 5.337 1.00 95.75 312 TYR A CA 1
ATOM 2364 C C . TYR A 1 312 ? -11.306 -4.885 4.273 1.00 95.75 312 TYR A C 1
ATOM 2366 O O . TYR A 1 312 ? -12.199 -4.801 3.430 1.00 95.75 312 TYR A O 1
ATOM 2374 N N . CYS A 1 313 ? -10.500 -5.957 4.341 1.00 96.81 313 CYS A N 1
ATOM 2375 C CA . CYS A 1 313 ? -10.666 -7.119 3.459 1.00 96.81 313 CYS A CA 1
ATOM 2376 C C . CYS A 1 313 ? -12.042 -7.771 3.654 1.00 96.81 313 CYS A C 1
ATOM 2378 O O . CYS A 1 313 ? -12.745 -8.029 2.677 1.00 96.81 313 CYS A O 1
ATOM 2380 N N . ALA A 1 314 ? -12.447 -7.994 4.909 1.00 98.00 314 ALA A N 1
ATOM 2381 C CA . ALA A 1 314 ? -13.738 -8.588 5.243 1.00 98.00 314 ALA A CA 1
ATOM 2382 C C . ALA A 1 314 ? -14.921 -7.691 4.836 1.00 98.00 314 ALA A C 1
ATOM 2384 O O . ALA A 1 314 ? -15.920 -8.197 4.331 1.00 98.00 314 ALA A O 1
ATOM 2385 N N . LEU A 1 315 ? -14.808 -6.366 5.004 1.00 96.94 315 LEU A N 1
ATOM 2386 C CA . LEU A 1 315 ? -15.813 -5.398 4.542 1.00 96.94 315 LEU A CA 1
ATOM 2387 C C . LEU A 1 315 ? -15.967 -5.425 3.019 1.00 96.94 315 LEU A C 1
ATOM 2389 O O . LEU A 1 315 ? -17.081 -5.560 2.512 1.00 96.94 315 LEU A O 1
ATOM 2393 N N . GLY A 1 316 ? -14.848 -5.330 2.296 1.00 94.75 316 GLY A N 1
ATOM 2394 C CA . GLY A 1 316 ? -14.830 -5.388 0.838 1.00 94.75 316 GLY A CA 1
ATOM 2395 C C . GLY A 1 316 ? -15.438 -6.679 0.302 1.00 94.75 316 GLY A C 1
ATOM 2396 O O . GLY A 1 316 ? -16.235 -6.643 -0.635 1.00 94.75 316 GLY A O 1
ATOM 2397 N N . GLU A 1 317 ? -15.121 -7.804 0.940 1.00 95.44 317 GLU A N 1
ATOM 2398 C CA . GLU A 1 317 ? -15.649 -9.110 0.563 1.00 95.44 317 GLU A CA 1
ATOM 2399 C C . GLU A 1 317 ? -17.137 -9.287 0.886 1.00 95.44 317 GLU A C 1
ATOM 2401 O O . GLU A 1 317 ? -17.872 -9.859 0.080 1.00 95.44 317 GLU A O 1
ATOM 2406 N N . ALA A 1 318 ? -17.602 -8.763 2.022 1.00 96.00 318 ALA A N 1
ATOM 2407 C CA . ALA A 1 318 ? -19.008 -8.829 2.409 1.00 96.00 318 ALA A CA 1
ATOM 2408 C C . ALA A 1 318 ? -19.910 -8.024 1.462 1.00 96.00 318 ALA A C 1
ATOM 2410 O O . ALA A 1 318 ? -20.988 -8.495 1.106 1.00 96.00 318 ALA A O 1
ATOM 2411 N N . VAL A 1 319 ? -19.474 -6.827 1.052 1.00 93.44 319 VAL A N 1
ATOM 2412 C CA . VAL A 1 319 ? -20.281 -5.920 0.216 1.00 93.44 319 VAL A CA 1
ATOM 2413 C C . VAL A 1 319 ? -20.152 -6.248 -1.270 1.00 93.44 319 VAL A C 1
ATOM 2415 O O . VAL A 1 319 ? -21.153 -6.336 -1.973 1.00 93.44 319 VAL A O 1
ATOM 2418 N N . ASN A 1 320 ? -18.926 -6.446 -1.757 1.00 91.56 320 ASN A N 1
ATOM 2419 C CA . ASN A 1 320 ? -18.633 -6.550 -3.190 1.00 91.56 320 ASN A CA 1
ATOM 2420 C C . ASN A 1 320 ? -18.205 -7.962 -3.632 1.00 91.56 320 ASN A C 1
ATOM 2422 O O . ASN A 1 320 ? -17.813 -8.167 -4.784 1.00 91.56 320 ASN A O 1
ATOM 2426 N N . GLY A 1 321 ? -18.317 -8.951 -2.739 1.00 91.88 321 GLY A N 1
ATOM 2427 C CA . GLY A 1 321 ? -17.958 -10.344 -2.995 1.00 91.88 321 GLY A CA 1
ATOM 2428 C C . GLY A 1 321 ? -16.444 -10.596 -2.987 1.00 91.88 321 GLY A C 1
ATOM 2429 O O . GLY A 1 321 ? -15.657 -9.695 -2.708 1.00 91.88 321 GLY A O 1
ATOM 2430 N N . PRO A 1 322 ? -15.999 -11.824 -3.308 1.00 92.50 322 PRO A N 1
ATOM 2431 C CA . PRO A 1 322 ? -14.588 -12.207 -3.261 1.00 92.50 322 PRO A CA 1
ATOM 2432 C C . PRO A 1 322 ? -13.639 -11.231 -3.980 1.00 92.50 322 PRO A C 1
ATOM 2434 O O . PRO A 1 322 ? -13.833 -10.864 -5.146 1.00 92.50 322 PRO A O 1
ATOM 2437 N N . GLY A 1 323 ? -12.603 -10.790 -3.257 1.00 89.44 323 GLY A N 1
ATOM 2438 C CA . GLY A 1 323 ? -11.658 -9.772 -3.741 1.00 89.44 323 GLY A CA 1
ATOM 2439 C C . GLY A 1 323 ? -12.292 -8.397 -3.989 1.00 89.44 323 GLY A C 1
ATOM 2440 O O . GLY A 1 323 ? -11.800 -7.643 -4.830 1.00 89.44 323 GLY A O 1
ATOM 2441 N N . GLY A 1 324 ? -13.421 -8.108 -3.341 1.00 91.31 324 GLY A N 1
ATOM 2442 C CA . GLY A 1 324 ? -14.122 -6.834 -3.400 1.00 91.31 324 GLY A CA 1
ATOM 2443 C C . GLY A 1 324 ? -13.433 -5.748 -2.576 1.00 91.31 324 GLY A C 1
ATOM 2444 O O . GLY A 1 324 ? -12.679 -6.028 -1.645 1.00 91.31 324 GLY A O 1
ATOM 2445 N N . TYR A 1 325 ? -13.703 -4.494 -2.932 1.00 91.69 325 TYR A N 1
ATOM 2446 C CA . TYR A 1 325 ? -13.196 -3.308 -2.244 1.00 91.69 325 TYR A CA 1
ATOM 2447 C C . TYR A 1 325 ? -14.351 -2.561 -1.585 1.00 91.69 325 TYR A C 1
ATOM 2449 O O . TYR A 1 325 ? -15.382 -2.361 -2.218 1.00 91.69 325 TYR A O 1
ATOM 2457 N N . PHE A 1 326 ? -14.186 -2.134 -0.337 1.00 92.62 326 PHE A N 1
ATOM 2458 C CA . PHE A 1 326 ? -15.126 -1.233 0.336 1.00 92.62 326 PHE A CA 1
ATOM 2459 C C . PHE A 1 326 ? -14.356 -0.365 1.339 1.00 92.62 326 PHE A C 1
ATOM 2461 O O . PHE A 1 326 ? -14.623 -0.362 2.538 1.00 92.62 326 PHE A O 1
ATOM 2468 N N . GLY A 1 327 ? -13.322 0.309 0.830 1.00 87.69 327 GLY A N 1
ATOM 2469 C CA . GLY A 1 327 ? -12.339 1.041 1.626 1.00 87.69 327 GLY A CA 1
ATOM 2470 C C . GLY A 1 327 ? -11.088 0.218 1.941 1.00 87.69 327 GLY A C 1
ATOM 2471 O O . GLY A 1 327 ? -11.125 -1.009 1.991 1.00 87.69 327 GLY A O 1
ATOM 2472 N N . GLN A 1 328 ? -9.974 0.918 2.135 1.00 83.31 328 GLN A N 1
ATOM 2473 C CA . GLN A 1 328 ? -8.708 0.386 2.670 1.00 83.31 328 GLN A CA 1
ATOM 2474 C C . GLN A 1 328 ? -8.160 1.244 3.824 1.00 83.31 328 GLN A C 1
ATOM 2476 O O . GLN A 1 328 ? -7.130 0.924 4.407 1.00 83.31 328 GLN A O 1
ATOM 2481 N N . ASP A 1 329 ? -8.861 2.337 4.119 1.00 81.69 329 ASP A N 1
ATOM 2482 C CA . ASP A 1 329 ? -8.592 3.335 5.142 1.00 81.69 329 ASP A CA 1
ATOM 2483 C C . ASP A 1 329 ? -9.924 4.070 5.451 1.00 81.69 329 ASP A C 1
ATOM 2485 O O . ASP A 1 329 ? -10.910 3.882 4.717 1.00 81.69 329 ASP A O 1
ATOM 2489 N N . PRO A 1 330 ? -9.996 4.909 6.505 1.00 81.19 330 PRO A N 1
ATOM 2490 C CA . PRO A 1 330 ? -11.234 5.595 6.881 1.00 81.19 330 PRO A CA 1
ATOM 2491 C C . PRO A 1 330 ? -11.804 6.509 5.787 1.00 81.19 330 PRO A C 1
ATOM 2493 O O . PRO A 1 330 ? -13.020 6.580 5.612 1.00 81.19 330 PRO A O 1
ATOM 2496 N N . GLN A 1 331 ? -10.945 7.186 5.020 1.00 79.38 331 GLN A N 1
ATOM 2497 C CA . GLN A 1 331 ? -11.375 8.077 3.941 1.00 79.38 331 GLN A CA 1
ATOM 2498 C C . GLN A 1 331 ? -11.960 7.267 2.778 1.00 79.38 331 GLN A C 1
ATOM 2500 O O . GLN A 1 331 ? -13.032 7.594 2.269 1.00 79.38 331 GLN A O 1
ATOM 2505 N N . GLY A 1 332 ? -11.299 6.179 2.386 1.00 81.50 332 GLY A N 1
ATOM 2506 C CA . GLY A 1 332 ? -11.781 5.255 1.369 1.00 81.50 332 GLY A CA 1
ATOM 2507 C C . GLY A 1 332 ? -13.097 4.588 1.769 1.00 81.50 332 GLY A C 1
ATOM 2508 O O . GLY A 1 332 ? -13.970 4.415 0.919 1.00 81.50 332 GLY A O 1
ATOM 2509 N N . LEU A 1 333 ? -13.273 4.256 3.051 1.00 87.56 333 LEU A N 1
ATOM 2510 C CA . LEU A 1 333 ? -14.534 3.728 3.573 1.00 87.56 333 LEU A CA 1
ATOM 2511 C C . LEU A 1 333 ? -15.654 4.778 3.511 1.00 87.56 333 LEU A C 1
ATOM 2513 O O . LEU A 1 333 ? -16.731 4.483 2.992 1.00 87.56 333 LEU A O 1
ATOM 2517 N N . HIS A 1 334 ? -15.390 6.008 3.965 1.00 84.94 334 HIS A N 1
ATOM 2518 C CA . HIS A 1 334 ? -16.322 7.133 3.836 1.00 84.94 334 HIS A CA 1
ATOM 2519 C C . HIS A 1 334 ? -16.754 7.337 2.375 1.00 84.94 334 HIS A C 1
ATOM 2521 O O . HIS A 1 334 ? -17.945 7.421 2.074 1.00 84.94 334 HIS A O 1
ATOM 2527 N N . GLU A 1 335 ? -15.799 7.339 1.440 1.00 84.00 335 GLU A N 1
ATOM 2528 C CA . GLU A 1 335 ? -16.090 7.480 0.013 1.00 84.00 335 GLU A CA 1
ATOM 2529 C C . GLU A 1 335 ? -16.964 6.347 -0.529 1.00 84.00 335 GLU A C 1
ATOM 2531 O O . GLU A 1 335 ? -17.882 6.618 -1.306 1.00 84.00 335 GLU A O 1
ATOM 2536 N N . CYS A 1 336 ? -16.723 5.101 -0.111 1.00 88.81 336 CYS A N 1
ATOM 2537 C CA . CYS A 1 336 ? -17.531 3.957 -0.533 1.00 88.81 336 CYS A CA 1
ATOM 2538 C C . CYS A 1 336 ? -18.973 4.049 -0.019 1.00 88.81 336 CYS A C 1
ATOM 2540 O O . CYS A 1 336 ? -19.909 3.802 -0.782 1.00 88.81 336 CYS A O 1
ATOM 2542 N N . CYS A 1 337 ? -19.162 4.462 1.237 1.00 87.56 337 CYS A N 1
ATOM 2543 C CA . CYS A 1 337 ? -20.486 4.677 1.819 1.00 87.56 337 CYS A CA 1
ATOM 2544 C C . CYS A 1 337 ? -21.238 5.840 1.154 1.00 87.56 337 CYS A C 1
ATOM 2546 O O . CYS A 1 337 ? -22.437 5.740 0.899 1.00 87.56 337 CYS A O 1
ATOM 2548 N N . SER A 1 338 ? -20.540 6.939 0.856 1.00 82.56 338 SER A N 1
ATOM 2549 C CA . SER A 1 338 ? -21.142 8.170 0.330 1.00 82.56 338 SER A CA 1
ATOM 2550 C C . SER A 1 338 ? -21.426 8.144 -1.177 1.00 82.56 338 SER A C 1
ATOM 2552 O O . SER A 1 338 ? -22.220 8.951 -1.666 1.00 82.56 338 SER A O 1
ATOM 2554 N N . ARG A 1 339 ? -20.757 7.274 -1.943 1.00 79.56 339 ARG A N 1
ATOM 2555 C CA . ARG A 1 339 ? -20.854 7.232 -3.416 1.00 79.56 339 ARG A CA 1
ATOM 2556 C C . ARG A 1 339 ? -21.596 6.017 -3.956 1.00 79.56 339 ARG A C 1
ATOM 2558 O O . ARG A 1 339 ? -21.514 5.781 -5.157 1.00 79.56 339 ARG A O 1
ATOM 2565 N N . ASP A 1 340 ? -22.308 5.295 -3.093 1.00 80.12 340 ASP A N 1
ATOM 2566 C CA . ASP A 1 340 ? -23.009 4.060 -3.434 1.00 80.12 340 ASP A CA 1
ATOM 2567 C C . ASP A 1 340 ? -22.066 3.061 -4.134 1.00 80.12 340 ASP A C 1
ATOM 2569 O O . ASP A 1 340 ? -22.263 2.708 -5.287 1.00 80.12 340 ASP A O 1
ATOM 2573 N N . PHE A 1 341 ? -20.982 2.642 -3.471 1.00 83.38 341 PHE A N 1
ATOM 2574 C CA . PHE A 1 341 ? -19.996 1.729 -4.065 1.00 83.38 341 PHE A CA 1
ATOM 2575 C C . PHE A 1 341 ? -20.344 0.262 -3.759 1.00 83.38 341 PHE A C 1
ATOM 2577 O O . PHE A 1 341 ? -19.824 -0.334 -2.813 1.00 83.38 341 PHE A O 1
ATOM 2584 N N . GLY A 1 342 ? -21.267 -0.318 -4.533 1.00 85.62 342 GLY A N 1
ATOM 2585 C CA . GLY A 1 342 ? -21.771 -1.685 -4.344 1.00 85.62 342 GLY A CA 1
ATOM 2586 C C . GLY A 1 342 ? -23.010 -1.783 -3.453 1.00 85.62 342 GLY A C 1
ATOM 2587 O O . GLY A 1 342 ? -23.836 -2.673 -3.647 1.00 85.62 342 GLY A O 1
ATOM 2588 N N . ALA A 1 343 ? -23.207 -0.827 -2.542 1.00 89.06 343 ALA A N 1
ATOM 2589 C CA . ALA A 1 343 ? -24.357 -0.760 -1.646 1.00 89.06 343 ALA A CA 1
ATOM 2590 C C . ALA A 1 343 ? -24.948 0.650 -1.609 1.00 89.06 343 ALA A C 1
ATOM 2592 O O . ALA A 1 343 ? -24.230 1.610 -1.340 1.00 89.06 343 ALA A O 1
ATOM 2593 N N . ARG A 1 344 ? -26.267 0.774 -1.803 1.00 88.94 344 ARG A N 1
ATOM 2594 C CA . ARG A 1 344 ? -26.971 2.054 -1.628 1.00 88.94 344 ARG A CA 1
ATOM 2595 C C . ARG A 1 344 ? -27.470 2.249 -0.207 1.00 88.94 344 ARG A C 1
ATOM 2597 O O . ARG A 1 344 ? -28.106 1.362 0.362 1.00 88.94 344 ARG A O 1
ATOM 2604 N N . SER A 1 345 ? -27.252 3.444 0.335 1.00 85.31 345 SER A N 1
ATOM 2605 C CA . SER A 1 345 ? -27.718 3.813 1.677 1.00 85.31 345 SER A CA 1
ATOM 2606 C C . SER A 1 345 ? -29.255 3.960 1.758 1.00 85.31 345 SER A C 1
ATOM 2608 O O . SER A 1 345 ? -29.886 4.432 0.803 1.00 85.31 345 SER A O 1
ATOM 2610 N N . PRO A 1 346 ? -29.896 3.605 2.894 1.00 92.00 346 PRO A N 1
ATOM 2611 C CA . PRO A 1 346 ? -29.329 2.906 4.056 1.00 92.00 346 PRO A CA 1
ATOM 2612 C C . PRO A 1 346 ? -29.166 1.400 3.815 1.00 92.00 346 PRO A C 1
ATOM 2614 O O . PRO A 1 346 ? -29.950 0.808 3.079 1.00 92.00 346 PRO A O 1
ATOM 2617 N N . PHE A 1 347 ? -28.214 0.763 4.495 1.00 95.75 347 PHE A N 1
ATOM 2618 C CA . PHE A 1 347 ? -28.022 -0.693 4.491 1.00 95.75 347 PHE A CA 1
ATOM 2619 C C . PHE A 1 347 ? -27.487 -1.185 5.845 1.00 95.75 347 PHE A C 1
ATOM 2621 O O . PHE A 1 347 ? -27.136 -0.381 6.715 1.00 95.75 347 PHE A O 1
ATOM 2628 N N . THR A 1 348 ? -27.445 -2.505 6.032 1.00 98.12 348 THR A N 1
ATOM 2629 C CA . THR A 1 348 ? -27.044 -3.145 7.292 1.00 98.12 348 THR A CA 1
ATOM 2630 C C . THR A 1 348 ? -25.830 -4.050 7.086 1.00 98.12 348 THR A C 1
ATOM 2632 O O . THR A 1 348 ? -25.799 -4.849 6.153 1.00 98.12 348 THR A O 1
ATOM 2635 N N . ILE A 1 349 ? -24.866 -3.989 8.005 1.00 98.31 349 ILE A N 1
ATOM 2636 C CA . ILE A 1 349 ? -23.770 -4.953 8.137 1.00 98.31 349 ILE A CA 1
ATOM 2637 C C . ILE A 1 349 ? -24.002 -5.786 9.399 1.00 98.31 349 ILE A C 1
ATOM 2639 O O . ILE A 1 349 ? -24.060 -5.264 10.516 1.00 98.31 349 ILE A O 1
ATOM 2643 N N . VAL A 1 350 ? -24.117 -7.098 9.223 1.00 98.56 350 VAL A N 1
ATOM 2644 C CA . VAL A 1 350 ? -24.138 -8.089 10.298 1.00 98.56 350 VAL A CA 1
ATOM 2645 C C . VAL A 1 350 ? -22.723 -8.626 10.468 1.00 98.56 350 VAL A C 1
ATOM 2647 O O . VAL A 1 350 ? -22.261 -9.448 9.684 1.00 98.56 350 VAL A O 1
ATOM 2650 N N . TRP A 1 351 ? -22.028 -8.155 11.498 1.00 98.38 351 TRP A N 1
ATOM 2651 C CA . TRP A 1 351 ? -20.655 -8.549 11.799 1.00 98.38 351 TRP A CA 1
ATOM 2652 C C . TRP A 1 351 ? -20.657 -9.747 12.745 1.00 98.38 351 TRP A C 1
ATOM 2654 O O . TRP A 1 351 ? -20.882 -9.597 13.947 1.00 98.38 351 TRP A O 1
ATOM 2664 N N . ASN A 1 352 ? -20.418 -10.935 12.196 1.00 98.25 352 ASN A N 1
ATOM 2665 C CA . ASN A 1 352 ? -20.319 -12.179 12.955 1.00 98.25 352 ASN A CA 1
ATOM 2666 C C . ASN A 1 352 ? -18.917 -12.332 13.562 1.00 98.25 352 ASN A C 1
ATOM 2668 O O . ASN A 1 352 ? -17.937 -11.956 12.926 1.00 98.25 352 ASN A O 1
ATOM 2672 N N . ASP A 1 353 ? -18.813 -12.880 14.775 1.00 97.62 353 ASP A N 1
ATOM 2673 C CA . ASP A 1 353 ? -17.541 -13.066 15.488 1.00 97.62 353 ASP A CA 1
ATOM 2674 C C . ASP A 1 353 ? -16.795 -11.736 15.740 1.00 97.62 353 ASP A C 1
ATOM 2676 O O . ASP A 1 353 ? -15.562 -11.672 15.765 1.00 97.62 353 ASP A O 1
ATOM 2680 N N . ALA A 1 354 ? -17.545 -10.652 15.976 1.00 96.31 354 ALA A N 1
ATOM 2681 C CA . ALA A 1 354 ? -16.993 -9.301 16.136 1.00 96.31 354 ALA A CA 1
ATOM 2682 C C . ALA A 1 354 ? -16.068 -9.158 17.362 1.00 96.31 354 ALA A C 1
ATOM 2684 O O . ALA A 1 354 ? -15.260 -8.230 17.438 1.00 96.31 354 ALA A O 1
ATOM 2685 N N . GLU A 1 355 ? -16.158 -10.077 18.328 1.00 95.56 355 GLU A N 1
ATOM 2686 C CA . GLU A 1 355 ? -15.254 -10.125 19.484 1.00 95.56 355 GLU A CA 1
ATOM 2687 C C . GLU A 1 355 ? -13.788 -10.356 19.091 1.00 95.56 355 GLU A C 1
ATOM 2689 O O . GLU A 1 355 ? -12.895 -9.896 19.807 1.00 95.56 355 GLU A O 1
ATOM 2694 N N . VAL A 1 356 ? -13.514 -11.022 17.960 1.00 95.62 356 VAL A N 1
ATOM 2695 C CA . VAL A 1 356 ? -12.139 -11.213 17.466 1.00 95.62 356 VAL A CA 1
ATOM 2696 C C . VAL A 1 356 ? -11.515 -9.856 17.153 1.00 95.62 356 VAL A C 1
ATOM 2698 O O . VAL A 1 356 ? -10.479 -9.512 17.725 1.00 95.62 356 VAL A O 1
ATOM 2701 N N . ALA A 1 357 ? -12.195 -9.056 16.331 1.00 93.00 357 ALA A N 1
ATOM 2702 C CA . ALA A 1 357 ? -11.762 -7.712 15.973 1.00 93.00 357 ALA A CA 1
ATOM 2703 C C . ALA A 1 357 ? -11.676 -6.806 17.203 1.00 93.00 357 ALA A C 1
ATOM 2705 O O . ALA A 1 357 ? -10.675 -6.125 17.408 1.00 93.00 357 ALA A O 1
ATOM 2706 N N . ARG A 1 358 ? -12.671 -6.871 18.096 1.00 92.50 358 ARG A N 1
ATOM 2707 C CA . ARG A 1 358 ? -12.662 -6.097 19.341 1.00 92.50 358 ARG A CA 1
ATOM 2708 C C . ARG A 1 358 ? -11.454 -6.416 20.219 1.00 92.50 358 ARG A C 1
ATOM 2710 O O . ARG A 1 358 ? -10.867 -5.501 20.788 1.00 92.50 358 ARG A O 1
ATOM 2717 N N . THR A 1 359 ? -11.069 -7.685 20.321 1.00 91.00 359 THR A N 1
ATOM 2718 C CA . THR A 1 359 ? -9.918 -8.108 21.132 1.00 91.00 359 THR A CA 1
ATOM 2719 C C . THR A 1 359 ? -8.599 -7.548 20.594 1.00 91.00 359 THR A C 1
ATOM 2721 O O . THR A 1 359 ? -7.725 -7.207 21.386 1.00 91.00 359 THR A O 1
ATOM 2724 N N . HIS A 1 360 ? -8.458 -7.429 19.271 1.00 84.81 360 HIS A N 1
ATOM 2725 C CA . HIS A 1 360 ? -7.220 -6.972 18.633 1.00 84.81 360 HIS A CA 1
ATOM 2726 C C . HIS A 1 360 ? -7.172 -5.450 18.417 1.00 84.81 360 HIS A C 1
ATOM 2728 O O . HIS A 1 360 ? -6.103 -4.862 18.522 1.00 84.81 360 HIS A O 1
ATOM 2734 N N . GLY A 1 361 ? -8.317 -4.809 18.162 1.00 79.69 361 GLY A N 1
ATOM 2735 C CA . GLY A 1 361 ? -8.423 -3.416 17.712 1.00 79.69 361 GLY A CA 1
ATOM 2736 C C . GLY A 1 361 ? -9.120 -2.458 18.667 1.00 79.69 361 GLY A C 1
ATOM 2737 O O . GLY A 1 361 ? -9.761 -1.513 18.214 1.00 79.69 361 GLY A O 1
ATOM 2738 N N . SER A 1 362 ? -9.080 -2.727 19.976 1.00 76.38 362 SER A N 1
ATOM 2739 C CA . SER A 1 362 ? -9.646 -1.830 21.006 1.00 76.38 362 SER A CA 1
ATOM 2740 C C . SER A 1 362 ? -8.599 -1.299 21.990 1.00 76.38 362 SER A C 1
ATOM 2742 O O . SER A 1 362 ? -8.949 -0.798 23.061 1.00 76.38 362 SER A O 1
ATOM 2744 N N . SER A 1 363 ? -7.312 -1.434 21.667 1.00 67.94 363 SER A N 1
ATOM 2745 C CA . SER A 1 363 ? -6.238 -0.916 22.516 1.00 67.94 363 SER A CA 1
ATOM 2746 C C . SER A 1 363 ? -6.188 0.617 22.427 1.00 67.94 363 SER A C 1
ATOM 2748 O O . SER A 1 363 ? -6.381 1.169 21.344 1.00 67.94 363 SER A O 1
ATOM 2750 N N . PRO A 1 364 ? -5.922 1.348 23.528 1.00 49.38 364 PRO A N 1
ATOM 2751 C CA . PRO A 1 364 ? -5.752 2.799 23.468 1.00 49.38 364 PRO A CA 1
ATOM 2752 C C . PRO A 1 364 ? -4.630 3.189 22.491 1.00 49.38 364 PRO A C 1
ATOM 2754 O O . PRO A 1 364 ? -3.494 2.760 22.675 1.00 49.38 364 PRO A O 1
ATOM 2757 N N . GLY A 1 365 ? -4.950 3.997 21.475 1.00 50.31 365 GLY A N 1
ATOM 2758 C CA . GLY A 1 365 ? -4.022 4.381 20.397 1.00 50.31 365 GLY A CA 1
ATOM 2759 C C . GLY A 1 365 ? -4.054 3.478 19.154 1.00 50.31 365 GLY A C 1
ATOM 2760 O O . GLY A 1 365 ? -3.399 3.799 18.171 1.00 50.31 365 GLY A O 1
ATOM 2761 N N . ASP A 1 366 ? -4.825 2.387 19.184 1.00 61.69 366 ASP A N 1
ATOM 2762 C CA . ASP A 1 366 ? -5.008 1.433 18.080 1.00 61.69 366 ASP A CA 1
ATOM 2763 C C . ASP A 1 366 ? -6.456 0.898 18.088 1.00 61.69 366 ASP A C 1
ATOM 2765 O O . ASP A 1 366 ? -6.726 -0.301 18.201 1.00 61.69 366 ASP A O 1
ATOM 2769 N N . ALA A 1 367 ? -7.411 1.835 18.101 1.00 79.00 367 ALA A N 1
ATOM 2770 C CA . ALA A 1 367 ? -8.835 1.590 18.334 1.00 79.00 367 ALA A CA 1
ATOM 2771 C C . ALA A 1 367 ? -9.639 1.366 17.037 1.00 79.00 367 ALA A C 1
ATOM 2773 O O . ALA A 1 367 ? -10.850 1.613 17.009 1.00 79.00 367 ALA A O 1
ATOM 2774 N N . TRP A 1 368 ? -8.986 0.863 15.982 1.00 84.56 368 TRP A N 1
ATOM 2775 C CA . TRP A 1 368 ? -9.543 0.751 14.628 1.00 84.56 368 TRP A CA 1
ATOM 2776 C C . TRP A 1 368 ? -10.895 0.030 14.571 1.00 84.56 368 TRP A C 1
ATOM 2778 O O . TRP A 1 368 ? -11.740 0.374 13.745 1.00 84.56 368 TRP A O 1
ATOM 2788 N N . PHE A 1 369 ? -11.155 -0.930 15.467 1.00 89.81 369 PHE A N 1
ATOM 2789 C CA . PHE A 1 369 ? -12.451 -1.609 15.530 1.00 89.81 369 PHE A CA 1
ATOM 2790 C C . PHE A 1 369 ? -13.568 -0.642 15.938 1.00 89.81 369 PHE A C 1
ATOM 2792 O O . PHE A 1 369 ? -14.627 -0.596 15.312 1.00 89.81 369 PHE A O 1
ATOM 2799 N N . THR A 1 370 ? -13.339 0.127 17.005 1.00 88.94 370 THR A N 1
ATOM 2800 C CA . THR A 1 370 ? -14.346 1.058 17.530 1.00 88.94 370 THR A CA 1
ATOM 2801 C C . THR A 1 370 ? -14.538 2.229 16.574 1.00 88.94 370 THR A C 1
ATOM 2803 O O . THR A 1 370 ? -15.682 2.604 16.310 1.00 88.94 370 THR A O 1
ATOM 2806 N N . ASP A 1 371 ? -13.443 2.738 16.012 1.00 87.50 371 ASP A N 1
ATOM 2807 C CA . ASP A 1 371 ? -13.449 3.865 15.078 1.00 87.50 371 ASP A CA 1
ATOM 2808 C C . ASP A 1 371 ? -14.184 3.506 13.782 1.00 87.50 371 ASP A C 1
ATOM 2810 O O . ASP A 1 371 ? -15.038 4.261 13.323 1.00 87.50 371 ASP A O 1
ATOM 2814 N N . THR A 1 372 ? -13.966 2.302 13.248 1.00 91.31 372 THR A N 1
ATOM 2815 C CA . THR A 1 372 ? -14.670 1.844 12.041 1.00 91.31 372 THR A CA 1
ATOM 2816 C C . THR A 1 372 ? -16.163 1.650 12.284 1.00 91.31 372 THR A C 1
ATOM 2818 O O . THR A 1 372 ? -16.988 2.046 11.462 1.00 91.31 372 THR A O 1
ATOM 2821 N N . VAL A 1 373 ? -16.551 1.076 13.429 1.00 94.81 373 VAL A N 1
ATOM 2822 C CA . VAL A 1 373 ? -17.972 0.939 13.790 1.00 94.81 373 VAL A CA 1
ATOM 2823 C C . VAL A 1 373 ? -18.633 2.309 13.968 1.00 94.81 373 VAL A C 1
ATOM 2825 O O . VAL A 1 373 ? -19.801 2.467 13.605 1.00 94.81 373 VAL A O 1
ATOM 2828 N N . ALA A 1 374 ? -17.921 3.287 14.534 1.00 91.56 374 ALA A N 1
ATOM 2829 C CA . ALA A 1 374 ? -18.408 4.656 14.655 1.00 91.56 374 ALA A CA 1
ATOM 2830 C C . ALA A 1 374 ? -18.599 5.295 13.273 1.00 91.56 374 ALA A C 1
ATOM 2832 O O . ALA A 1 374 ? -19.706 5.743 12.978 1.00 91.56 374 ALA A O 1
ATOM 2833 N N . LEU A 1 375 ? -17.585 5.221 12.407 1.00 91.31 375 LEU A N 1
ATOM 2834 C CA . LEU A 1 375 ? -17.627 5.757 11.048 1.00 91.31 375 LEU A CA 1
ATOM 2835 C C . LEU A 1 375 ? -18.780 5.164 10.227 1.00 91.31 375 LEU A C 1
ATOM 2837 O O . LEU A 1 375 ? -19.577 5.902 9.659 1.00 91.31 375 LEU A O 1
ATOM 2841 N N . LEU A 1 376 ? -18.948 3.839 10.225 1.00 94.44 376 LEU A N 1
ATOM 2842 C CA . LEU A 1 376 ? -20.069 3.190 9.533 1.00 94.44 376 LEU A CA 1
ATOM 2843 C C . LEU A 1 376 ? -21.427 3.744 9.996 1.00 94.44 376 LEU A C 1
ATOM 2845 O O . LEU A 1 376 ? -22.309 4.011 9.181 1.00 94.44 376 LEU A O 1
ATOM 2849 N N . ARG A 1 377 ? -21.599 3.958 11.305 1.00 94.88 377 ARG A N 1
ATOM 2850 C CA . ARG A 1 377 ? -22.843 4.512 11.862 1.00 94.88 377 ARG A CA 1
ATOM 2851 C C . ARG A 1 377 ? -23.046 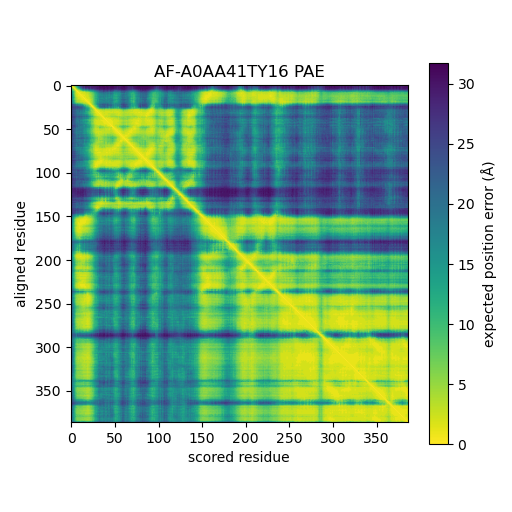5.980 11.502 1.00 94.88 377 ARG A C 1
ATOM 2853 O O . ARG A 1 377 ? -24.189 6.381 11.288 1.00 94.88 377 ARG A O 1
ATOM 2860 N N . GLU A 1 378 ? -21.976 6.767 11.451 1.00 92.56 378 GLU A N 1
ATOM 2861 C CA . GLU A 1 378 ? -22.009 8.165 11.004 1.00 92.56 378 GLU A CA 1
ATOM 2862 C C . GLU A 1 378 ? -22.448 8.272 9.538 1.00 92.56 378 GLU A C 1
ATOM 2864 O O . GLU A 1 378 ? -23.276 9.123 9.211 1.00 92.56 378 GLU A O 1
ATOM 2869 N N . GLU A 1 379 ? -22.019 7.328 8.699 1.00 91.56 379 GLU A N 1
ATOM 2870 C CA . GLU A 1 379 ? -22.445 7.192 7.299 1.00 91.56 379 GLU A CA 1
ATOM 2871 C C . GLU A 1 379 ? -23.861 6.598 7.125 1.00 91.56 379 GLU A C 1
ATOM 2873 O O . GLU A 1 379 ? -24.331 6.373 6.007 1.00 91.56 379 GLU A O 1
ATOM 2878 N N . GLY A 1 380 ? -24.581 6.343 8.222 1.00 91.19 380 GLY A N 1
ATOM 2879 C CA . GLY A 1 380 ? -25.950 5.824 8.192 1.00 91.19 380 GLY A CA 1
ATOM 2880 C C . GLY A 1 380 ? -26.059 4.316 7.943 1.00 91.19 380 GLY A C 1
ATOM 2881 O O . GLY A 1 380 ? -27.151 3.834 7.632 1.00 91.19 380 GLY A O 1
ATOM 2882 N N . VAL A 1 381 ? -24.964 3.568 8.105 1.00 95.69 381 VAL A N 1
ATOM 2883 C CA . VAL A 1 381 ? -24.951 2.101 8.052 1.00 95.69 381 VAL A CA 1
ATOM 2884 C C . VAL A 1 381 ? -25.351 1.528 9.410 1.00 95.69 381 VAL A C 1
ATOM 2886 O O . VAL A 1 381 ? -24.780 1.857 10.454 1.00 95.69 381 VAL A O 1
ATOM 2889 N N . GLU A 1 382 ? -26.327 0.623 9.418 1.00 97.81 382 GLU A N 1
ATOM 2890 C CA . GLU A 1 382 ? -26.657 -0.130 10.625 1.00 97.81 382 GLU A CA 1
ATOM 2891 C C . GLU A 1 382 ? -25.622 -1.241 10.843 1.00 97.81 382 GLU A C 1
ATOM 2893 O O . GLU A 1 382 ? -25.457 -2.115 9.998 1.00 97.81 382 GLU A O 1
ATOM 2898 N N . VAL A 1 383 ? -24.947 -1.244 11.995 1.00 97.88 383 VAL A N 1
ATOM 2899 C CA . VAL A 1 383 ? -23.958 -2.279 12.344 1.00 97.88 383 VAL A CA 1
ATOM 2900 C C . VAL A 1 383 ? -24.479 -3.153 13.482 1.00 97.88 383 VAL A C 1
ATOM 2902 O O . VAL A 1 383 ? -24.595 -2.696 14.627 1.00 97.88 383 VAL A O 1
ATOM 2905 N N . VAL A 1 384 ? -24.749 -4.421 13.170 1.00 98.31 384 VAL A N 1
ATOM 2906 C CA . VAL A 1 384 ? -25.196 -5.455 14.111 1.00 98.31 384 VAL A CA 1
ATOM 2907 C C . VAL A 1 384 ? -24.010 -6.351 14.465 1.00 98.31 384 VAL A C 1
ATOM 2909 O O . VAL A 1 384 ? -23.572 -7.152 13.648 1.00 98.31 384 VAL A O 1
ATOM 2912 N N . LEU A 1 385 ? -23.502 -6.231 15.691 1.00 97.69 385 LEU A N 1
ATOM 2913 C CA . LEU A 1 385 ? -22.371 -7.026 16.186 1.00 97.69 385 LEU A CA 1
ATOM 2914 C C . LEU A 1 385 ? -22.877 -8.339 16.810 1.00 97.69 385 LEU A C 1
ATOM 2916 O O . LEU A 1 385 ? -23.780 -8.293 17.652 1.00 97.69 385 LEU A O 1
ATOM 2920 N N . ARG A 1 386 ? -22.305 -9.482 16.417 1.00 94.50 386 ARG A N 1
ATOM 2921 C CA . ARG A 1 386 ? -22.635 -10.824 16.926 1.00 94.50 386 ARG A CA 1
ATOM 2922 C C . ARG A 1 386 ? -21.430 -11.569 17.478 1.00 94.50 386 ARG A C 1
ATOM 2924 O O . ARG A 1 386 ? -20.313 -11.388 16.938 1.00 94.50 386 ARG A O 1
#

pLDDT: mean 78.26, std 15.79, range [31.08, 98.56]

Secondary structure (DSSP, 8-state):
----------EE-SEEESTTSPPPP--EEEEEEEES-HHHHHHHHHH---EEEEEEEE-TT--EEEEEEEEEEEEEEEEE-SSSTT-EEEEEEE---TT-------TT-SEEEEEEE-SS--S--TT---EEEEEESEEEEE--SSSS--EEEEEEEEEE-HHHHHHHHHHHHHHHHH-SPPHHHHHHTT---SEEEEEE-TTS-EEEEEEE--EEEEEEE-SSSTT-EEEEEEEPTT-SPPTTHHHHHHHHTTSS--STTTTTTS-HHHHHHHHHHHHHHHHHHTTTPPPBPTT-EEEEE-TT--SHHHHHHHHHHHHH-TT--S-SSHHHHHHHHHTTSSBPSS-EEEEETHHHHHHHS-BTTB-HHHHHHHHHHHTT-EEEE-

Nearest PDB structures (foldseek):
  2za4-assembly4_B  TM=7.595E-01  e=5.221E-04  unclassified
  1x1w-assembly3_F  TM=7.275E-01  e=3.011E-04  Bacillus amyloliquefaciens
  4hkh-assembly5_F  TM=6.279E-01  e=6.691E-01  Escherichia coli 042
  4wha-assembly1_A  TM=3.008E-01  e=7.401E-02  Glycine max
  3pzw-assembly1_A  TM=3.726E-01  e=4.361E-01  Glycine max

InterPro domains:
  IPR000468 Barstar (barnase inhibitor) [PF01337] (298-360)
  IPR035905 Barstar-like superfamily [G3DSA:3.30.370.10] (298-383)
  IPR035905 Barstar-like superfamily [SSF52038] (297-360)